Protein 7ASZ (pdb70)

Structure (mmCIF, N/CA/C/O backbone):
data_7ASZ
#
_entry.id   7ASZ
#
_cell.length_a   59.716
_cell.length_b   71.655
_cell.length_c   116.009
_cell.angle_alpha   90.000
_cell.angle_beta   90.000
_cell.angle_gamma   90.000
#
_symmetry.space_group_name_H-M   'P 21 21 21'
#
loop_
_entity.id
_entity.type
_entity.pdbx_description
1 polymer '(S)-2-haloacid dehalogenase'
2 non-polymer 'PHOSPHATE ION'
3 non-polymer 'THIOCYANATE ION'
4 water water
#
loop_
_atom_site.group_PDB
_atom_site.id
_atom_site.type_symbol
_atom_site.label_atom_id
_atom_site.label_alt_id
_atom_site.label_comp_id
_atom_site.label_asym_id
_atom_site.label_entity_id
_atom_site.label_seq_id
_atom_site.pdbx_PDB_ins_code
_atom_site.Cartn_x
_atom_site.Cartn_y
_atom_site.Cartn_z
_atom_site.occupancy
_atom_site.B_iso_or_equiv
_atom_site.auth_seq_id
_atom_site.auth_comp_id
_atom_site.auth_asym_id
_atom_site.auth_atom_id
_atom_site.pdbx_PDB_model_num
ATOM 1 N N . LYS A 1 15 ? -2.033 27.344 36.878 1.00 49.91 4 LYS A N 1
ATOM 2 C CA . LYS A 1 15 ? -1.986 27.390 35.416 1.00 53.31 4 LYS A CA 1
ATOM 3 C C . LYS A 1 15 ? -1.550 26.035 34.825 1.00 43.02 4 LYS A C 1
ATOM 4 O O . LYS A 1 15 ? -0.901 25.227 35.479 1.00 38.77 4 LYS A O 1
ATOM 22 N N . VAL A 1 16 ? -1.885 25.851 33.575 1.00 40.06 5 VAL A N 1
ATOM 23 C CA . VAL A 1 16 ? -1.649 24.600 32.870 1.00 39.07 5 VAL A CA 1
ATOM 24 C C . VAL A 1 16 ? -0.311 24.695 32.147 1.00 33.61 5 VAL A C 1
ATOM 25 O O . VAL A 1 16 ? -0.047 25.674 31.476 1.00 32.26 5 VAL A O 1
ATOM 38 N N . LYS A 1 17 ? 0.496 23.663 32.234 1.00 30.46 6 LYS A N 1
ATOM 39 C CA . LYS A 1 17 ? 1.741 23.613 31.482 1.00 29.94 6 LYS A CA 1
ATOM 40 C C . LYS A 1 17 ? 1.491 23.735 29.977 1.00 23.90 6 LYS A C 1
ATOM 41 O O . LYS A 1 17 ? 0.676 23.001 29.406 1.00 27.99 6 LYS A O 1
ATOM 60 N N . LYS A 1 18 ? 2.212 24.618 29.329 1.00 29.96 7 LYS A N 1
ATOM 61 C CA . LYS A 1 18 ? 1.969 24.855 27.925 1.00 28.31 7 LYS A CA 1
ATOM 62 C C . LYS A 1 18 ? 2.586 23.734 27.092 1.00 25.25 7 LYS A C 1
ATOM 63 O O . LYS A 1 18 ? 3.785 23.452 27.226 1.00 25.55 7 LYS A O 1
ATOM 82 N N . PRO A 1 19 ? 1.840 23.128 26.189 1.00 23.87 8 PRO A N 1
ATOM 83 C CA . PRO A 1 19 ? 2.455 22.186 25.242 1.00 25.40 8 PRO A CA 1
ATOM 84 C C . PRO A 1 19 ? 3.297 22.889 24.215 1.00 24.49 8 PRO A C 1
ATOM 85 O O . PRO A 1 19 ? 3.092 24.069 23.882 1.00 24.12 8 PRO A O 1
ATOM 96 N N . GLU A 1 20 ? 4.278 22.171 23.735 1.00 24.12 9 GLU A N 1
ATOM 97 C CA . GLU A 1 20 ? 5.079 22.665 22.608 1.00 25.68 9 GLU A CA 1
ATOM 98 C C . GLU A 1 20 ? 4.363 22.535 21.287 1.00 22.44 9 GLU A C 1
ATOM 99 O O . GLU A 1 20 ? 4.598 23.334 20.377 1.00 20.50 9 GLU A O 1
ATOM 111 N N . LEU A 1 21 ? 3.478 21.544 21.182 1.00 22.34 10 LEU A N 1
ATOM 112 C CA . LEU A 1 21 ? 2.867 21.126 19.929 1.00 21.22 10 LEU A CA 1
ATOM 113 C C . LEU A 1 21 ? 1.431 20.721 20.213 1.00 19.94 10 LEU A C 1
ATOM 114 O O . LEU A 1 21 ? 1.170 19.951 21.144 1.00 19.97 10 LEU A O 1
ATOM 130 N N . LEU A 1 22 ? 0.509 21.242 19.406 1.00 19.70 11 LEU A N 1
ATOM 131 C CA . LEU A 1 22 ? -0.873 20.778 19.362 1.00 19.47 11 LEU A CA 1
ATOM 132 C C . LEU A 1 22 ? -1.161 20.091 18.020 1.00 19.45 11 LEU A C 1
ATOM 133 O O . LEU A 1 22 ? -0.907 20.659 16.939 1.00 19.46 11 LEU A O 1
ATOM 149 N N . ILE A 1 23 ? -1.699 18.890 18.103 1.00 19.44 12 ILE A N 1
ATOM 150 C CA . ILE A 1 23 ? -2.209 18.151 16.964 1.00 19.42 12 ILE A CA 1
ATOM 151 C C . ILE A 1 23 ? -3.749 18.176 17.010 1.00 19.19 12 ILE A C 1
ATOM 152 O O . ILE A 1 23 ? -4.353 17.823 18.035 1.00 19.12 12 ILE A O 1
ATOM 168 N N . PHE A 1 24 ? -4.373 18.557 15.902 1.00 19.11 13 PHE A N 1
ATOM 169 C CA . PHE A 1 24 ? -5.825 18.621 15.804 1.00 18.95 13 PHE A CA 1
ATOM 170 C C . PHE A 1 24 ? -6.342 17.550 14.874 1.00 19.01 13 PHE A C 1
ATOM 171 O O . PHE A 1 24 ? -5.868 17.466 13.732 1.00 19.13 13 PHE A O 1
ATOM 188 N N . ASP A 1 25 ? -7.345 16.792 15.334 1.00 18.95 14 ASP A N 1
ATOM 189 C CA . ASP A 1 25 ? -8.237 16.098 14.431 1.00 18.98 14 ASP A CA 1
ATOM 190 C C . ASP A 1 25 ? -8.997 17.112 13.577 1.00 18.91 14 ASP A C 1
ATOM 191 O O . ASP A 1 25 ? -9.279 18.231 14.001 1.00 18.80 14 ASP A O 1
ATOM 200 N N . VAL A 1 26 ? -9.367 16.725 12.371 1.00 19.44 15 VAL A N 1
ATOM 201 C CA . VAL A 1 26 ? -10.017 17.640 11.425 1.00 22.60 15 VAL A CA 1
ATOM 202 C C . VAL A 1 26 ? -11.520 17.370 11.290 1.00 22.29 15 VAL A C 1
ATOM 203 O O . VAL A 1 26 ? -12.347 18.240 11.604 1.00 23.05 15 VAL A O 1
ATOM 216 N N . ASN A 1 27 ? -11.873 16.149 10.852 1.00 19.13 16 ASN A N 1
ATOM 217 C CA . ASN A 1 27 ? -13.226 15.895 10.392 1.00 20.51 16 ASN A CA 1
ATOM 218 C C . ASN 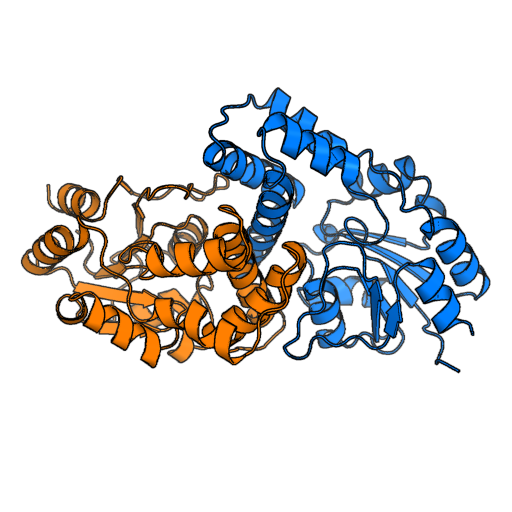A 1 27 ? -14.250 16.119 11.467 1.00 23.90 16 ASN A C 1
ATOM 219 O O . ASN A 1 27 ? -15.332 16.660 11.193 1.00 30.89 16 ASN A O 1
ATOM 230 N N . GLU A 1 28 ? -13.964 15.706 12.699 1.00 22.46 17 GLU A N 1
ATOM 231 C CA . GLU A 1 28 ? -14.986 15.826 13.727 1.00 27.67 17 GLU A CA 1
ATOM 232 C C . GLU A 1 28 ? -14.773 17.029 14.620 1.00 27.15 17 GLU A C 1
ATOM 233 O O . GLU A 1 28 ? -15.707 17.470 15.292 1.00 33.06 17 GLU A O 1
ATOM 245 N N . THR A 1 29 ? -13.572 17.590 14.612 1.00 20.44 18 THR A N 1
ATOM 246 C CA . THR A 1 29 ? -13.109 18.523 15.619 1.00 19.43 18 THR A CA 1
ATOM 247 C C . THR A 1 29 ? -13.057 19.960 15.126 1.00 20.38 18 THR A C 1
ATOM 248 O O . THR A 1 29 ? -13.520 20.841 15.840 1.00 18.78 18 THR A O 1
ATOM 259 N N . LEU A 1 30 ? -12.498 20.197 13.952 1.00 22.72 19 LEU A N 1
ATOM 260 C CA . LEU A 1 30 ? -12.387 21.510 13.348 1.00 22.44 19 LEU A CA 1
ATOM 261 C C . LEU A 1 30 ? -13.519 21.809 12.364 1.00 22.48 19 LEU A C 1
ATOM 262 O O . LEU A 1 30 ? -13.994 22.964 12.266 1.00 20.92 19 LEU A O 1
ATOM 278 N N . LEU A 1 31 ? -13.969 20.796 11.647 1.00 20.41 20 LEU A N 1
ATOM 279 C CA . LEU A 1 31 ? -14.943 20.979 10.593 1.00 22.09 20 LEU A CA 1
ATOM 280 C C . LEU A 1 31 ? -16.324 20.516 11.016 1.00 22.24 20 LEU A C 1
ATOM 281 O O . LEU A 1 31 ? -16.468 19.529 11.750 1.00 27.14 20 LEU A O 1
ATOM 297 N N . ASP A 1 32 ? -17.333 21.232 10.533 1.00 19.55 21 ASP A N 1
ATOM 298 C CA . ASP A 1 32 ? -18.745 20.888 10.685 1.00 21.81 21 ASP A CA 1
ATOM 299 C C . ASP A 1 32 ? -19.163 19.984 9.524 1.00 23.35 21 ASP A C 1
ATOM 300 O O . ASP A 1 32 ? -19.229 20.422 8.369 1.00 23.22 21 ASP A O 1
ATOM 309 N N . MET A 1 33 ? -19.427 18.705 9.829 1.00 24.38 22 MET A N 1
ATOM 310 C CA . MET A 1 33 ? -19.798 17.749 8.799 1.00 25.51 22 MET A CA 1
ATOM 311 C C . MET A 1 33 ? -21.277 17.867 8.359 1.00 22.79 22 MET A C 1
ATOM 312 O O . MET A 1 33 ? -21.684 17.083 7.499 1.00 23.60 22 MET A O 1
ATOM 326 N N . GLY A 1 34 ? -22.010 18.881 8.839 1.00 23.38 23 GLY A N 1
ATOM 327 C CA . GLY A 1 34 ? -23.381 19.169 8.393 1.00 23.11 23 GLY A CA 1
ATOM 328 C C . GLY A 1 34 ? -23.691 18.900 6.926 1.00 22.24 23 GLY A C 1
ATOM 329 O O . GLY A 1 34 ? -24.607 18.126 6.596 1.00 23.45 23 GLY A O 1
ATOM 333 N N . PRO A 1 35 ? -22.938 19.529 6.004 1.00 22.13 24 PRO A N 1
ATOM 334 C CA . PRO A 1 35 ? -23.248 19.338 4.578 1.00 23.35 24 PRO A CA 1
ATOM 335 C C . PRO A 1 35 ? -23.171 17.890 4.137 1.00 21.88 24 PRO A C 1
ATOM 336 O O . PRO A 1 35 ? -23.953 17.462 3.285 1.00 22.49 24 PRO A O 1
ATOM 347 N N . LEU A 1 36 ? -22.179 17.143 4.627 1.00 18.98 25 LEU A N 1
ATOM 348 C CA . LEU A 1 36 ? -22.079 15.731 4.257 1.00 17.50 25 LEU A CA 1
ATOM 349 C C . LEU A 1 36 ? -23.136 14.912 4.978 1.00 18.36 25 LEU A C 1
ATOM 350 O O . LEU A 1 36 ? -23.805 14.061 4.373 1.00 17.72 25 LEU A O 1
ATOM 366 N N . GLU A 1 37 ? -23.350 15.197 6.254 1.00 19.68 26 GLU A N 1
ATOM 367 C CA . GLU A 1 37 ? -24.415 14.504 6.973 1.00 20.24 26 GLU A CA 1
ATOM 368 C C . GLU A 1 37 ? -25.755 14.697 6.296 1.00 19.95 26 GLU A C 1
ATOM 369 O O . GLU A 1 37 ? -26.509 13.728 6.118 1.00 20.89 26 GLU A O 1
ATOM 381 N N . ASN A 1 38 ? -26.055 15.919 5.855 1.00 19.50 27 ASN A N 1
ATOM 382 C CA . ASN A 1 38 ? -27.340 16.191 5.240 1.00 20.70 27 ASN A CA 1
ATOM 383 C C . ASN A 1 38 ? -27.444 15.510 3.888 1.00 20.68 27 ASN A C 1
ATOM 384 O O . ASN A 1 38 ? -28.517 15.000 3.518 1.00 22.29 27 ASN A O 1
ATOM 395 N N . ALA A 1 39 ? -26.358 15.498 3.118 1.00 19.83 28 ALA A N 1
ATOM 396 C CA . ALA A 1 39 ? -26.386 14.857 1.811 1.00 19.63 28 ALA A CA 1
ATOM 397 C C . ALA A 1 39 ? -26.637 13.353 1.922 1.00 18.32 28 ALA A C 1
ATOM 398 O O . ALA A 1 39 ? -27.372 12.778 1.102 1.00 19.32 28 ALA A O 1
ATOM 405 N N . ILE A 1 40 ? -25.996 12.706 2.875 1.00 17.24 29 ILE A N 1
ATOM 406 C CA . ILE A 1 40 ? -26.164 11.295 3.093 1.00 17.18 29 ILE A CA 1
ATOM 407 C C . ILE A 1 40 ? -27.555 11.019 3.620 1.00 18.31 29 ILE A C 1
ATOM 408 O O . ILE A 1 40 ? -28.270 10.124 3.093 1.00 17.82 29 ILE A O 1
ATOM 424 N N . ASN A 1 41 ? -27.971 11.790 4.668 1.00 19.21 30 ASN A N 1
ATOM 425 C CA . ASN A 1 41 ? -29.286 11.548 5.284 1.00 18.84 30 ASN A CA 1
ATOM 426 C C . ASN A 1 41 ? -30.412 11.812 4.297 1.00 19.51 30 ASN A C 1
ATOM 427 O O . ASN A 1 41 ? -31.380 11.051 4.239 1.00 19.68 30 ASN A O 1
ATOM 438 N N . GLU A 1 42 ? -30.310 12.874 3.486 1.00 19.33 31 GLU A N 1
ATOM 439 C CA . GLU A 1 42 ? -31.331 13.120 2.475 1.00 21.23 31 GLU A CA 1
ATOM 440 C C . GLU A 1 42 ? -31.349 12.044 1.395 1.00 20.34 31 GLU A C 1
ATOM 441 O O . GLU A 1 42 ? -32.429 11.558 1.035 1.00 20.49 31 GLU A O 1
ATOM 453 N N . SER A 1 43 ? -30.165 11.625 0.900 1.00 19.63 32 SER A N 1
ATOM 454 C CA . SER A 1 43 ? -30.140 10.664 -0.194 1.00 19.77 32 SER A CA 1
ATOM 455 C C . SER A 1 43 ? -30.550 9.240 0.225 1.00 20.14 32 SER A C 1
ATOM 456 O O . SER A 1 43 ? -31.008 8.480 -0.640 1.00 21.63 32 SER A O 1
ATOM 464 N N . LEU A 1 44 ? -30.304 8.824 1.470 1.00 19.87 33 LEU A N 1
ATOM 465 C CA . LEU A 1 44 ? -30.743 7.513 1.941 1.00 19.91 33 LEU A CA 1
ATOM 466 C C . LEU A 1 44 ? -32.058 7.651 2.695 1.00 22.27 33 LEU A C 1
ATOM 467 O O . LEU A 1 44 ? -32.557 6.668 3.231 1.00 23.64 33 LEU A O 1
ATOM 483 N N . ASN A 1 45 ? -32.612 8.882 2.756 1.00 21.62 34 ASN A N 1
ATOM 484 C CA . ASN A 1 45 ? -33.916 9.140 3.373 1.00 20.91 34 ASN A CA 1
ATOM 485 C C . ASN A 1 45 ? -34.025 8.693 4.822 1.00 22.84 34 ASN A C 1
ATOM 486 O O . ASN A 1 45 ? -34.998 8.067 5.208 1.00 23.21 34 ASN A O 1
ATOM 497 N N . SER A 1 46 ? -33.047 9.097 5.650 1.00 24.54 35 SER A N 1
ATOM 498 C CA . SER A 1 46 ? -33.084 8.785 7.071 1.00 25.85 35 SER A CA 1
ATOM 499 C C . SER A 1 46 ? -32.114 9.688 7.819 1.00 24.04 35 SER A C 1
ATOM 500 O O . SER A 1 46 ? -30.942 9.852 7.395 1.00 22.35 35 SER A O 1
ATOM 508 N N . GLU A 1 47 ? -32.582 10.222 8.958 1.00 24.61 36 GLU A N 1
ATOM 509 C CA . GLU A 1 47 ? -31.728 11.064 9.772 1.00 28.88 36 GLU A CA 1
ATOM 510 C C . GLU A 1 47 ? -30.646 10.256 10.450 1.00 24.35 36 GLU A C 1
ATOM 511 O O . GLU A 1 47 ? -29.782 10.851 11.100 1.00 23.41 36 GLU A O 1
ATOM 523 N N . HIS A 1 48 ? -30.693 8.924 10.314 1.00 24.26 37 HIS A N 1
ATOM 524 C CA . HIS A 1 48 ? -29.777 8.022 11.017 1.00 26.90 37 HIS A CA 1
ATOM 525 C C . HIS A 1 48 ? -28.686 7.449 10.133 1.00 24.50 37 HIS A C 1
ATOM 526 O O . HIS A 1 48 ? -27.747 6.846 10.673 1.00 22.94 37 HIS A O 1
ATOM 540 N N . ALA A 1 49 ? -28.722 7.740 8.828 1.00 19.82 38 ALA A N 1
ATOM 541 C CA . ALA A 1 49 ? -27.781 7.108 7.926 1.00 18.50 38 ALA A CA 1
ATOM 542 C C . ALA A 1 49 ? -26.357 7.608 8.141 1.00 20.04 38 ALA A C 1
ATOM 543 O O . ALA A 1 49 ? -25.414 6.825 8.084 1.00 21.76 38 ALA A O 1
ATOM 550 N N . PHE A 1 50 ? -26.158 8.898 8.363 1.00 19.53 39 PHE A N 1
ATOM 551 C CA . PHE A 1 50 ? -24.799 9.414 8.426 1.00 17.63 39 PHE A CA 1
ATOM 552 C C . PHE A 1 50 ? -24.030 8.785 9.589 1.00 17.40 39 PHE A C 1
ATOM 553 O O . PHE A 1 50 ? -22.872 8.389 9.433 1.00 19.24 39 PHE A O 1
ATOM 570 N N . SER A 1 51 ? -24.637 8.760 10.778 1.00 18.29 40 SER A N 1
ATOM 571 C CA . SER A 1 51 ? -23.957 8.258 11.954 1.00 20.47 40 SER A CA 1
ATOM 572 C C . SER A 1 51 ? -23.544 6.812 11.772 1.00 18.52 40 SER A C 1
ATOM 573 O O . SER A 1 51 ? -22.439 6.429 12.161 1.00 17.97 40 SER A O 1
ATOM 581 N N . LEU A 1 52 ? -24.436 5.998 11.211 1.00 17.29 41 LEU A N 1
ATOM 582 C CA . LEU A 1 52 ? -24.113 4.604 10.980 1.00 18.64 41 LEU A CA 1
ATOM 583 C C . LEU A 1 52 ? -23.033 4.464 9.929 1.00 19.71 41 LEU A C 1
ATOM 584 O O . LEU A 1 52 ? -22.098 3.683 10.127 1.00 19.59 41 LEU A O 1
ATOM 600 N N . TRP A 1 53 ? -23.131 5.220 8.821 1.00 19.05 42 TRP A N 1
ATOM 601 C CA . TRP A 1 53 ? -22.106 5.159 7.785 1.00 16.66 42 TRP A CA 1
ATOM 602 C C . TRP A 1 53 ? -20.734 5.510 8.376 1.00 16.56 42 TRP A C 1
ATOM 603 O O . TRP A 1 53 ? -19.740 4.786 8.185 1.00 17.33 42 TRP A O 1
ATOM 624 N N . PHE A 1 54 ? -20.659 6.630 9.117 1.00 17.38 43 PHE A N 1
ATOM 625 C CA . PHE A 1 54 ? -19.341 7.068 9.593 1.00 16.82 43 PHE A CA 1
ATOM 626 C C . PHE A 1 54 ? -18.713 6.018 10.515 1.00 16.43 43 PHE A C 1
ATOM 627 O O . PHE A 1 54 ? -17.487 5.791 10.481 1.00 15.43 43 PHE A O 1
ATOM 644 N N . ARG A 1 55 ? -19.526 5.413 11.379 1.00 17.04 44 ARG A N 1
ATOM 645 C CA . ARG A 1 55 ? -19.002 4.402 12.304 1.00 18.04 44 ARG A CA 1
ATOM 646 C C . ARG A 1 55 ? -18.591 3.147 11.542 1.00 18.27 44 ARG A C 1
ATOM 647 O O . ARG A 1 55 ? -17.599 2.530 11.887 1.00 17.08 44 ARG A O 1
ATOM 668 N N . THR A 1 56 ? -19.302 2.798 10.459 1.00 19.06 45 THR A N 1
ATOM 669 C CA . THR A 1 56 ? -18.904 1.673 9.625 1.00 18.73 45 THR A CA 1
ATOM 670 C C . THR A 1 56 ? -17.587 1.928 8.903 1.00 18.88 45 THR A C 1
ATOM 671 O O . THR A 1 56 ? -16.737 1.025 8.854 1.00 18.92 45 THR A O 1
ATOM 682 N N . LEU A 1 57 ? -17.407 3.146 8.344 1.00 16.27 46 LEU A N 1
ATOM 683 C CA . LEU A 1 57 ? -16.152 3.571 7.773 1.00 16.42 46 LEU A CA 1
ATOM 684 C C . LEU A 1 57 ? -15.005 3.374 8.763 1.00 15.70 46 LEU A C 1
ATOM 685 O O . LEU A 1 57 ? -13.993 2.727 8.444 1.00 16.33 46 LEU A O 1
ATOM 701 N N . LEU A 1 58 ? -15.162 3.890 9.969 1.00 15.12 47 LEU A N 1
ATOM 702 C CA . LEU A 1 58 ? -14.110 3.772 10.960 1.00 16.46 47 LEU A CA 1
ATOM 703 C C . LEU A 1 58 ? -13.840 2.312 11.296 1.00 15.91 47 LEU A C 1
ATOM 704 O O . LEU A 1 58 ? -12.701 1.893 11.407 1.00 15.30 47 LEU A O 1
ATOM 720 N N . HIS A 1 59 ? -14.890 1.529 11.463 1.00 15.52 48 HIS A N 1
ATOM 721 C CA . HIS A 1 59 ? -14.686 0.130 11.787 1.00 16.84 48 HIS A CA 1
ATOM 722 C C . HIS A 1 59 ? -13.945 -0.621 10.673 1.00 16.15 48 HIS A C 1
ATOM 723 O O . HIS A 1 59 ? -13.067 -1.439 10.959 1.00 16.22 48 HIS A O 1
ATOM 737 N N . TYR A 1 60 ? -14.321 -0.409 9.405 1.00 15.48 49 TYR A N 1
ATOM 738 C CA . TYR A 1 60 ? -13.591 -1.067 8.338 1.00 16.42 49 TYR A CA 1
ATOM 739 C C . TYR A 1 60 ? -12.177 -0.530 8.157 1.00 17.55 49 TYR A C 1
ATOM 740 O O . TYR A 1 60 ? -11.326 -1.271 7.725 1.00 17.62 49 TYR A O 1
ATOM 758 N N . SER A 1 61 ? -11.877 0.717 8.470 1.00 18.44 50 SER A N 1
ATOM 759 C CA . SER A 1 61 ? -10.470 1.142 8.444 1.00 17.40 50 SER A CA 1
ATOM 760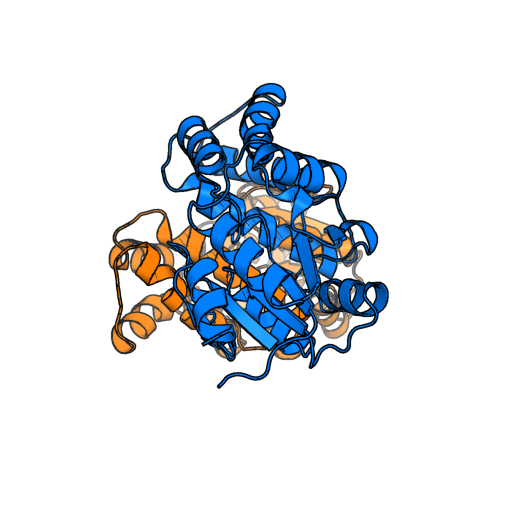 C C . SER A 1 61 ? -9.627 0.333 9.426 1.00 17.29 50 SER A C 1
ATOM 761 O O . SER A 1 61 ? -8.502 -0.088 9.103 1.00 17.47 50 SER A O 1
ATOM 769 N N . LEU A 1 62 ? -10.146 0.086 10.641 1.00 17.52 51 LEU A N 1
ATOM 770 C CA . LEU A 1 62 ? -9.373 -0.711 11.608 1.00 16.72 51 LEU A CA 1
ATOM 771 C C . LEU A 1 62 ? -9.348 -2.200 11.254 1.00 17.09 51 LEU A C 1
ATOM 772 O O . LEU A 1 62 ? -8.331 -2.866 11.500 1.00 19.99 51 LEU A O 1
ATOM 788 N N . THR A 1 63 ? -10.413 -2.717 10.631 1.00 16.05 52 THR A N 1
ATOM 789 C CA . THR A 1 63 ? -10.409 -4.051 10.059 1.00 18.28 52 THR A CA 1
ATOM 790 C C . THR A 1 63 ? -9.351 -4.190 8.979 1.00 18.80 52 THR A C 1
ATOM 791 O O . THR A 1 63 ? -8.609 -5.180 8.948 1.00 21.30 52 THR A O 1
ATOM 802 N N . GLU A 1 64 ? -9.245 -3.218 8.096 1.00 17.01 53 GLU A N 1
ATOM 803 C CA . GLU A 1 64 ? -8.181 -3.256 7.094 1.00 17.48 53 GLU A CA 1
ATOM 804 C C . GLU A 1 64 ? -6.806 -3.323 7.756 1.00 19.04 53 GLU A C 1
ATOM 805 O O . GLU A 1 64 ? -5.981 -4.194 7.426 1.00 22.51 53 GLU A O 1
ATOM 817 N N . THR A 1 65 ? -6.519 -2.416 8.706 1.00 19.59 54 THR A N 1
ATOM 818 C CA . THR A 1 65 ? -5.148 -2.373 9.228 1.00 24.72 54 THR A CA 1
ATOM 819 C C . THR A 1 65 ? -4.837 -3.615 10.065 1.00 25.50 54 THR A C 1
ATOM 820 O O . THR A 1 65 ? -3.709 -4.100 10.038 1.00 26.87 54 THR A O 1
ATOM 831 N N . LEU A 1 66 ? -5.827 -4.176 10.758 1.00 25.60 55 LEU A N 1
ATOM 832 C CA . LEU A 1 66 ? -5.612 -5.361 11.596 1.00 28.88 55 LEU A CA 1
ATOM 833 C C . LEU A 1 66 ? -5.386 -6.586 10.755 1.00 33.65 55 LEU A C 1
ATOM 834 O O . LEU A 1 66 ? -4.696 -7.500 11.196 1.00 37.70 55 LEU A O 1
ATOM 850 N N . THR A 1 67 ? -5.965 -6.641 9.554 1.00 31.86 56 THR A N 1
ATOM 851 C CA . THR A 1 67 ? -5.805 -7.783 8.671 1.00 28.64 56 THR A CA 1
ATOM 852 C C . THR A 1 67 ? -4.714 -7.549 7.638 1.00 32.76 56 THR A C 1
ATOM 853 O O . THR A 1 67 ? -4.688 -8.219 6.618 1.00 33.04 56 THR A O 1
ATOM 864 N N . GLY A 1 68 ? -3.879 -6.545 7.846 1.00 39.45 57 GLY A N 1
ATOM 865 C CA . GLY A 1 68 ? -2.600 -6.435 7.182 1.00 45.94 57 GLY A CA 1
ATOM 866 C C . GLY A 1 68 ? -2.588 -5.513 5.992 1.00 48.17 57 GLY A C 1
ATOM 867 O O . GLY A 1 68 ? -1.744 -5.669 5.106 1.00 54.51 57 GLY A O 1
ATOM 871 N N . ASN A 1 69 ? -3.473 -4.545 5.944 1.00 41.70 58 ASN A N 1
ATOM 872 C CA . ASN A 1 69 ? -3.728 -3.813 4.709 1.00 41.14 58 ASN A CA 1
ATOM 873 C C . ASN A 1 69 ? -3.923 -2.340 5.008 1.00 38.40 58 ASN A C 1
ATOM 874 O O . ASN A 1 69 ? -4.412 -1.987 6.095 1.00 37.34 58 ASN A O 1
ATOM 885 N N . TYR A 1 70 ? -3.399 -1.494 4.101 1.00 35.50 59 TYR A N 1
ATOM 886 C CA . TYR A 1 70 ? -3.718 -0.060 4.082 1.00 33.15 59 TYR A CA 1
ATOM 887 C C . TYR A 1 70 ? -4.504 0.220 2.787 1.00 30.23 59 TYR A C 1
ATOM 888 O O . TYR A 1 70 ? -4.024 -0.075 1.697 1.00 28.69 59 TYR A O 1
ATOM 906 N N . VAL A 1 71 ? -5.688 0.812 2.909 1.00 28.21 60 VAL A N 1
ATOM 907 C CA . VAL A 1 71 ? -6.489 1.267 1.786 1.00 26.69 60 VAL A CA 1
ATOM 908 C C . VAL A 1 71 ? -6.745 2.732 2.029 1.00 24.37 60 VAL A C 1
ATOM 909 O O . VAL A 1 71 ? -7.067 3.129 3.157 1.00 24.53 60 VAL A O 1
ATOM 922 N N . ASP A 1 72 ? -6.674 3.531 0.960 1.00 24.72 61 ASP A N 1
ATOM 923 C CA . ASP A 1 72 ? -7.122 4.927 1.008 1.00 26.20 61 ASP A CA 1
ATOM 924 C C . ASP A 1 72 ? -8.424 5.079 1.779 1.00 24.59 61 ASP A C 1
ATOM 925 O O . ASP A 1 72 ? -9.421 4.401 1.488 1.00 25.41 61 ASP A O 1
ATOM 934 N N . PHE A 1 73 ? -8.432 6.000 2.763 1.00 22.47 62 PHE A N 1
ATOM 935 C CA . PHE A 1 73 ? -9.586 6.124 3.631 1.00 23.40 62 PHE A CA 1
ATOM 936 C C . PHE A 1 73 ? -10.829 6.454 2.826 1.00 22.86 62 PHE A C 1
ATOM 937 O O . PHE A 1 73 ? -11.908 5.952 3.129 1.00 22.12 62 PHE A O 1
ATOM 954 N N . GLY A 1 74 ? -10.720 7.329 1.817 1.00 23.16 63 GLY A N 1
ATOM 955 C CA . GLY A 1 74 ? -11.902 7.709 1.055 1.00 21.25 63 GLY A CA 1
ATOM 956 C C . GLY A 1 74 ? -12.473 6.554 0.253 1.00 19.95 63 GLY A C 1
ATOM 957 O O . GLY A 1 74 ? -13.675 6.517 -0.044 1.00 21.42 63 GLY A O 1
ATOM 961 N N . THR A 1 75 ? -11.619 5.624 -0.160 1.00 18.45 64 THR A N 1
ATOM 962 C CA . THR A 1 75 ? -12.093 4.438 -0.878 1.00 20.58 64 THR A CA 1
ATOM 963 C C . THR A 1 75 ? -12.910 3.539 0.048 1.00 20.01 64 THR A C 1
ATOM 964 O O . THR A 1 75 ? -13.928 2.964 -0.359 1.00 20.52 64 THR A O 1
ATOM 975 N N . ILE A 1 76 ? -12.475 3.422 1.284 1.00 20.36 65 ILE A N 1
ATOM 976 C CA . ILE A 1 76 ? -13.268 2.742 2.311 1.00 19.17 65 ILE A CA 1
ATOM 977 C C . ILE A 1 76 ? -14.567 3.507 2.531 1.00 18.91 65 ILE A C 1
ATOM 978 O O . ILE A 1 76 ? -15.646 2.904 2.673 1.00 16.80 65 ILE A O 1
ATOM 994 N N . GLY A 1 77 ? -14.488 4.866 2.555 1.00 18.67 66 GLY A N 1
ATOM 995 C CA . GLY A 1 77 ? -15.716 5.645 2.715 1.00 17.45 66 GLY A CA 1
ATOM 996 C C . GLY A 1 77 ? -16.747 5.367 1.622 1.00 17.87 66 GLY A C 1
ATOM 997 O O . GLY A 1 77 ? -17.959 5.221 1.886 1.00 17.64 66 GLY A O 1
ATOM 1001 N N . LYS A 1 78 ? -16.294 5.267 0.381 1.00 19.77 67 LYS A N 1
ATOM 1002 C CA . LYS A 1 78 ? -17.217 4.972 -0.717 1.00 23.26 67 LYS A CA 1
ATOM 1003 C C . LYS A 1 78 ? -17.785 3.566 -0.615 1.00 20.35 67 LYS A C 1
ATOM 1004 O O . LYS A 1 78 ? -18.994 3.371 -0.779 1.00 18.49 67 LYS A O 1
ATOM 1023 N N . ALA A 1 79 ? -16.932 2.576 -0.300 1.00 19.44 68 ALA A N 1
ATOM 1024 C CA . ALA A 1 79 ? -17.396 1.199 -0.156 1.00 19.93 68 ALA A CA 1
ATOM 1025 C C . ALA A 1 79 ? -18.405 1.075 0.983 1.00 18.58 68 ALA A C 1
ATOM 1026 O O . ALA A 1 79 ? -19.454 0.416 0.827 1.00 18.13 68 ALA A O 1
ATOM 1033 N N . THR A 1 80 ? -18.102 1.682 2.132 1.00 18.94 69 THR A N 1
ATOM 1034 C CA . THR A 1 80 ? -19.027 1.581 3.248 1.00 17.43 69 THR A CA 1
ATOM 1035 C C . THR A 1 80 ? -20.293 2.426 3.012 1.00 18.74 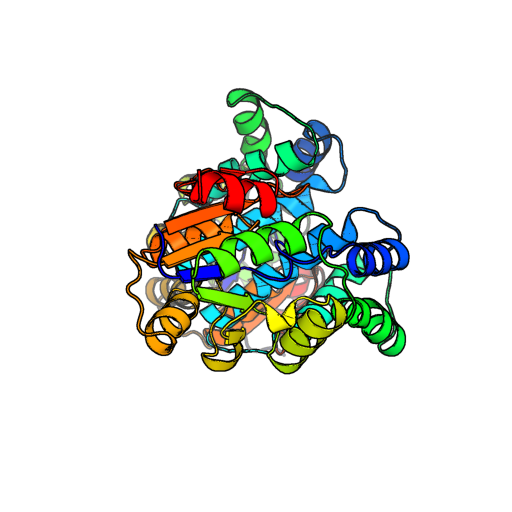69 THR A C 1
ATOM 1036 O O . THR A 1 80 ? -21.364 2.056 3.486 1.00 18.44 69 THR A O 1
ATOM 1047 N N . LEU A 1 81 ? -20.245 3.487 2.199 1.00 19.95 70 LEU A N 1
ATOM 1048 C CA . LEU A 1 81 ? -21.489 4.187 1.829 1.00 18.84 70 LEU A CA 1
ATOM 1049 C C . LEU A 1 81 ? -22.371 3.300 0.949 1.00 18.61 70 LEU A C 1
ATOM 1050 O O . LEU A 1 81 ? -23.600 3.268 1.112 1.00 20.54 70 LEU A O 1
ATOM 1066 N N . LYS A 1 82 ? -21.776 2.494 0.065 1.00 18.99 71 LYS A N 1
ATOM 1067 C CA . LYS A 1 82 ? -22.581 1.574 -0.712 1.00 23.10 71 LYS A CA 1
ATOM 1068 C C . LYS A 1 82 ? -23.234 0.535 0.186 1.00 20.80 71 LYS A C 1
ATOM 1069 O O . LYS A 1 82 ? -24.398 0.151 -0.021 1.00 22.05 71 LYS A O 1
ATOM 1088 N N . MET A 1 83 ? -22.500 0.052 1.188 1.00 20.62 72 MET A N 1
ATOM 1089 C CA . MET A 1 83 ? -23.081 -0.903 2.144 1.00 18.61 72 MET A CA 1
ATOM 1090 C C . MET A 1 83 ? -24.211 -0.289 2.941 1.00 18.93 72 MET A C 1
ATOM 1091 O O . MET A 1 83 ? -25.251 -0.922 3.151 1.00 20.36 72 MET A O 1
ATOM 1105 N N . THR A 1 84 ? -24.035 0.922 3.373 1.00 18.63 73 THR A N 1
ATOM 1106 C CA . THR A 1 84 ? -25.065 1.596 4.150 1.00 20.63 73 THR A CA 1
ATOM 1107 C C . THR A 1 84 ? -26.274 1.934 3.275 1.00 21.64 73 THR A C 1
ATOM 1108 O O . THR A 1 84 ? -27.423 1.777 3.716 1.00 22.17 73 THR A O 1
ATOM 1119 N N . MET A 1 85 ? -26.050 2.390 2.030 1.00 21.85 74 MET A N 1
ATOM 1120 C CA . MET A 1 85 ? -27.209 2.688 1.190 1.00 24.33 74 MET A CA 1
ATOM 1121 C C . MET A 1 85 ? -28.078 1.436 1.030 1.00 23.77 74 MET A C 1
ATOM 1122 O O . MET A 1 85 ? -29.304 1.511 1.093 1.00 22.63 74 MET A O 1
ATOM 1136 N N . ARG A 1 86 ? -27.459 0.263 0.861 1.00 25.73 75 ARG A N 1
ATOM 1137 C CA . ARG A 1 86 ? -28.236 -0.964 0.733 1.00 28.66 75 ARG A CA 1
ATOM 1138 C C . ARG A 1 86 ? -29.032 -1.245 2.015 1.00 27.71 75 ARG A C 1
ATOM 1139 O O . ARG A 1 86 ? -30.172 -1.705 1.944 1.00 26.86 75 ARG A O 1
ATOM 1160 N N . LYS A 1 87 ? -28.451 -0.968 3.208 1.00 29.22 76 LYS A N 1
ATOM 1161 C CA . LYS A 1 87 ? -29.198 -1.180 4.452 1.00 29.92 76 LYS A CA 1
ATOM 1162 C C . LYS A 1 87 ? -30.433 -0.310 4.541 1.00 29.27 76 LYS A C 1
ATOM 1163 O O . LYS A 1 87 ? -31.405 -0.696 5.202 1.00 29.75 76 LYS A O 1
ATOM 1182 N N . PHE A 1 88 ? -30.422 0.869 3.888 1.00 27.78 77 PHE A N 1
ATOM 1183 C CA . PHE A 1 88 ? -31.535 1.794 3.902 1.00 26.90 77 PHE A CA 1
ATOM 1184 C C . PHE A 1 88 ? -32.412 1.679 2.655 1.00 29.95 77 PHE A C 1
ATOM 1185 O O . PHE A 1 88 ? -33.248 2.554 2.415 1.00 32.88 77 PHE A O 1
ATOM 1202 N N . GLY A 1 89 ? -32.276 0.611 1.888 1.00 28.66 78 GLY A N 1
ATOM 1203 C CA . GLY A 1 89 ? -33.179 0.383 0.790 1.00 32.08 78 GLY A CA 1
ATOM 1204 C C . GLY A 1 89 ? -32.890 1.158 -0.461 1.00 32.06 78 GLY A C 1
ATOM 1205 O O . GLY A 1 89 ? -33.737 1.193 -1.332 1.00 31.29 78 GLY A O 1
ATOM 1209 N N . LYS A 1 90 ? -31.719 1.788 -0.578 1.00 29.04 79 LYS A N 1
ATOM 1210 C CA . LYS A 1 90 ? -31.415 2.668 -1.744 1.00 25.77 79 LYS A CA 1
ATOM 1211 C C . LYS A 1 90 ? -30.477 1.969 -2.735 1.00 25.22 79 LYS A C 1
ATOM 1212 O O . LYS A 1 90 ? -29.670 1.126 -2.297 1.00 23.53 79 LYS A O 1
ATOM 1231 N N . ASN A 1 91 ? -30.633 2.278 -4.030 1.00 29.30 80 ASN A N 1
ATOM 1232 C CA . ASN A 1 91 ? -29.804 1.747 -5.090 1.00 30.95 80 ASN A CA 1
ATOM 1233 C C . ASN A 1 91 ? -29.335 2.946 -5.917 1.00 27.51 80 ASN A C 1
ATOM 1234 O O . ASN A 1 91 ? -29.992 3.324 -6.873 1.00 25.56 80 ASN A O 1
ATOM 1245 N N . LEU A 1 92 ? -28.243 3.565 -5.515 1.00 26.85 81 LEU A N 1
ATOM 1246 C CA . LEU A 1 92 ? -27.733 4.791 -6.120 1.00 26.90 81 LEU A CA 1
ATOM 1247 C C . LEU A 1 92 ? -26.607 4.511 -7.112 1.00 27.88 81 LEU A C 1
ATOM 1248 O O . LEU A 1 92 ? -25.811 3.580 -6.932 1.00 27.50 81 LEU A O 1
ATOM 1264 N N . SER A 1 93 ? -26.542 5.330 -8.164 1.00 28.38 82 SER A N 1
ATOM 1265 C CA . SER A 1 93 ? -25.485 5.205 -9.143 1.00 27.45 82 SER A CA 1
ATOM 1266 C C . SER A 1 93 ? -24.148 5.599 -8.541 1.00 24.19 82 SER A C 1
ATOM 1267 O O . SER A 1 93 ? -24.076 6.332 -7.531 1.00 20.93 82 SER A O 1
ATOM 1275 N N . GLU A 1 94 ? -23.076 5.172 -9.236 1.00 25.19 83 GLU A N 1
ATOM 1276 C CA . GLU A 1 94 ? -21.715 5.569 -8.891 1.00 25.75 83 GLU A CA 1
ATOM 1277 C C . GLU A 1 94 ? -21.545 7.095 -8.892 1.00 22.35 83 GLU A C 1
ATOM 1278 O O . GLU A 1 94 ? -20.938 7.656 -7.973 1.00 21.24 83 GLU A O 1
ATOM 1290 N N . ASP A 1 95 ? -22.050 7.772 -9.938 1.00 23.77 84 ASP A N 1
ATOM 1291 C CA . ASP A 1 95 ? -21.978 9.233 -9.991 1.00 26.17 84 ASP A CA 1
ATOM 1292 C C . ASP A 1 95 ? -22.690 9.887 -8.813 1.00 23.46 84 ASP A C 1
ATOM 1293 O O . ASP A 1 95 ? -22.210 10.886 -8.264 1.00 22.99 84 ASP A O 1
ATOM 1302 N N . ARG A 1 96 ? -23.860 9.370 -8.440 1.00 21.63 85 ARG A N 1
ATOM 1303 C CA . ARG A 1 96 ? -24.610 9.919 -7.300 1.00 20.04 85 ARG A CA 1
ATOM 1304 C C . ARG A 1 96 ? -23.846 9.730 -5.972 1.00 19.53 85 ARG A C 1
ATOM 1305 O O . ARG A 1 96 ? -23.747 10.637 -5.133 1.00 18.15 85 ARG A O 1
ATOM 1326 N N . LEU A 1 97 ? -23.243 8.574 -5.799 1.00 20.91 86 LEU A N 1
ATOM 1327 C CA . LEU A 1 97 ? -22.432 8.323 -4.611 1.00 20.99 86 LEU A CA 1
ATOM 1328 C C . LEU A 1 97 ? -21.248 9.244 -4.538 1.00 20.11 86 LEU A C 1
ATOM 1329 O O . LEU A 1 97 ? -20.906 9.750 -3.450 1.00 18.41 86 LEU A O 1
ATOM 1345 N N . ASP A 1 98 ? -20.565 9.458 -5.662 1.00 22.39 87 ASP A N 1
ATOM 1346 C CA . ASP A 1 98 ? -19.424 10.385 -5.655 1.00 26.37 87 ASP A CA 1
ATOM 1347 C C . ASP A 1 98 ? -19.874 11.822 -5.336 1.00 26.43 87 ASP A C 1
ATOM 1348 O O . ASP A 1 98 ? -19.183 12.576 -4.632 1.00 27.78 87 ASP A O 1
ATOM 1357 N N . ALA A 1 99 ? -21.046 12.213 -5.829 1.00 23.58 88 ALA A N 1
ATOM 1358 C CA . ALA A 1 99 ? -21.558 13.558 -5.559 1.00 23.57 88 ALA A CA 1
ATOM 1359 C C . ALA A 1 99 ? -21.882 13.763 -4.077 1.00 23.02 88 ALA A C 1
ATOM 1360 O O . ALA A 1 99 ? -21.574 14.840 -3.488 1.00 23.54 88 ALA A O 1
ATOM 1367 N N . ILE A 1 100 ? -22.517 12.757 -3.475 1.00 22.98 89 ILE A N 1
ATOM 1368 C CA . ILE A 1 100 ? -22.828 12.784 -2.053 1.00 22.21 89 ILE A CA 1
ATOM 1369 C C . ILE A 1 100 ? -21.538 12.896 -1.255 1.00 21.69 89 ILE A C 1
ATOM 1370 O O . ILE A 1 100 ? -21.362 13.802 -0.441 1.00 18.95 89 ILE A O 1
ATOM 1386 N N . LEU A 1 101 ? -20.595 11.987 -1.500 1.00 22.40 90 LEU A N 1
ATOM 1387 C CA . LEU A 1 101 ? -19.366 12.015 -0.724 1.00 23.50 90 LEU A CA 1
ATOM 1388 C C . LEU A 1 101 ? -18.502 13.253 -1.002 1.00 22.49 90 LEU A C 1
ATOM 1389 O O . LEU A 1 101 ? -17.704 13.639 -0.136 1.00 21.62 90 LEU A O 1
ATOM 1405 N N . GLY A 1 102 ? -18.617 13.847 -2.196 1.00 23.44 91 GLY A N 1
ATOM 1406 C CA . GLY A 1 102 ? -17.884 15.055 -2.531 1.00 25.53 91 GLY A CA 1
ATOM 1407 C C . GLY A 1 102 ? -18.135 16.219 -1.609 1.00 23.58 91 GLY A C 1
ATOM 1408 O O . GLY A 1 102 ? -17.312 17.150 -1.555 1.00 22.41 91 GLY A O 1
ATOM 1412 N N . ASN A 1 103 ? -19.226 16.163 -0.834 1.00 22.15 92 ASN A N 1
ATOM 1413 C CA . ASN A 1 103 ? -19.523 17.167 0.167 1.00 20.28 92 ASN A CA 1
ATOM 1414 C C . ASN A 1 103 ? -18.476 17.209 1.284 1.00 21.09 92 ASN A C 1
ATOM 1415 O O . ASN A 1 103 ? -18.388 18.241 1.974 1.00 21.09 92 ASN A O 1
ATOM 1426 N N . ILE A 1 104 ? -17.691 16.134 1.459 1.00 18.30 93 ILE A N 1
ATOM 1427 C CA . ILE A 1 104 ? -16.656 16.115 2.476 1.00 19.16 93 ILE A CA 1
ATOM 1428 C C . ILE A 1 104 ? -15.539 17.172 2.210 1.00 20.04 93 ILE A C 1
ATOM 1429 O O . ILE A 1 104 ? -14.812 17.560 3.146 1.00 19.11 93 ILE A O 1
ATOM 1445 N N . LYS A 1 105 ? -15.411 17.619 0.975 1.00 23.46 94 LYS A N 1
ATOM 1446 C CA . LYS A 1 105 ? -14.483 18.650 0.546 1.00 27.12 94 LYS A CA 1
ATOM 1447 C C . LYS A 1 105 ? -15.029 20.036 0.801 1.00 26.47 94 LYS A C 1
ATOM 1448 O O . LYS A 1 105 ? -14.291 20.971 0.595 1.00 31.30 94 LYS A O 1
ATOM 1467 N N . LYS A 1 106 ? -16.291 20.184 1.237 1.00 26.21 95 LYS A N 1
ATOM 1468 C CA . LYS A 1 106 ? -16.959 21.488 1.330 1.00 28.91 95 LYS A CA 1
ATOM 1469 C C . LYS A 1 106 ? -17.620 21.654 2.696 1.00 25.22 95 LYS A C 1
ATOM 1470 O O . LYS A 1 106 ? -18.780 22.064 2.830 1.00 26.55 95 LYS A O 1
ATOM 1489 N N . LEU A 1 107 ? -16.882 21.407 3.709 1.00 21.18 96 LEU A N 1
ATOM 1490 C CA . LEU A 1 107 ? -17.287 21.578 5.092 1.00 18.99 96 LEU A CA 1
ATOM 1491 C C . LEU A 1 107 ? -16.788 22.899 5.640 1.00 21.49 96 LEU A C 1
ATOM 1492 O O . LEU A 1 107 ? -15.579 23.107 5.658 1.00 23.61 96 LEU A O 1
ATOM 1508 N N . PRO A 1 108 ? -17.647 23.749 6.186 1.00 21.81 97 PRO A N 1
ATOM 1509 C CA . PRO A 1 108 ? -17.148 24.925 6.932 1.00 22.87 97 PRO A CA 1
ATOM 1510 C C . PRO A 1 108 ? -16.514 24.554 8.268 1.00 21.70 97 PRO A C 1
ATOM 1511 O O . PRO A 1 108 ? -16.756 23.463 8.848 1.00 21.65 97 PRO A O 1
ATOM 1522 N N . ALA A 1 109 ? -15.662 25.469 8.734 1.00 21.64 98 ALA A N 1
ATOM 1523 C CA . ALA A 1 109 ? -15.150 25.357 10.094 1.00 21.17 98 ALA A CA 1
ATOM 1524 C C . ALA A 1 109 ? -16.279 25.555 11.073 1.00 20.02 98 ALA A C 1
ATOM 1525 O O . ALA A 1 109 ? -17.213 26.285 10.797 1.00 20.13 98 ALA A O 1
ATOM 1532 N N . HIS A 1 110 ? -16.200 24.896 12.229 1.00 19.60 99 HIS A N 1
ATOM 1533 C CA . HIS A 1 110 ? -17.021 25.300 13.384 1.00 22.35 99 HIS A CA 1
ATOM 1534 C C . HIS A 1 110 ? -16.724 26.758 13.692 1.00 22.43 99 HIS A C 1
ATOM 1535 O O . HIS A 1 110 ? -15.596 27.207 13.531 1.00 22.26 99 HIS A O 1
ATOM 1549 N N . GLU A 1 111 ? -17.738 27.478 14.163 1.00 23.49 100 GLU A N 1
ATOM 1550 C CA . GLU A 1 111 ? -17.649 28.933 14.230 1.00 30.76 100 GLU A CA 1
ATOM 1551 C C . GLU A 1 111 ? -16.575 29.442 15.190 1.00 27.56 100 GLU A C 1
ATOM 1552 O O . GLU A 1 111 ? -16.172 30.611 15.073 1.00 27.08 100 GLU A O 1
ATOM 1564 N N . ASP A 1 112 ? -16.142 28.612 16.154 1.00 25.25 101 ASP A N 1
ATOM 1565 C CA . ASP A 1 112 ? -15.169 29.009 17.170 1.00 27.03 101 ASP A CA 1
ATOM 1566 C C . ASP A 1 112 ? -13.714 28.782 16.774 1.00 26.41 101 ASP A C 1
ATOM 1567 O O . ASP A 1 112 ? -12.785 29.276 17.458 1.00 25.83 101 ASP A O 1
ATOM 1576 N N . VAL A 1 113 ? -13.485 28.011 15.734 1.00 22.69 102 VAL A N 1
ATOM 1577 C CA . VAL A 1 113 ? -12.170 27.436 15.492 1.00 19.17 102 VAL A CA 1
ATOM 1578 C C . VAL A 1 113 ? -11.138 28.495 15.178 1.00 19.15 102 VAL A C 1
ATOM 1579 O O . VAL A 1 113 ? -10.037 28.476 15.751 1.00 19.41 102 VAL A O 1
ATOM 1592 N N . LYS A 1 114 ? -11.473 29.440 14.274 1.00 21.23 103 LYS A N 1
ATOM 1593 C CA . LYS A 1 114 ? -10.463 30.415 13.827 1.00 23.23 103 LYS A CA 1
ATOM 1594 C C . LYS A 1 114 ? -9.944 31.270 14.983 1.00 23.70 103 LYS A C 1
ATOM 1595 O O . LYS A 1 114 ? -8.730 31.489 15.121 1.00 21.88 103 LYS A O 1
ATOM 1614 N N . GLU A 1 115 ? -10.827 31.732 15.850 1.00 23.90 104 GLU A N 1
ATOM 1615 C CA . GLU A 1 115 ? -10.375 32.529 16.985 1.00 24.54 104 GLU A CA 1
ATOM 1616 C C . GLU A 1 115 ? -9.476 31.693 17.892 1.00 24.10 104 GLU A C 1
ATOM 1617 O O . GLU A 1 115 ? -8.464 32.176 18.400 1.00 25.17 104 GLU A O 1
ATOM 1629 N N . GLY A 1 116 ? -9.854 30.443 18.125 1.00 22.74 105 GLY A N 1
ATOM 1630 C CA . GLY A 1 116 ? -9.017 29.555 18.922 1.00 21.02 105 GLY A CA 1
ATOM 1631 C C . GLY A 1 116 ? -7.642 29.329 18.329 1.00 21.17 105 GLY A C 1
ATOM 1632 O O . GLY A 1 116 ? -6.620 29.470 19.017 1.00 22.16 105 GLY A O 1
ATOM 1636 N N . LEU A 1 117 ? -7.591 29.012 17.026 1.00 20.65 106 LEU A N 1
ATOM 1637 C CA . LEU A 1 117 ? -6.293 28.761 16.413 1.00 20.07 106 LEU A CA 1
ATOM 1638 C C . LEU A 1 117 ? -5.424 30.002 16.429 1.00 20.67 106 LEU A C 1
ATOM 1639 O O . LEU A 1 117 ? -4.203 29.915 16.692 1.00 20.09 106 LEU A O 1
ATOM 1655 N N . LYS A 1 118 ? -6.033 31.167 16.178 1.00 22.40 107 LYS A N 1
ATOM 1656 C CA . LYS A 1 118 ? -5.290 32.436 16.285 1.00 23.32 107 LYS A CA 1
ATOM 1657 C C . LYS A 1 118 ? -4.691 32.623 17.671 1.00 26.36 107 LYS A C 1
ATOM 1658 O O . LYS A 1 118 ? -3.498 32.903 17.809 1.00 27.19 107 LYS A O 1
ATOM 1677 N N . MET A 1 119 ? -5.503 32.481 18.715 1.00 27.73 108 MET A N 1
ATOM 1678 C CA . MET A 1 119 ? -5.015 32.628 20.092 1.00 31.50 108 MET A CA 1
ATOM 1679 C C . MET A 1 119 ? -3.823 31.697 20.385 1.00 28.47 108 MET A C 1
ATOM 1680 O O . MET A 1 119 ? -2.808 32.140 20.938 1.00 29.41 108 MET A O 1
ATOM 1694 N N . LEU A 1 120 ? -3.923 30.412 19.981 1.00 23.68 109 LEU A N 1
ATOM 1695 C CA . LEU A 1 120 ? -2.891 29.414 20.227 1.00 22.26 109 LEU A CA 1
ATOM 1696 C C . LEU A 1 120 ? -1.612 29.712 19.468 1.00 25.54 109 LEU A C 1
ATOM 1697 O O . LEU A 1 120 ? -0.503 29.542 20.012 1.00 27.60 109 LEU A O 1
ATOM 1713 N N . LYS A 1 121 ? -1.747 30.175 18.211 1.00 25.24 110 LYS A N 1
ATOM 1714 C CA . LYS A 1 121 ? -0.587 30.560 17.417 1.00 28.03 110 LYS A CA 1
ATOM 1715 C C . LYS A 1 121 ? 0.127 31.755 18.046 1.00 28.90 110 LYS A C 1
ATOM 1716 O O . LYS A 1 121 ? 1.366 31.826 18.047 1.00 29.87 110 LYS A O 1
ATOM 1735 N N . GLU A 1 122 ? -0.640 32.703 18.593 1.00 29.31 111 GLU A N 1
ATOM 1736 C CA . GLU A 1 122 ? -0.036 33.852 19.254 1.00 32.34 111 GLU A CA 1
ATOM 1737 C C . GLU A 1 122 ? 0.685 33.455 20.539 1.00 32.08 111 GLU A C 1
ATOM 1738 O O . GLU A 1 122 ? 1.583 34.177 20.998 1.00 32.99 111 GLU A O 1
ATOM 1750 N N . ALA A 1 123 ? 0.285 32.365 21.173 1.00 30.11 112 ALA A N 1
ATOM 1751 C CA . ALA A 1 123 ? 1.019 31.850 22.323 1.00 29.35 112 ALA A CA 1
ATOM 1752 C C . ALA A 1 123 ? 2.263 31.033 21.901 1.00 29.30 112 ALA A C 1
ATOM 1753 O O . ALA A 1 123 ? 2.919 30.450 22.766 1.00 29.75 112 ALA A O 1
ATOM 1760 N N . GLN A 1 124 ? 2.582 31.005 20.602 1.00 28.64 113 GLN A N 1
ATOM 1761 C CA . GLN A 1 124 ? 3.759 30.341 20.058 1.00 32.14 113 GLN A CA 1
ATOM 1762 C C . GLN A 1 124 ? 3.734 28.822 20.305 1.00 28.60 113 GLN A C 1
ATOM 1763 O O . GLN A 1 124 ? 4.739 28.199 20.621 1.00 28.13 113 GLN A O 1
ATOM 1777 N N . ILE A 1 125 ? 2.569 28.236 20.189 1.00 26.72 114 ILE A N 1
ATOM 1778 C CA . ILE A 1 125 ? 2.439 26.784 20.190 1.00 25.09 114 ILE A CA 1
ATOM 1779 C C . ILE A 1 125 ? 2.391 26.344 18.727 1.00 25.17 114 ILE A C 1
ATOM 1780 O O . ILE A 1 125 ? 1.575 26.857 17.950 1.00 25.27 114 ILE A O 1
ATOM 1796 N N . LYS A 1 126 ? 3.215 25.387 18.367 1.00 22.68 115 LYS A N 1
ATOM 1797 C CA . LYS A 1 126 ? 3.136 24.816 17.023 1.00 21.82 115 LYS A CA 1
ATOM 1798 C C . LYS A 1 126 ? 1.809 24.088 16.824 1.00 19.76 115 LYS A C 1
ATOM 1799 O O . LYS A 1 126 ? 1.327 23.363 17.715 1.00 21.18 115 LYS A O 1
ATOM 1818 N N . LEU A 1 127 ? 1.198 24.290 15.647 1.00 17.79 116 LEU A N 1
ATOM 1819 C CA . LEU A 1 127 ? -0.121 23.723 15.334 1.00 18.24 116 LEU A CA 1
ATOM 1820 C C . LEU A 1 127 ? -0.048 22.873 14.088 1.00 15.67 116 LEU A C 1
ATOM 1821 O O . LEU A 1 127 ? 0.431 23.339 13.043 1.00 17.17 116 LEU A O 1
ATOM 1837 N N . VAL A 1 128 ? -0.547 21.646 14.172 1.00 16.98 117 VAL A N 1
ATOM 1838 C CA . VAL A 1 128 ? -0.574 20.731 13.033 1.00 17.31 117 VAL A CA 1
ATOM 1839 C C . VAL A 1 128 ? -1.925 20.011 13.008 1.00 17.32 117 VAL A C 1
ATOM 1840 O O . VAL A 1 128 ? -2.609 19.851 14.029 1.00 17.99 117 VAL A O 1
ATOM 1853 N N . ALA A 1 129 ? -2.304 19.570 11.817 1.00 16.37 118 ALA A N 1
ATOM 1854 C CA . ALA A 1 129 ? -3.535 18.794 11.611 1.00 17.12 118 ALA A CA 1
ATOM 1855 C C . ALA A 1 129 ? -3.136 17.339 11.340 1.00 16.52 118 ALA A C 1
ATOM 1856 O O . ALA A 1 129 ? -2.083 17.081 10.744 1.00 18.75 118 ALA A O 1
ATOM 1863 N N . LEU A 1 130 ? -3.916 16.386 11.860 1.00 15.13 119 LEU A N 1
ATOM 1864 C CA . LEU A 1 130 ? -3.707 14.983 11.543 1.00 15.56 119 LEU A CA 1
ATOM 1865 C C . LEU A 1 130 ? -5.051 14.317 11.250 1.00 16.74 119 LEU A C 1
ATOM 1866 O O . LEU A 1 130 ? -5.919 14.291 12.129 1.00 20.61 119 LEU A O 1
ATOM 1882 N N . SER A 1 131 ? -5.214 13.813 10.033 1.00 16.08 120 SER A N 1
ATOM 1883 C CA . SER A 1 131 ? -6.452 13.243 9.588 1.00 17.55 120 SER A CA 1
ATOM 1884 C C . SER A 1 131 ? -6.246 11.898 8.904 1.00 17.28 120 SER A C 1
ATOM 1885 O O . SER A 1 131 ? -5.219 11.649 8.248 1.00 17.20 120 SER A O 1
ATOM 1893 N N . ASN A 1 132 ? -7.274 11.024 9.038 1.00 16.89 121 ASN A N 1
ATOM 1894 C CA . ASN A 1 132 ? -7.237 9.800 8.238 1.00 18.30 121 ASN A CA 1
ATOM 1895 C C . ASN A 1 132 ? -7.462 10.075 6.750 1.00 18.68 121 ASN A C 1
ATOM 1896 O O . ASN A 1 132 ? -7.162 9.237 5.917 1.00 19.55 121 ASN A O 1
ATOM 1907 N N . SER A 1 133 ? -8.121 11.177 6.410 1.00 20.54 122 SER A N 1
ATOM 1908 C CA . SER A 1 133 ? -8.381 11.508 5.015 1.00 22.62 122 SER A CA 1
ATOM 1909 C C . SER A 1 133 ? -7.038 11.686 4.299 1.00 21.11 122 SER A C 1
ATOM 1910 O O . SER A 1 133 ? -6.032 11.979 4.930 1.00 19.02 122 SER A O 1
ATOM 1918 N N . ASN A 1 134 ? -7.028 11.425 2.990 1.00 22.97 123 ASN A N 1
ATOM 1919 C CA . ASN A 1 134 ? -5.788 11.453 2.225 1.00 23.69 123 ASN A CA 1
ATOM 1920 C C . ASN A 1 134 ? -5.304 12.904 2.063 1.00 21.75 123 ASN A C 1
ATOM 1921 O O . ASN A 1 134 ? -6.050 13.858 2.290 1.00 18.86 123 ASN A O 1
ATOM 1932 N N . GLY A 1 135 ? -4.007 13.067 1.716 1.00 21.41 124 GLY A N 1
ATOM 1933 C CA . GLY A 1 135 ? -3.408 14.414 1.779 1.00 22.41 124 GLY A CA 1
ATOM 1934 C C . GLY A 1 135 ? -4.037 15.456 0.858 1.00 22.66 124 GLY A C 1
ATOM 1935 O O . GLY A 1 135 ? -4.196 16.663 1.219 1.00 20.62 124 GLY A O 1
ATOM 1939 N N . LYS A 1 136 ? -4.366 15.045 -0.361 1.00 24.55 125 LYS A N 1
ATOM 1940 C CA . LYS A 1 136 ? -4.966 15.969 -1.314 1.00 26.46 125 LYS A CA 1
ATOM 1941 C C . LYS A 1 136 ? -6.349 16.426 -0.833 1.00 22.15 125 LYS A C 1
ATOM 1942 O O . LYS A 1 136 ? -6.712 17.616 -0.911 1.00 21.28 125 LYS A O 1
ATOM 1961 N N . LEU A 1 137 ? -7.140 15.487 -0.380 1.00 22.11 126 LEU A N 1
ATOM 1962 C CA . LEU A 1 137 ? -8.453 15.816 0.149 1.00 22.96 126 LEU A CA 1
ATOM 1963 C C . LEU A 1 137 ? -8.349 16.709 1.390 1.00 21.12 126 LEU A C 1
ATOM 1964 O O . LEU A 1 137 ? -9.113 17.658 1.525 1.00 20.50 126 LEU A O 1
ATOM 1980 N N . LEU A 1 138 ? -7.463 16.368 2.321 1.00 20.01 127 LEU A N 1
ATOM 1981 C CA . LEU A 1 138 ? -7.286 17.125 3.560 1.00 19.30 127 LEU A CA 1
ATOM 1982 C C . LEU A 1 138 ? -6.894 18.550 3.259 1.00 19.65 127 LEU A C 1
ATOM 1983 O O . LEU A 1 138 ? -7.427 19.484 3.842 1.00 18.53 127 LEU A O 1
ATOM 1999 N N . ASN A 1 139 ? -5.958 18.742 2.349 1.00 20.24 128 ASN A N 1
ATOM 2000 C CA . ASN A 1 139 ? -5.678 20.114 1.939 1.00 19.95 128 ASN A CA 1
ATOM 2001 C C . ASN A 1 139 ? -6.892 20.834 1.337 1.00 18.61 128 ASN A C 1
ATOM 2002 O O . ASN A 1 139 ? -7.162 21.996 1.679 1.00 20.79 128 ASN A O 1
ATOM 2013 N N . ALA A 1 140 ? -7.634 20.182 0.447 1.00 18.76 129 ALA A N 1
ATOM 2014 C CA . ALA A 1 140 ? -8.804 20.809 -0.142 1.00 21.49 129 ALA A CA 1
ATOM 2015 C C . ALA A 1 140 ? -9.841 21.175 0.931 1.00 21.37 129 ALA A C 1
ATOM 2016 O O . ALA A 1 140 ? -10.445 22.260 0.895 1.00 20.15 129 ALA A O 1
ATOM 2023 N N . GLN A 1 141 ? -10.003 20.326 1.929 1.00 21.21 130 GLN A N 1
ATOM 2024 C CA . GLN A 1 141 ? -10.933 20.646 3.007 1.00 21.15 130 GLN A CA 1
ATOM 2025 C C . GLN A 1 141 ? -10.506 21.880 3.755 1.00 20.47 130 GLN A C 1
ATOM 2026 O O . GLN A 1 141 ? -11.302 22.766 4.016 1.00 21.11 130 GLN A O 1
ATOM 2040 N N . LEU A 1 142 ? -9.245 21.920 4.162 1.00 17.29 131 LEU A N 1
ATOM 2041 C CA . LEU A 1 142 ? -8.763 23.018 4.981 1.00 17.91 131 LEU A CA 1
ATOM 2042 C C . LEU A 1 142 ? -8.722 24.330 4.202 1.00 19.23 131 LEU A C 1
ATOM 2043 O O . LEU A 1 142 ? -8.993 25.411 4.796 1.00 19.58 131 LEU A O 1
ATOM 2059 N N . GLN A 1 143 ? -8.419 24.266 2.884 1.00 20.14 132 GLN A N 1
ATOM 2060 C CA . GLN A 1 143 ? -8.498 25.466 2.058 1.00 22.35 132 GLN A CA 1
ATOM 2061 C C . GLN A 1 143 ? -9.944 25.987 1.994 1.00 22.67 132 GLN A C 1
ATOM 2062 O O . GLN A 1 143 ? -10.210 27.183 2.176 1.00 19.88 132 GLN A O 1
ATOM 2076 N N . PHE A 1 144 ? -10.890 25.086 1.710 1.00 22.22 133 PHE A N 1
ATOM 2077 C CA . PHE A 1 144 ? -12.294 25.479 1.628 1.00 22.19 133 PHE A CA 1
ATOM 2078 C C . PHE A 1 144 ? -12.788 26.141 2.918 1.00 21.29 133 PHE A C 1
ATOM 2079 O O . PHE A 1 144 ? -13.558 27.108 2.868 1.00 19.89 133 PHE A O 1
ATOM 2096 N N . ALA A 1 145 ? -12.423 25.572 4.076 1.00 20.69 134 ALA A N 1
ATOM 2097 C CA . ALA A 1 145 ? -12.852 26.072 5.365 1.00 19.18 134 ALA A CA 1
ATOM 2098 C C . ALA A 1 145 ? -12.079 27.316 5.795 1.00 19.38 134 ALA A C 1
ATOM 2099 O O . ALA A 1 145 ? -12.419 27.897 6.826 1.00 19.14 134 ALA A O 1
ATOM 2106 N N . GLY A 1 146 ? -11.060 27.724 5.053 1.00 21.36 135 GLY A N 1
ATOM 2107 C CA . GLY A 1 146 ? -10.241 28.886 5.439 1.00 24.75 135 GLY A CA 1
ATOM 2108 C C . GLY A 1 146 ? -9.351 28.648 6.649 1.00 23.02 135 GLY A C 1
ATOM 2109 O O . GLY A 1 146 ? -9.098 29.559 7.428 1.00 21.94 135 GLY A O 1
ATOM 2113 N N . LEU A 1 147 ? -8.935 27.397 6.868 1.00 19.67 136 LEU A N 1
ATOM 2114 C CA . LEU A 1 147 ? -8.134 27.023 8.014 1.00 19.28 136 LEU A CA 1
ATOM 2115 C C . LEU A 1 147 ? -6.695 26.646 7.670 1.00 20.03 136 LEU A C 1
ATOM 2116 O O . LEU A 1 147 ? -5.879 26.489 8.600 1.00 18.70 136 LEU A O 1
ATOM 2132 N N . ALA A 1 148 ? -6.361 26.484 6.381 1.00 20.68 137 ALA A N 1
ATOM 2133 C CA . ALA A 1 148 ? -5.089 25.845 6.031 1.00 19.28 137 ALA A CA 1
ATOM 2134 C C . ALA A 1 148 ? -3.902 26.642 6.530 1.00 19.74 137 ALA A C 1
ATOM 2135 O O . ALA A 1 148 ? -2.896 26.061 6.964 1.00 19.78 137 ALA A O 1
ATOM 2142 N N . ASP A 1 149 ? -4.036 27.971 6.516 1.00 20.93 138 ASP A N 1
ATOM 2143 C CA . ASP A 1 149 ? -2.904 28.913 6.793 1.00 22.30 138 ASP A CA 1
ATOM 2144 C C . ASP A 1 149 ? -2.538 28.956 8.293 1.00 22.31 138 ASP A C 1
ATOM 2145 O O . ASP A 1 149 ? -1.510 29.604 8.649 1.00 22.06 138 ASP A O 1
ATOM 2154 N N . TYR A 1 150 ? -3.359 28.387 9.180 1.00 21.40 139 TYR A N 1
ATOM 2155 C CA . TYR A 1 150 ? -3.063 28.418 10.614 1.00 21.81 139 TYR A CA 1
ATOM 2156 C C . TYR A 1 150 ? -2.040 27.380 11.020 1.00 20.87 139 TYR A C 1
ATOM 2157 O O . TYR A 1 150 ? -1.445 27.496 12.095 1.00 20.54 139 TYR A O 1
ATOM 2175 N N . PHE A 1 151 ? -1.795 26.386 10.179 1.00 19.83 140 PHE A N 1
ATOM 2176 C CA . PHE A 1 151 ? -1.024 25.214 10.555 1.00 18.32 140 PHE A CA 1
ATOM 2177 C C . PHE A 1 151 ? 0.423 25.334 10.135 1.00 17.84 140 PHE A C 1
ATOM 2178 O O . PHE A 1 151 ? 0.730 25.822 9.068 1.00 19.19 140 PHE A O 1
ATOM 2195 N N . ASP A 1 152 ? 1.311 24.933 11.012 1.00 19.34 141 ASP A N 1
ATOM 2196 C CA . ASP A 1 152 ? 2.729 24.778 10.670 1.00 21.05 141 ASP A CA 1
ATOM 2197 C C . ASP A 1 152 ? 2.995 23.561 9.825 1.00 20.32 141 ASP A C 1
ATOM 2198 O O . ASP A 1 152 ? 4.048 23.502 9.213 1.00 21.33 141 ASP A O 1
ATOM 2207 N N . ALA A 1 153 ? 2.094 22.561 9.841 1.00 19.72 142 ALA A N 1
ATOM 2208 C CA . ALA A 1 153 ? 2.155 21.395 8.983 1.00 21.27 142 ALA A CA 1
ATOM 2209 C C . ALA A 1 153 ? 0.791 20.711 9.001 1.00 20.81 142 ALA A C 1
ATOM 2210 O O . ALA A 1 153 ? 0.033 20.818 9.997 1.00 22.27 142 ALA A O 1
ATOM 2217 N N . ILE A 1 154 ? 0.504 19.991 7.904 1.00 19.15 143 ILE A N 1
ATOM 2218 C CA . ILE A 1 154 ? -0.767 19.312 7.690 1.00 19.56 143 ILE A CA 1
ATOM 2219 C C . ILE A 1 154 ? -0.423 17.867 7.366 1.00 19.48 143 ILE A C 1
ATOM 2220 O O . ILE A 1 154 ? 0.327 17.601 6.415 1.00 20.70 143 ILE A O 1
ATOM 2236 N N . PHE A 1 155 ? -0.951 16.946 8.164 1.00 19.00 144 PHE A N 1
ATOM 2237 C CA . PHE A 1 155 ? -0.571 15.544 8.037 1.00 19.19 144 PHE A CA 1
ATOM 2238 C C . PHE A 1 155 ? -1.752 14.656 7.736 1.00 19.85 144 PHE A C 1
ATOM 2239 O O . PHE A 1 155 ? -2.763 14.707 8.433 1.00 18.90 144 PHE A O 1
ATOM 2256 N N . SER A 1 156 ? -1.586 13.796 6.737 1.00 22.37 145 SER A N 1
ATOM 2257 C CA . SER A 1 156 ? -2.483 12.676 6.492 1.00 21.70 145 SER A CA 1
ATOM 2258 C C . SER A 1 156 ? -1.791 11.394 6.955 1.00 19.99 145 SER A C 1
ATOM 2259 O O . SER A 1 156 ? -0.601 11.196 6.737 1.00 19.95 145 SER A O 1
ATOM 2267 N N . VAL A 1 157 ? -2.568 10.477 7.511 1.00 19.82 146 VAL A N 1
ATOM 2268 C CA . VAL A 1 157 ? -2.036 9.143 7.831 1.00 20.31 146 VAL A CA 1
ATOM 2269 C C . VAL A 1 157 ? -1.610 8.363 6.596 1.00 22.07 146 VAL A C 1
ATOM 2270 O O . VAL A 1 157 ? -0.878 7.378 6.711 1.00 21.83 146 VAL A O 1
ATOM 2283 N N . GLU A 1 158 ? -2.096 8.749 5.423 1.00 24.79 147 GLU A N 1
ATOM 2284 C CA . GLU A 1 158 ? -1.662 8.134 4.161 1.00 31.07 147 GLU A CA 1
ATOM 2285 C C . GLU A 1 158 ? -0.139 7.999 4.081 1.00 31.87 147 GLU A C 1
ATOM 2286 O O . GLU A 1 158 ? 0.394 7.019 3.544 1.00 30.28 147 GLU A O 1
ATOM 2298 N N . ALA A 1 159 ? 0.576 8.996 4.565 1.00 33.68 148 ALA A N 1
ATOM 2299 C CA . ALA A 1 159 ? 2.029 9.016 4.437 1.00 36.18 148 ALA A CA 1
ATOM 2300 C C . ALA A 1 159 ? 2.687 7.841 5.154 1.00 39.39 148 ALA A C 1
ATOM 2301 O O . ALA A 1 159 ? 3.749 7.382 4.731 1.00 47.23 148 ALA A O 1
ATOM 2308 N N . VAL A 1 160 ? 2.101 7.337 6.241 1.00 33.30 149 VAL A N 1
ATOM 2309 C CA . VAL A 1 160 ? 2.654 6.167 6.933 1.00 32.19 149 VAL A CA 1
ATOM 2310 C C . VAL A 1 160 ? 1.849 4.901 6.697 1.00 31.20 149 VAL A C 1
ATOM 2311 O O . VAL A 1 160 ? 2.263 3.832 7.159 1.00 33.56 149 VAL A O 1
ATOM 2324 N N . GLY A 1 161 ? 0.711 4.984 6.027 1.00 29.82 150 GLY A N 1
ATOM 2325 C CA . GLY A 1 161 ? -0.111 3.817 5.778 1.00 30.57 150 GLY A CA 1
ATOM 2326 C C . GLY A 1 161 ? -0.719 3.222 7.029 1.00 28.83 150 GLY A C 1
ATOM 2327 O O . GLY A 1 161 ? -0.834 1.993 7.108 1.00 28.48 150 GLY A O 1
ATOM 2331 N N . ARG A 1 162 ? -1.021 4.044 8.055 1.00 27.20 151 ARG A N 1
ATOM 2332 C CA . ARG A 1 162 ? -1.579 3.547 9.309 1.00 29.63 151 ARG A CA 1
ATOM 2333 C C . ARG A 1 162 ? -2.621 4.533 9.808 1.00 31.86 151 ARG A C 1
ATOM 2334 O O . ARG A 1 162 ? -2.303 5.716 9.982 1.00 42.82 151 ARG A O 1
ATOM 2355 N N . TYR A 1 163 ? -3.821 4.057 10.112 1.00 24.31 152 TYR A N 1
ATOM 2356 C CA . TYR A 1 163 ? -4.874 4.985 10.517 1.00 21.66 152 TYR A CA 1
ATOM 2357 C C . TYR A 1 163 ? -4.763 5.367 11.994 1.00 21.97 152 TYR A C 1
ATOM 2358 O O . TYR A 1 163 ? -4.241 4.604 12.812 1.00 21.32 152 TYR A O 1
ATOM 2376 N N . LYS A 1 164 ? -5.288 6.549 12.346 1.00 19.97 153 LYS A N 1
ATOM 2377 C CA . LYS A 1 164 ? -5.614 6.773 13.745 1.00 18.62 153 LYS A CA 1
ATOM 2378 C C . LYS A 1 164 ? -6.655 5.729 14.149 1.00 18.64 153 LYS A C 1
ATOM 2379 O O . LYS A 1 164 ? -7.591 5.476 13.378 1.00 19.75 153 LYS A O 1
ATOM 2398 N N . PRO A 1 165 ? -6.623 5.199 15.368 1.00 20.57 154 PRO A N 1
ATOM 2399 C CA . PRO A 1 165 ? -5.793 5.524 16.539 1.00 19.03 154 PRO A CA 1
ATOM 2400 C C . PRO A 1 165 ? -4.534 4.673 16.710 1.00 19.43 154 PRO A C 1
ATOM 2401 O O . PRO A 1 165 ? -4.032 4.559 17.858 1.00 19.28 154 PRO A O 1
ATOM 2412 N N . GLU A 1 166 ? -4.053 4.081 15.626 1.00 21.06 155 GLU A N 1
ATOM 2413 C CA . GLU A 1 166 ? -2.840 3.271 15.722 1.00 24.00 155 GLU A CA 1
ATOM 2414 C C . GLU A 1 166 ? -1.716 4.156 16.281 1.00 23.55 155 GLU A C 1
ATOM 2415 O O . GLU A 1 166 ? -1.552 5.324 15.891 1.00 21.29 155 GLU A O 1
ATOM 2427 N N . LEU A 1 167 ? -0.856 3.562 17.112 1.00 24.69 156 LEU A N 1
ATOM 2428 C CA . LEU A 1 167 ? 0.199 4.372 17.744 1.00 26.39 156 LEU A CA 1
ATOM 2429 C C . LEU A 1 167 ? 1.145 4.996 16.717 1.00 25.24 156 LEU A C 1
ATOM 2430 O O . LEU A 1 167 ? 1.543 6.172 16.877 1.00 25.26 156 LEU A O 1
ATOM 2446 N N . ALA A 1 168 ? 1.410 4.301 15.609 1.00 24.99 157 ALA A N 1
ATOM 2447 C CA . ALA A 1 168 ? 2.322 4.852 14.622 1.00 24.42 157 ALA A CA 1
ATOM 2448 C C . ALA A 1 168 ? 1.803 6.132 13.968 1.00 21.91 157 ALA A C 1
ATOM 2449 O O . ALA A 1 168 ? 2.601 6.872 13.391 1.00 21.83 157 ALA A O 1
ATOM 2456 N N . SER A 1 169 ? 0.491 6.360 13.954 1.00 19.96 158 SER A N 1
ATOM 2457 C CA . SER A 1 169 ? -0.021 7.585 13.343 1.00 21.96 158 SER A CA 1
ATOM 2458 C C . SER A 1 169 ? 0.443 8.811 14.120 1.00 23.97 158 SER A C 1
ATOM 2459 O O . SER A 1 169 ? 1.013 9.746 13.540 1.00 24.10 158 SER A O 1
ATOM 2467 N N . TYR A 1 170 ? 0.220 8.821 15.441 1.00 21.87 159 TYR A N 1
ATOM 2468 C CA . TYR A 1 170 ? 0.660 9.969 16.242 1.00 19.81 159 TYR A CA 1
ATOM 2469 C C . TYR A 1 170 ? 2.179 10.096 16.237 1.00 20.19 159 TYR A C 1
ATOM 2470 O O . TYR A 1 170 ? 2.723 11.215 16.163 1.00 20.61 159 TYR A O 1
ATOM 2488 N N . ARG A 1 171 ? 2.884 8.958 16.311 1.00 20.99 160 ARG A N 1
ATOM 2489 C CA . ARG A 1 171 ? 4.338 8.979 16.385 1.00 24.67 160 ARG A CA 1
ATOM 2490 C C . ARG A 1 171 ? 4.986 9.538 15.146 1.00 22.30 160 ARG A C 1
ATOM 2491 O O . ARG A 1 171 ? 6.016 10.199 15.225 1.00 23.28 160 ARG A O 1
ATOM 2512 N N . ALA A 1 172 ? 4.385 9.332 13.993 1.00 22.50 161 ALA A N 1
ATOM 2513 C CA . ALA A 1 172 ? 4.936 9.903 12.767 1.00 26.98 161 ALA A CA 1
ATOM 2514 C C . ALA A 1 172 ? 4.945 11.430 12.821 1.00 26.23 161 ALA A C 1
ATOM 2515 O O . ALA A 1 172 ? 5.910 12.078 12.362 1.00 25.32 161 ALA A O 1
ATOM 2522 N N . VAL A 1 173 ? 3.895 12.032 13.391 1.00 24.69 162 VAL A N 1
ATOM 2523 C CA . VAL A 1 173 ? 3.878 13.485 13.552 1.00 22.86 162 VAL A CA 1
ATOM 2524 C C . VAL A 1 173 ? 4.984 13.918 14.487 1.00 22.67 162 VAL A C 1
ATOM 2525 O O . VAL A 1 173 ? 5.674 14.936 14.235 1.00 22.21 162 VAL A O 1
ATOM 2538 N N . LEU A 1 174 ? 5.132 13.191 15.614 1.00 21.88 163 LEU A N 1
ATOM 2539 C CA . LEU A 1 174 ? 6.117 13.553 16.628 1.00 22.70 163 LEU A CA 1
ATOM 2540 C C . LEU A 1 174 ? 7.513 13.535 16.069 1.00 23.42 163 LEU A C 1
ATOM 2541 O O . LEU A 1 174 ? 8.309 14.449 16.322 1.00 24.52 163 LEU A O 1
ATOM 2557 N N . GLU A 1 175 ? 7.809 12.508 15.249 1.00 25.07 164 GLU A N 1
ATOM 2558 C CA . GLU A 1 175 ? 9.125 12.360 14.664 1.00 30.25 164 GLU A CA 1
ATOM 2559 C C . GLU A 1 175 ? 9.372 13.429 13.622 1.00 28.59 164 GLU A C 1
ATOM 2560 O O . GLU A 1 175 ? 10.473 13.970 13.549 1.00 29.86 164 GLU A O 1
ATOM 2572 N N . THR A 1 176 ? 8.354 13.771 12.840 1.00 25.11 165 THR A N 1
ATOM 2573 C CA . THR A 1 176 ? 8.512 14.792 11.809 1.00 24.74 165 THR A CA 1
ATOM 2574 C C . THR A 1 176 ? 8.715 16.153 12.452 1.00 24.27 165 THR A C 1
ATOM 2575 O O . THR A 1 176 ? 9.598 16.901 12.060 1.00 24.02 165 THR A O 1
ATOM 2586 N N . MET A 1 177 ? 7.891 16.492 13.445 1.00 22.93 166 MET A N 1
ATOM 2587 C CA . MET A 1 177 ? 8.006 17.775 14.100 1.00 24.20 166 MET A CA 1
ATOM 2588 C C . MET A 1 177 ? 9.158 17.842 15.076 1.00 26.73 166 MET A C 1
ATOM 2589 O O . MET A 1 177 ? 9.466 18.936 15.541 1.00 27.65 166 MET A O 1
ATOM 2603 N N . LYS A 1 178 ? 9.761 16.689 15.414 1.00 28.64 167 LYS A N 1
ATOM 2604 C CA . LYS A 1 178 ? 10.807 16.549 16.406 1.00 33.94 167 LYS A CA 1
ATOM 2605 C C . LYS A 1 178 ? 10.389 17.115 17.761 1.00 31.91 167 LYS A C 1
ATOM 2606 O O . LYS A 1 178 ? 11.125 17.885 18.396 1.00 32.10 167 LYS A O 1
ATOM 2625 N N . VAL A 1 179 ? 9.229 16.659 18.236 1.00 27.63 168 VAL A N 1
ATOM 2626 C CA . VAL A 1 179 ? 8.731 17.022 19.547 1.00 26.45 168 VAL A CA 1
ATOM 2627 C C . VAL A 1 179 ? 8.451 15.738 20.303 1.00 28.37 168 VAL A C 1
ATOM 2628 O O . VAL A 1 179 ? 7.808 14.844 19.749 1.00 28.76 168 VAL A O 1
ATOM 2641 N N . PRO A 1 180 ? 8.830 15.649 21.570 1.00 29.48 169 PRO A N 1
ATOM 2642 C CA . PRO A 1 180 ? 8.460 14.474 22.375 1.00 30.47 169 PRO A CA 1
ATOM 2643 C C . PRO A 1 180 ? 6.965 14.370 22.634 1.00 26.02 169 PRO A C 1
ATOM 2644 O O . PRO A 1 180 ? 6.234 15.361 22.727 1.00 22.83 169 PRO A O 1
ATOM 2655 N N . ALA A 1 181 ? 6.518 13.126 22.792 1.00 25.58 170 ALA A N 1
ATOM 2656 C CA . ALA A 1 181 ? 5.105 12.884 23.060 1.00 25.03 170 ALA A CA 1
ATOM 2657 C C . ALA A 1 181 ? 4.606 13.715 24.235 1.00 24.26 170 ALA A C 1
ATOM 2658 O O . ALA A 1 181 ? 3.482 14.231 24.216 1.00 23.36 170 ALA A O 1
ATOM 2665 N N . GLU A 1 182 ? 5.394 13.755 25.316 1.00 24.70 171 GLU A N 1
ATOM 2666 C CA . GLU A 1 182 ? 4.912 14.351 26.552 1.00 27.22 171 GLU A CA 1
ATOM 2667 C C . GLU A 1 182 ? 4.823 15.868 26.440 1.00 26.50 171 GLU A C 1
ATOM 2668 O O . GLU A 1 182 ? 4.204 16.499 27.304 1.00 26.45 171 GLU A O 1
ATOM 2680 N N . ASN A 1 183 ? 5.372 16.442 25.387 1.00 26.27 172 ASN A N 1
ATOM 2681 C CA . ASN A 1 183 ? 5.216 17.869 25.101 1.00 28.06 172 ASN A CA 1
ATOM 2682 C C . ASN A 1 183 ? 4.171 18.149 24.016 1.00 24.47 172 ASN A C 1
ATOM 2683 O O . ASN A 1 183 ? 4.096 19.283 23.514 1.00 23.11 172 ASN A O 1
ATOM 2694 N N . THR A 1 184 ? 3.362 17.147 23.652 1.00 20.67 173 THR A N 1
ATOM 2695 C CA . THR A 1 184 ? 2.406 17.294 22.569 1.00 19.18 173 THR A CA 1
ATOM 2696 C C . THR A 1 184 ? 1.002 17.035 23.125 1.00 20.71 173 THR A C 1
ATOM 2697 O O . THR A 1 184 ? 0.812 16.144 23.942 1.00 22.17 173 THR A O 1
ATOM 2708 N N . MET A 1 185 ? 0.014 17.795 22.661 1.00 20.44 174 MET A N 1
ATOM 2709 C CA . MET A 1 185 ? -1.354 17.597 23.075 1.00 20.09 174 MET A CA 1
ATOM 2710 C C . MET A 1 185 ? -2.203 17.369 21.844 1.00 18.24 174 MET A C 1
ATOM 2711 O O . MET A 1 185 ? -2.174 18.158 20.886 1.00 19.09 174 MET A O 1
ATOM 2725 N N . MET A 1 186 ? -2.957 16.297 21.878 1.00 17.37 175 MET A N 1
ATOM 2726 C CA . MET A 1 186 ? -3.916 15.961 20.833 1.00 17.20 175 MET A CA 1
ATOM 2727 C C . MET A 1 186 ? -5.269 16.553 21.194 1.00 18.08 175 MET A C 1
ATOM 2728 O O . MET A 1 186 ? -5.722 16.415 22.341 1.00 20.81 175 MET A O 1
ATOM 2742 N N . VAL A 1 187 ? -5.881 17.251 20.241 1.00 16.01 176 VAL A N 1
ATOM 2743 C CA . VAL A 1 187 ? -7.182 17.914 20.410 1.00 15.71 176 VAL A CA 1
ATOM 2744 C C . VAL A 1 187 ? -8.138 17.221 19.465 1.00 15.55 176 VAL A C 1
ATOM 2745 O O . VAL A 1 187 ? -7.915 17.223 18.233 1.00 16.96 176 VAL A O 1
ATOM 2758 N N . ALA A 1 188 ? -9.172 16.624 20.034 1.00 16.67 177 ALA A N 1
ATOM 2759 C CA . ALA A 1 188 ? -10.021 15.700 19.303 1.00 19.78 177 ALA A CA 1
ATOM 2760 C C . ALA A 1 188 ? -11.402 15.645 19.931 1.00 20.53 177 ALA A C 1
ATOM 2761 O O . ALA A 1 188 ? -11.542 15.713 21.143 1.00 21.16 177 ALA A O 1
ATOM 2768 N N . ALA A 1 189 ? -12.420 15.467 19.066 1.00 20.45 178 ALA A N 1
ATOM 2769 C CA . ALA A 1 189 ? -13.789 15.238 19.496 1.00 20.76 178 ALA A CA 1
ATOM 2770 C C . ALA A 1 189 ? -14.193 13.746 19.556 1.00 22.86 178 ALA A C 1
ATOM 2771 O O . ALA A 1 189 ? -15.282 13.437 20.036 1.00 26.60 178 ALA A O 1
ATOM 2778 N N . ALA A 1 190 ? -13.318 12.822 19.194 1.00 22.68 179 ALA A N 1
ATOM 2779 C CA . ALA A 1 190 ? -13.667 11.412 19.217 1.00 23.65 179 ALA A CA 1
ATOM 2780 C C . ALA A 1 190 ? -12.992 10.743 20.407 1.00 22.86 179 ALA A C 1
ATOM 2781 O O . ALA A 1 190 ? -11.766 10.856 20.581 1.00 23.37 179 ALA A O 1
ATOM 2788 N N . GLY A 1 191 ? -13.789 9.983 21.168 1.00 19.05 180 GLY A N 1
ATOM 2789 C CA . GLY A 1 191 ? -13.241 9.232 22.304 1.00 17.55 180 GLY A CA 1
ATOM 2790 C C . GLY A 1 191 ? -12.114 8.290 21.919 1.00 17.13 180 GLY A C 1
ATOM 2791 O O . GLY A 1 191 ? -11.150 8.130 22.651 1.00 16.98 180 GLY A O 1
ATOM 2795 N N . TRP A 1 192 ? -12.231 7.646 20.750 1.00 16.96 181 TRP A N 1
ATOM 2796 C CA . TRP A 1 192 ? -11.205 6.727 20.292 1.00 17.69 181 TRP A CA 1
ATOM 2797 C C . TRP A 1 192 ? -9.908 7.419 19.862 1.00 16.36 181 TRP A C 1
ATOM 2798 O O . TRP A 1 192 ? -8.824 6.804 19.945 1.00 15.70 181 TRP A O 1
ATOM 2819 N N . ASP A 1 193 ? -10.043 8.681 19.411 1.00 16.79 182 ASP A N 1
ATOM 2820 C CA . ASP A 1 193 ? -8.898 9.561 18.992 1.00 18.36 182 ASP A CA 1
ATOM 2821 C C . ASP A 1 193 ? -8.110 9.981 20.266 1.00 17.53 182 ASP A C 1
ATOM 2822 O O . ASP A 1 193 ? -6.831 9.929 20.321 1.00 17.46 182 ASP A O 1
ATOM 2831 N N . ILE A 1 194 ? -8.848 10.420 21.297 1.00 18.61 183 ILE A N 1
ATOM 2832 C CA . ILE A 1 194 ? -8.310 10.689 22.627 1.00 17.73 183 ILE A CA 1
ATOM 2833 C C . ILE A 1 194 ? -7.601 9.453 23.183 1.00 17.08 183 ILE A C 1
ATOM 2834 O O . ILE A 1 194 ? -6.470 9.526 23.690 1.00 17.68 183 ILE A O 1
ATOM 2850 N N . LEU A 1 195 ? -8.258 8.273 23.073 1.00 16.76 184 LEU A N 1
ATOM 2851 C CA . LEU A 1 195 ? -7.673 7.044 23.621 1.00 17.84 184 LEU A CA 1
ATOM 2852 C C . LEU A 1 195 ? -6.341 6.713 22.943 1.00 17.54 184 LEU A C 1
ATOM 2853 O O . LEU A 1 195 ? -5.354 6.350 23.610 1.00 18.95 184 LEU A O 1
ATOM 2869 N N . GLY A 1 196 ? -6.332 6.759 21.606 1.00 15.85 185 GLY A N 1
ATOM 2870 C CA . GLY A 1 196 ? -5.124 6.468 20.840 1.00 16.11 185 GLY A CA 1
ATOM 2871 C C . GLY A 1 196 ? -3.971 7.387 21.198 1.00 16.73 185 GLY A C 1
ATOM 2872 O O . GLY A 1 196 ? -2.866 6.940 21.458 1.00 17.96 185 GLY A O 1
ATOM 2876 N N . ALA A 1 197 ? -4.244 8.688 21.267 1.00 16.08 186 ALA A N 1
ATOM 2877 C CA . ALA A 1 197 ? -3.230 9.666 21.626 1.00 16.21 186 ALA A CA 1
ATOM 2878 C C . ALA A 1 197 ? -2.708 9.431 23.029 1.00 17.83 186 ALA A C 1
ATOM 2879 O O . ALA A 1 197 ? -1.497 9.460 23.253 1.00 17.03 186 ALA A O 1
ATOM 2886 N N . LYS A 1 198 ? -3.608 9.172 23.987 1.00 20.30 187 LYS A N 1
ATOM 2887 C CA . LYS A 1 198 ? -3.192 8.910 25.356 1.00 21.08 187 LYS A CA 1
ATOM 2888 C C . LYS A 1 198 ? -2.237 7.731 25.412 1.00 19.11 187 LYS A C 1
ATOM 2889 O O . LYS A 1 198 ? -1.235 7.736 26.139 1.00 17.95 187 LYS A O 1
ATOM 2908 N N . ARG A 1 199 ? -2.585 6.653 24.724 1.00 20.03 188 ARG A N 1
ATOM 2909 C CA . ARG A 1 199 ? -1.724 5.469 24.797 1.00 21.65 188 ARG A CA 1
ATOM 2910 C C . ARG A 1 199 ? -0.437 5.623 23.998 1.00 23.73 188 ARG A C 1
ATOM 2911 O O . ARG A 1 199 ? 0.490 4.817 24.178 1.00 25.39 188 ARG A O 1
ATOM 2932 N N . ALA A 1 200 ? -0.376 6.585 23.091 1.00 22.71 189 ALA A N 1
ATOM 2933 C CA . ALA A 1 200 ? 0.881 6.955 22.438 1.00 22.60 189 ALA A CA 1
ATOM 2934 C C . ALA A 1 200 ? 1.702 7.947 23.269 1.00 23.08 189 ALA A C 1
ATOM 2935 O O . ALA A 1 200 ? 2.763 8.379 22.827 1.00 26.13 189 ALA A O 1
ATOM 2942 N N . GLY A 1 201 ? 1.245 8.305 24.449 1.00 19.87 190 GLY A N 1
ATOM 2943 C CA . GLY A 1 201 ? 1.955 9.091 25.397 1.00 19.42 190 GLY A CA 1
ATOM 2944 C C . GLY A 1 201 ? 1.670 10.558 25.340 1.00 20.53 190 GLY A C 1
ATOM 2945 O O . GLY A 1 201 ? 2.360 11.332 26.048 1.00 21.99 190 GLY A O 1
ATOM 2949 N N . LEU A 1 202 ? 0.727 10.981 24.507 1.00 21.66 191 LEU A N 1
ATOM 2950 C CA . LEU A 1 202 ? 0.486 12.384 24.333 1.00 22.77 191 LEU A CA 1
ATOM 2951 C C . LEU A 1 202 ? -0.466 12.886 25.413 1.00 23.66 191 LEU A C 1
ATOM 2952 O O . LEU A 1 202 ? -1.242 12.120 25.990 1.00 23.83 191 LEU A O 1
ATOM 2968 N N . ARG A 1 203 ? -0.394 14.195 25.683 1.00 21.70 192 ARG A N 1
ATOM 2969 C CA . ARG A 1 203 ? -1.461 14.873 26.422 1.00 20.00 192 ARG A CA 1
ATOM 2970 C C . ARG A 1 203 ? -2.692 14.999 25.533 1.00 19.12 192 ARG A C 1
ATOM 2971 O O . ARG A 1 203 ? -2.601 14.928 24.290 1.00 18.32 192 ARG A O 1
ATOM 2992 N N . THR A 1 204 ? -3.860 15.213 26.160 1.00 19.12 193 THR A N 1
ATOM 2993 C CA . THR A 1 204 ? -5.076 15.226 25.353 1.00 20.34 193 THR A CA 1
ATOM 2994 C C . THR A 1 204 ? -6.111 16.252 25.817 1.00 19.30 193 THR A C 1
ATOM 2995 O O . THR A 1 204 ? -6.291 16.468 27.019 1.00 21.18 193 THR A O 1
ATOM 3006 N N . ALA A 1 205 ? -6.803 16.847 24.851 1.00 18.55 194 ALA A N 1
ATOM 3007 C CA . ALA A 1 205 ? -7.938 17.735 25.101 1.00 20.75 194 ALA A CA 1
ATOM 3008 C C . ALA A 1 205 ? -9.128 17.240 24.274 1.00 19.47 194 ALA A C 1
ATOM 3009 O O . ALA A 1 205 ? -9.035 17.136 23.045 1.00 19.11 194 ALA A O 1
ATOM 3016 N N . PHE A 1 206 ? -10.239 16.967 24.940 1.00 18.03 195 PHE A N 1
ATOM 3017 C CA . PHE A 1 206 ? -11.479 16.538 24.278 1.00 19.05 195 PHE A CA 1
ATOM 3018 C C . PHE A 1 206 ? -12.333 17.748 24.022 1.00 20.77 195 PHE A C 1
ATOM 3019 O O . PHE A 1 206 ? -12.548 18.542 24.937 1.00 22.34 195 PHE A O 1
ATOM 3036 N N . VAL A 1 207 ? -12.784 17.908 22.766 1.00 19.59 196 VAL A N 1
ATOM 3037 C CA . VAL A 1 207 ? -13.755 18.917 22.387 1.00 20.60 196 VAL A CA 1
ATOM 3038 C C . VAL A 1 207 ? -15.123 18.244 22.333 1.00 21.87 196 VAL A C 1
ATOM 3039 O O . VAL A 1 207 ? -15.369 17.402 21.463 1.00 19.26 196 VAL A O 1
ATOM 3052 N N . ALA A 1 208 ? -16.025 18.621 23.246 1.00 25.52 197 ALA A N 1
ATOM 3053 C CA . ALA A 1 208 ? -17.294 17.891 23.368 1.00 29.23 197 ALA A CA 1
ATOM 3054 C C . ALA A 1 208 ? -18.271 18.451 22.330 1.00 29.76 197 ALA A C 1
ATOM 3055 O O . ALA A 1 208 ? -19.268 19.078 22.648 1.00 29.23 197 ALA A O 1
ATOM 3062 N N . ARG A 1 209 ? -17.936 18.256 21.058 1.00 30.99 198 ARG A N 1
ATOM 3063 C CA . ARG A 1 209 ? -18.872 18.564 19.978 1.00 31.06 198 ARG A CA 1
ATOM 3064 C C . ARG A 1 209 ? -20.130 17.719 20.171 1.00 30.72 198 ARG A C 1
ATOM 3065 O O . ARG A 1 209 ? -20.104 16.628 20.774 1.00 30.25 198 ARG A O 1
ATOM 3086 N N . GLU A 1 210 ? -21.216 18.204 19.611 1.00 32.11 199 GLU A N 1
ATOM 3087 C CA . GLU A 1 210 ? -22.519 17.550 19.782 1.00 37.50 199 GLU A CA 1
ATOM 3088 C C . GLU A 1 210 ? -22.437 16.109 19.293 1.00 35.16 199 GLU A C 1
ATOM 3089 O O . GLU A 1 210 ? -21.938 15.848 18.185 1.00 34.47 199 GLU A O 1
ATOM 3101 N N . GLY A 1 211 ? -22.933 15.183 20.099 1.00 37.59 200 GLY A N 1
ATOM 3102 C CA . GLY A 1 211 ? -23.007 13.802 19.649 1.00 43.07 200 GLY A CA 1
ATOM 3103 C C . GLY A 1 211 ? -21.734 12.985 19.819 1.00 41.39 200 GLY A C 1
ATOM 3104 O O . GLY A 1 211 ? -21.603 11.911 19.201 1.00 40.12 200 GLY A O 1
ATOM 3108 N N . HIS A 1 212 ? -20.802 13.472 20.645 1.00 37.76 201 HIS A N 1
ATOM 3109 C CA . HIS A 1 212 ? -19.568 12.776 20.911 1.00 34.33 201 HIS A CA 1
ATOM 3110 C C . HIS A 1 212 ? -19.387 12.595 22.403 1.00 33.06 201 HIS A C 1
ATOM 3111 O O . HIS A 1 212 ? -19.551 13.547 23.171 1.00 31.35 201 HIS A O 1
ATOM 3125 N N . ALA A 1 213 ? -18.953 11.375 22.798 1.00 31.66 202 ALA A N 1
ATOM 3126 C CA . ALA A 1 213 ? -18.714 11.074 24.202 1.00 28.27 202 ALA A CA 1
ATOM 3127 C C . ALA A 1 213 ? -17.284 10.645 24.403 1.00 24.05 202 ALA A C 1
ATOM 3128 O O . ALA A 1 213 ? -16.615 10.160 23.475 1.00 21.76 202 ALA A O 1
ATOM 3135 N N . ILE A 1 214 ? -16.815 10.844 25.630 1.00 22.54 203 ILE A N 1
ATOM 3136 C CA . ILE A 1 214 ? -15.572 10.236 26.075 1.00 22.54 203 ILE A CA 1
ATOM 3137 C C . ILE A 1 214 ? -15.781 8.733 26.232 1.00 20.24 203 ILE A C 1
ATOM 3138 O O . ILE A 1 214 ? -16.870 8.262 26.644 1.00 20.12 203 ILE A O 1
ATOM 3154 N N . TYR A 1 215 ? -14.756 7.982 25.923 1.00 18.74 204 TYR A N 1
ATOM 3155 C CA . TYR A 1 215 ? -14.790 6.513 26.155 1.00 19.00 204 TYR A CA 1
ATOM 3156 C C . TYR A 1 215 ? -14.545 6.261 27.624 1.00 19.75 204 TYR A C 1
ATOM 3157 O O . TYR A 1 215 ? -13.482 6.589 28.136 1.00 19.95 204 TYR A O 1
ATOM 3175 N N . PRO A 1 216 ? -15.470 5.650 28.356 1.00 22.17 205 PRO A N 1
ATOM 3176 C CA . PRO A 1 216 ? -15.317 5.576 29.806 1.00 28.30 205 PRO A CA 1
ATOM 3177 C C . PRO A 1 216 ? -14.324 4.519 30.280 1.00 27.59 205 PRO A C 1
ATOM 3178 O O . PRO A 1 216 ? -14.086 4.404 31.494 1.00 29.31 205 PRO A O 1
ATOM 3189 N N . LEU A 1 217 ? -13.755 3.694 29.404 1.00 24.63 206 LEU A N 1
ATOM 3190 C CA . LEU A 1 217 ? -12.793 2.653 29.892 1.00 23.15 206 LEU A CA 1
ATOM 3191 C C . LEU A 1 217 ? -11.388 3.221 29.734 1.00 23.15 206 LEU A C 1
ATOM 3192 O O . LEU A 1 217 ? -10.722 2.999 28.764 1.00 22.87 206 LEU A O 1
ATOM 3208 N N . ASP A 1 218 ? -10.994 4.039 30.690 1.00 23.36 207 ASP A N 1
ATOM 3209 C CA . ASP A 1 218 ? -9.661 4.702 30.727 1.00 25.84 207 ASP A CA 1
ATOM 3210 C C . ASP A 1 218 ? -9.399 5.673 29.577 1.00 23.58 207 ASP A C 1
ATOM 3211 O O . ASP A 1 218 ? -8.232 5.899 29.176 1.00 24.09 207 ASP A O 1
ATOM 3220 N N . GLY A 1 219 ? -10.459 6.282 29.052 1.00 21.92 208 GLY A N 1
ATOM 3221 C CA . GLY A 1 219 ? -10.334 7.286 28.026 1.00 21.49 208 GLY A CA 1
ATOM 3222 C C . GLY A 1 219 ? -10.414 8.727 28.507 1.00 21.02 208 GLY A C 1
ATOM 3223 O O . GLY A 1 219 ? -10.661 9.609 27.682 1.00 22.40 208 GLY A O 1
ATOM 3227 N N . THR A 1 220 ? -10.330 8.983 29.807 1.00 20.91 209 THR A N 1
ATOM 3228 C CA . THR A 1 220 ? -10.469 10.334 30.309 1.00 24.30 209 THR A CA 1
ATOM 3229 C C . THR A 1 220 ? -9.330 11.232 29.809 1.00 23.28 209 THR A C 1
ATOM 3230 O O . THR A 1 220 ? -8.167 10.868 29.908 1.00 22.21 209 THR A O 1
ATOM 3241 N N . PRO A 1 221 ? -9.642 12.359 29.224 1.00 22.63 210 PRO A N 1
ATOM 3242 C CA . PRO A 1 221 ? -8.618 13.281 28.726 1.00 20.20 210 PRO A CA 1
ATOM 3243 C C . PRO A 1 221 ? -8.024 14.139 29.815 1.00 23.16 210 PRO A C 1
ATOM 3244 O O . PRO A 1 221 ? -8.574 14.272 30.879 1.00 27.10 210 PRO A O 1
ATOM 3255 N N . GLU A 1 222 ? -6.924 14.790 29.485 1.00 22.64 211 GLU A N 1
ATOM 3256 C CA . GLU A 1 222 ? -6.350 15.731 30.447 1.00 23.40 211 GLU A CA 1
ATOM 3257 C C . GLU A 1 222 ? -7.306 16.899 30.667 1.00 25.08 211 GLU A C 1
ATOM 3258 O O . GLU A 1 222 ? -7.568 17.302 31.804 1.00 25.84 211 GLU A O 1
ATOM 3270 N N . LEU A 1 223 ? -7.827 17.456 29.565 1.00 26.98 212 LEU A N 1
ATOM 3271 C CA . LEU A 1 223 ? -8.649 18.676 29.549 1.00 26.93 212 LEU A CA 1
ATOM 3272 C C . LEU A 1 223 ? -9.925 18.354 28.768 1.00 24.63 212 LEU A C 1
ATOM 3273 O O . LEU A 1 223 ? -9.887 17.539 27.854 1.00 22.71 212 LEU A O 1
ATOM 3289 N N . GLU A 1 224 ? -11.028 19.015 29.105 1.00 25.78 213 GLU A N 1
ATOM 3290 C CA . GLU A 1 224 ? -12.267 18.926 28.340 1.00 27.50 213 GLU A CA 1
ATOM 3291 C C . GLU A 1 224 ? -12.843 20.329 28.157 1.00 24.90 213 GLU A C 1
ATOM 3292 O O . GLU A 1 224 ? -12.885 21.088 29.112 1.00 25.59 213 GLU A O 1
ATOM 3304 N N . ALA A 1 225 ? -13.358 20.640 26.966 1.00 24.47 214 ALA A N 1
ATOM 3305 C CA . ALA A 1 225 ? -14.095 21.882 26.749 1.00 26.35 214 ALA A CA 1
ATOM 3306 C C . ALA A 1 225 ? -15.099 21.686 25.635 1.00 26.31 214 ALA A C 1
ATOM 3307 O O . ALA A 1 225 ? -15.008 20.734 24.867 1.00 25.02 214 ALA A O 1
ATOM 3314 N N . LYS A 1 226 ? -16.032 22.645 25.511 1.00 28.11 215 LYS A N 1
ATOM 3315 C CA . LYS A 1 226 ? -17.103 22.480 24.519 1.00 32.73 215 LYS A CA 1
ATOM 3316 C C . LYS A 1 226 ? -16.681 22.860 23.104 1.00 28.92 215 LYS A C 1
ATOM 3317 O O . LYS A 1 226 ? -17.272 22.355 22.132 1.00 28.01 215 LYS A O 1
ATOM 3336 N N . THR A 1 227 ? -15.641 23.685 22.962 1.00 25.90 216 THR A N 1
ATOM 3337 C CA . THR A 1 227 ? -15.200 24.170 21.679 1.00 24.99 216 THR A CA 1
ATOM 3338 C C . THR A 1 227 ? -13.673 24.224 21.672 1.00 22.82 216 THR A C 1
ATOM 3339 O O . THR A 1 227 ? -13.029 24.240 22.738 1.00 22.59 216 THR A O 1
ATOM 3350 N N . VAL A 1 228 ? -13.131 24.401 20.471 1.00 22.00 217 VAL A N 1
ATOM 3351 C CA . VAL A 1 228 ? -11.701 24.630 20.313 1.00 21.08 217 VAL A CA 1
ATOM 3352 C C . VAL A 1 228 ? -11.291 25.940 20.975 1.00 20.67 217 VAL A C 1
ATOM 3353 O O . VAL A 1 228 ? -10.212 26.046 21.577 1.00 20.11 217 VAL A O 1
ATOM 3366 N N . LEU A 1 229 ? -12.109 26.964 20.837 1.00 22.44 218 LEU A N 1
ATOM 3367 C CA . LEU A 1 229 ? -11.796 28.238 21.489 1.00 23.27 218 LEU A CA 1
ATOM 3368 C C . LEU A 1 229 ? -11.745 28.090 23.017 1.00 22.81 218 LEU A C 1
ATOM 3369 O O . LEU A 1 229 ? -10.902 28.718 23.716 1.00 22.44 218 LEU A O 1
ATOM 3385 N N . GLU A 1 230 ? -12.641 27.268 23.571 1.00 22.59 219 GLU A N 1
ATOM 3386 C CA . GLU A 1 230 ? -12.574 27.071 25.008 1.00 23.35 219 GLU A CA 1
ATOM 3387 C C . GLU A 1 230 ? -11.377 26.220 25.405 1.00 22.62 219 GLU A C 1
ATOM 3388 O O . GLU A 1 230 ? -10.842 26.392 26.502 1.00 24.74 219 GLU A O 1
ATOM 3400 N N . VAL A 1 231 ? -10.921 25.315 24.550 1.00 21.56 220 VAL A N 1
ATOM 3401 C CA . VAL A 1 231 ? -9.676 24.623 24.820 1.00 24.00 220 VAL A CA 1
ATOM 3402 C C . VAL A 1 231 ? -8.533 25.614 24.907 1.00 24.95 220 VAL A C 1
ATOM 3403 O O . VAL A 1 231 ? -7.719 25.575 25.843 1.00 26.52 220 VAL A O 1
ATOM 3416 N N . ALA A 1 232 ? -8.460 26.539 23.940 1.00 24.16 221 ALA A N 1
ATOM 3417 C CA . ALA A 1 232 ? -7.400 27.558 23.960 1.00 22.71 221 ALA A CA 1
ATOM 3418 C C . ALA A 1 232 ? -7.472 28.383 25.247 1.00 25.24 221 ALA A C 1
ATOM 3419 O O . ALA A 1 232 ? -6.458 28.584 25.925 1.00 27.47 221 ALA A O 1
ATOM 3426 N N . ARG A 1 233 ? -8.679 28.815 25.638 1.00 25.10 222 ARG A N 1
ATOM 3427 C CA . ARG A 1 233 ? -8.824 29.629 26.840 1.00 26.36 222 ARG A CA 1
ATOM 3428 C C . ARG A 1 233 ? -8.417 28.860 28.084 1.00 29.74 222 ARG A C 1
ATOM 3429 O O . ARG A 1 233 ? -7.741 29.397 28.963 1.00 30.33 222 ARG A O 1
ATOM 3450 N N . THR A 1 234 ? -8.782 27.572 28.175 1.00 33.07 223 THR A N 1
ATOM 3451 C CA . THR A 1 234 ? -8.305 26.780 29.298 1.00 37.06 223 THR A CA 1
ATOM 3452 C C . THR A 1 234 ? -6.788 26.656 29.309 1.00 37.43 223 THR A C 1
ATOM 3453 O O . THR A 1 234 ? -6.161 26.818 30.362 1.00 40.28 223 THR A O 1
ATOM 3464 N N . LEU A 1 235 ? -6.166 26.397 28.152 1.00 34.80 224 LEU A N 1
ATOM 3465 C CA . LEU A 1 235 ? -4.715 26.187 28.157 1.00 34.46 224 LEU A CA 1
ATOM 3466 C C . LEU A 1 235 ? -3.984 27.461 28.552 1.00 36.96 224 LEU A C 1
ATOM 3467 O O . LEU A 1 235 ? -2.996 27.418 29.286 1.00 38.88 224 LEU A O 1
ATOM 3483 N N . LEU A 1 236 ? -4.459 28.602 28.067 1.00 36.56 225 LEU A N 1
ATOM 3484 C CA . LEU A 1 236 ? -3.762 29.880 28.161 1.00 36.22 225 LEU A CA 1
ATOM 3485 C C . LEU A 1 236 ? -4.213 30.738 29.331 1.00 41.37 225 LEU A C 1
ATOM 3486 O O . LEU A 1 236 ? -3.755 31.869 29.446 1.00 40.63 225 LEU A O 1
ATOM 3502 N N . LYS A 1 237 ? -5.069 30.230 30.207 1.00 47.89 226 LYS A N 1
ATOM 3503 C CA . LYS A 1 237 ? -5.602 31.009 31.323 1.00 54.51 226 LYS A CA 1
ATOM 3504 C C . LYS A 1 237 ? -4.585 31.273 32.425 1.00 54.81 226 LYS A C 1
ATOM 3505 O O . LYS A 1 237 ? -3.893 30.357 32.865 1.00 54.12 226 LYS A O 1
ATOM 3524 N N . LYS B 1 18 ? -16.838 -31.188 1.791 1.00 47.68 7 LYS B N 1
ATOM 3525 C CA . LYS B 1 18 ? -15.500 -30.909 1.271 1.00 41.13 7 LYS B CA 1
ATOM 3526 C C . LYS B 1 18 ? -14.643 -30.182 2.344 1.00 34.73 7 LYS B C 1
ATOM 3527 O O . LYS B 1 18 ? -13.483 -30.564 2.554 1.00 32.01 7 LYS B O 1
ATOM 3545 N N . PRO B 1 19 ? -15.132 -29.174 3.067 1.00 32.97 8 PRO B N 1
ATOM 3546 C CA . PRO B 1 19 ? -14.320 -28.693 4.189 1.00 28.91 8 PRO B CA 1
ATOM 3547 C C . PRO B 1 19 ? -14.268 -29.781 5.232 1.00 25.35 8 PRO B C 1
ATOM 3548 O O . PRO B 1 19 ? -15.266 -30.466 5.473 1.00 25.88 8 PRO B O 1
ATOM 3559 N N . GLU B 1 20 ? -13.125 -29.875 5.900 1.00 24.94 9 GLU B N 1
ATOM 3560 C CA . GLU B 1 20 ? -13.013 -30.708 7.071 1.00 25.06 9 GLU B CA 1
ATOM 3561 C C . GLU B 1 20 ? -13.591 -30.063 8.319 1.00 24.70 9 GLU B C 1
ATOM 3562 O O . GLU B 1 20 ? -13.997 -30.773 9.263 1.00 24.97 9 GLU B O 1
ATOM 3574 N N . LEU B 1 21 ? -13.588 -28.716 8.358 1.00 24.13 10 LEU B N 1
ATOM 3575 C CA . LEU B 1 21 ? -13.916 -27.947 9.536 1.00 23.71 10 LEU B CA 1
ATOM 3576 C C . LEU B 1 21 ? -14.710 -26.720 9.106 1.00 23.54 10 LEU B C 1
ATOM 3577 O O . LEU B 1 21 ? -14.298 -26.019 8.183 1.00 23.31 10 LEU B O 1
ATOM 3593 N N . LEU B 1 22 ? -15.821 -26.474 9.780 1.00 23.68 11 LEU B N 1
ATOM 3594 C CA . LEU B 1 22 ? -16.581 -25.249 9.655 1.00 23.51 11 LEU B CA 1
ATOM 3595 C C . LEU B 1 22 ? -16.498 -24.482 10.955 1.00 23.02 11 LEU B C 1
ATOM 3596 O O . LEU B 1 22 ? -16.703 -25.065 12.014 1.00 23.14 11 LEU B O 1
ATOM 3612 N N . ILE B 1 23 ? -16.152 -23.219 10.842 1.00 22.49 12 ILE B N 1
ATOM 3613 C CA . ILE B 1 23 ? -16.083 -22.317 12.008 1.00 22.04 12 ILE B CA 1
ATOM 3614 C C . ILE B 1 23 ? -17.301 -21.398 11.853 1.00 22.18 12 ILE B C 1
ATOM 3615 O O . ILE B 1 23 ? -17.316 -20.778 10.790 1.00 22.19 12 ILE B O 1
ATOM 3631 N N . PHE B 1 24 ? -18.208 -21.278 12.833 1.00 22.34 13 PHE B N 1
ATOM 3632 C CA . PHE B 1 24 ? -19.451 -20.468 12.801 1.00 22.53 13 PHE B CA 1
ATOM 3633 C C . PHE B 1 24 ? -19.236 -19.209 13.685 1.00 22.03 13 PHE B C 1
ATOM 3634 O O . PHE B 1 24 ? -18.947 -19.367 14.820 1.00 21.83 13 PHE B O 1
ATOM 3651 N N . ASP B 1 25 ? -19.461 -18.010 13.135 1.00 21.91 14 ASP B N 1
ATOM 3652 C CA . ASP B 1 25 ? -19.778 -16.780 13.905 1.00 21.68 14 ASP B CA 1
ATOM 3653 C C . ASP B 1 25 ? -21.115 -17.121 14.649 1.00 22.20 14 ASP B C 1
ATOM 3654 O O . ASP B 1 25 ? -21.977 -17.733 14.014 1.00 22.77 14 ASP B O 1
ATOM 3663 N N . VAL B 1 26 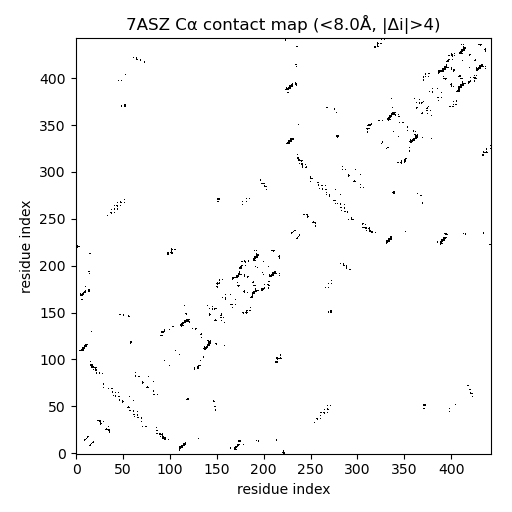? -21.346 -16.668 15.890 1.00 22.03 15 VAL B N 1
ATOM 3664 C CA . VAL B 1 26 ? -22.550 -16.962 16.742 1.00 22.50 15 VAL B CA 1
ATOM 3665 C C . VAL B 1 26 ? -23.560 -15.770 16.724 1.00 22.69 15 VAL B C 1
ATOM 3666 O O . VAL B 1 26 ? -24.698 -15.891 16.282 1.00 23.27 15 VAL B O 1
ATOM 3679 N N . ASN B 1 27 ? -23.124 -14.570 17.111 1.00 22.25 16 ASN B N 1
ATOM 3680 C CA . ASN B 1 27 ? -24.074 -13.444 17.396 1.00 24.47 16 ASN B CA 1
ATOM 3681 C C . ASN B 1 27 ? -24.858 -13.040 16.123 1.00 28.69 16 ASN B C 1
ATOM 3682 O O . ASN B 1 27 ? -26.065 -12.765 16.158 1.00 34.03 16 ASN B O 1
ATOM 3693 N N . GLU B 1 28 ? -24.216 -12.964 14.984 1.00 26.59 17 GLU B N 1
ATOM 3694 C CA . GLU B 1 28 ? -24.971 -12.468 13.832 1.00 32.48 17 GLU B CA 1
ATOM 3695 C C . GLU B 1 28 ? -25.484 -13.592 12.942 1.00 29.81 17 GLU B C 1
ATOM 3696 O O . GLU B 1 28 ? -26.509 -13.432 12.276 1.00 34.39 17 GLU B O 1
ATOM 3708 N N . THR B 1 29 ? -24.899 -14.758 13.054 1.00 23.55 18 THR B N 1
ATOM 3709 C CA . THR B 1 29 ? -25.029 -15.829 12.064 1.00 23.93 18 THR B CA 1
ATOM 3710 C C . THR B 1 29 ? -25.933 -16.948 12.548 1.00 24.48 18 THR B C 1
ATOM 3711 O O . THR B 1 29 ? -26.878 -17.304 11.839 1.00 25.07 18 THR B O 1
ATOM 3722 N N . LEU B 1 30 ? -25.732 -17.425 13.763 1.00 24.32 19 LEU B N 1
ATOM 3723 C CA . LEU B 1 30 ? -26.552 -18.489 14.337 1.00 24.84 19 LEU B CA 1
ATOM 3724 C C . LEU B 1 30 ? -27.702 -17.961 15.177 1.00 25.16 19 LEU B C 1
ATOM 3725 O O . LEU B 1 30 ? -28.775 -18.572 15.240 1.00 25.77 19 LEU B O 1
ATOM 3741 N N . LEU B 1 31 ? -27.489 -16.862 15.867 1.00 24.78 20 LEU B N 1
ATOM 3742 C CA . LEU B 1 31 ? -28.489 -16.360 16.816 1.00 25.07 20 LEU B CA 1
ATOM 3743 C C . LEU B 1 31 ? -29.236 -15.155 16.294 1.00 25.83 20 LEU B C 1
ATOM 3744 O O . LEU B 1 31 ? -28.673 -14.309 15.593 1.00 28.05 20 LEU B O 1
ATOM 3760 N N . ASP B 1 32 ? -30.516 -15.092 16.633 1.00 26.29 21 ASP B N 1
ATOM 3761 C CA . ASP B 1 32 ? -31.384 -13.952 16.316 1.00 28.28 21 ASP B CA 1
ATOM 3762 C C . ASP B 1 32 ? -31.215 -12.936 17.439 1.00 27.37 21 ASP B C 1
ATOM 3763 O O . ASP B 1 32 ? -31.596 -13.205 18.588 1.00 26.01 21 ASP B O 1
ATOM 3772 N N . MET B 1 33 ? -30.581 -11.801 17.143 1.00 26.82 22 MET B N 1
ATOM 3773 C CA . MET B 1 33 ? -30.369 -10.763 18.199 1.00 26.79 22 MET B CA 1
ATOM 3774 C C . MET B 1 33 ? -31.615 -9.943 18.498 1.00 24.29 22 MET B C 1
ATOM 3775 O O . MET B 1 33 ? -31.578 -9.022 19.332 1.00 22.61 22 MET B O 1
ATOM 3789 N N . GLY B 1 34 ? -32.750 -10.320 17.920 1.00 24.20 23 GLY B N 1
ATOM 3790 C CA . GLY B 1 34 ? -34.064 -9.690 18.126 1.00 26.25 23 GLY B CA 1
ATOM 3791 C C . GLY B 1 34 ? -34.378 -9.180 19.529 1.00 28.01 23 GLY B C 1
ATOM 3792 O O . GLY B 1 34 ? -34.660 -7.965 19.743 1.00 28.74 23 GLY B O 1
ATOM 3796 N N . PRO B 1 35 ? -34.308 -10.081 20.523 1.00 28.01 24 PRO B N 1
ATOM 3797 C CA . PRO B 1 35 ? -34.590 -9.657 21.903 1.00 26.97 24 PRO B CA 1
ATOM 3798 C C . PRO B 1 35 ? -33.699 -8.555 22.423 1.00 24.16 24 PRO B C 1
ATOM 3799 O O . PRO B 1 35 ? -34.154 -7.682 23.175 1.00 22.17 24 PRO B O 1
ATOM 3810 N N . LEU B 1 36 ? -32.435 -8.582 22.090 1.00 24.53 25 LEU B N 1
ATOM 3811 C CA . LEU B 1 36 ? -31.531 -7.513 22.495 1.00 21.92 25 LEU B CA 1
ATOM 3812 C C . LEU B 1 36 ? -31.729 -6.243 21.662 1.00 20.52 25 LEU B C 1
ATOM 3813 O O . LEU B 1 36 ? -31.740 -5.134 22.197 1.00 19.29 25 LEU B O 1
ATOM 3829 N N . GLU B 1 37 ? -31.888 -6.374 20.352 1.00 19.95 26 GLU B N 1
ATOM 3830 C CA . GLU B 1 37 ? -32.172 -5.220 19.509 1.00 20.67 26 GLU B CA 1
ATOM 3831 C C . GLU B 1 37 ? -33.455 -4.535 19.953 1.00 21.24 26 GLU B C 1
ATOM 3832 O O . GLU B 1 37 ? -33.530 -3.305 19.997 1.00 22.05 26 GLU B O 1
ATOM 3844 N N . ASN B 1 38 ? -34.476 -5.310 20.318 1.00 21.73 27 ASN B N 1
ATOM 3845 C CA . ASN B 1 38 ? -35.730 -4.699 20.727 1.00 22.90 27 ASN B CA 1
ATOM 3846 C C . ASN B 1 38 ? -35.588 -3.989 22.057 1.00 22.43 27 ASN B C 1
ATOM 3847 O O . ASN B 1 38 ? -36.122 -2.876 22.220 1.00 24.06 27 ASN B O 1
ATOM 3858 N N . ALA B 1 39 ? -34.873 -4.608 23.014 1.00 20.97 28 ALA B N 1
ATOM 3859 C CA . ALA B 1 39 ? -34.667 -4.005 24.316 1.00 22.18 28 ALA B CA 1
ATOM 3860 C C . ALA B 1 39 ? -33.869 -2.709 24.215 1.00 22.58 28 ALA B C 1
ATOM 3861 O O . ALA B 1 39 ? -34.199 -1.732 24.889 1.00 23.07 28 ALA B O 1
ATOM 3868 N N . ILE B 1 40 ? -32.834 -2.674 23.365 1.00 21.69 29 ILE B N 1
ATOM 3869 C CA . ILE B 1 40 ? -32.060 -1.458 23.177 1.00 20.25 29 ILE B CA 1
ATOM 3870 C C . ILE B 1 40 ? -32.901 -0.405 22.471 1.00 21.46 29 ILE B C 1
ATOM 3871 O O . ILE B 1 40 ? -32.971 0.747 22.932 1.00 22.94 29 ILE B O 1
ATOM 3887 N N . ASN B 1 41 ? -33.566 -0.783 21.366 1.00 21.47 30 ASN B N 1
ATOM 3888 C CA . ASN B 1 41 ? -34.306 0.193 20.571 1.00 22.37 30 ASN B CA 1
ATOM 3889 C C . ASN B 1 41 ? -35.470 0.793 21.351 1.00 23.97 30 ASN B C 1
ATOM 3890 O O . ASN B 1 41 ? -35.716 2.007 21.280 1.00 26.76 30 ASN B O 1
ATOM 3901 N N . GLU B 1 42 ? -36.181 -0.036 22.096 1.00 24.84 31 GLU B N 1
ATOM 3902 C CA . GLU B 1 42 ? -37.259 0.419 22.948 1.00 30.09 31 GLU B CA 1
ATOM 3903 C C . GLU B 1 42 ? -36.754 1.330 24.066 1.00 28.24 31 GLU B C 1
ATOM 3904 O O . GLU B 1 42 ? -37.385 2.353 24.363 1.00 28.42 31 GLU B O 1
ATOM 3916 N N . SER B 1 43 ? -35.628 0.987 24.700 1.00 26.90 32 SER B N 1
ATOM 3917 C CA . SER B 1 43 ? -35.166 1.835 25.786 1.00 27.80 32 SER B CA 1
ATOM 3918 C C . SER B 1 43 ? -34.673 3.192 25.294 1.00 27.80 32 SER B C 1
ATOM 3919 O O . SER B 1 43 ? -34.728 4.185 26.035 1.00 26.52 32 SER B O 1
ATOM 3927 N N . LEU B 1 44 ? -34.139 3.247 24.075 1.00 27.37 33 LEU B N 1
ATOM 3928 C CA . LEU B 1 44 ? -33.660 4.480 23.479 1.00 26.36 33 LEU B CA 1
ATOM 3929 C C . LEU B 1 44 ? -34.658 5.126 22.518 1.00 27.27 33 LEU B C 1
ATOM 3930 O O . LEU B 1 44 ? -34.318 6.128 21.879 1.00 24.87 33 LEU B O 1
ATOM 3946 N N . ASN B 1 45 ? -35.844 4.543 22.390 1.00 29.33 34 ASN B N 1
ATOM 3947 C CA . ASN B 1 45 ? -36.953 5.044 21.608 1.00 34.78 34 ASN B CA 1
ATOM 3948 C C . ASN B 1 45 ? -36.578 5.317 20.158 1.00 34.18 34 ASN B C 1
ATOM 3949 O O . ASN B 1 45 ? -36.916 6.366 19.586 1.00 36.01 34 ASN B O 1
ATOM 3960 N N . SER B 1 46 ? -35.909 4.341 19.537 1.00 30.61 35 SER B N 1
ATOM 3961 C CA . SER B 1 46 ? -35.524 4.458 18.152 1.00 28.99 35 SER B CA 1
ATOM 3962 C C . SER B 1 46 ? -35.237 3.087 17.580 1.00 29.03 35 SER B C 1
ATOM 3963 O O . SER B 1 46 ? -34.589 2.294 18.236 1.00 28.10 35 SER B O 1
ATOM 3971 N N . GLU B 1 47 ? -35.738 2.815 16.364 1.00 32.08 36 GLU B N 1
ATOM 3972 C CA . GLU B 1 47 ? -35.449 1.547 15.699 1.00 35.92 36 GLU B CA 1
ATOM 3973 C C . GLU B 1 47 ? -34.005 1.477 15.186 1.00 29.01 36 GLU B C 1
ATOM 3974 O O . GLU B 1 47 ? -33.596 0.450 14.661 1.00 26.50 36 GLU B O 1
ATOM 3986 N N . HIS B 1 48 ? -33.245 2.552 15.281 1.00 26.53 37 HIS B N 1
ATOM 3987 C CA . HIS B 1 48 ? -31.905 2.621 14.732 1.00 25.81 37 HIS B CA 1
ATOM 3988 C C . HIS B 1 48 ? -30.820 2.528 15.789 1.00 24.16 37 HIS B C 1
ATOM 3989 O O . HIS B 1 48 ? -29.636 2.499 15.424 1.00 22.25 37 HIS B O 1
ATOM 4003 N N . ALA B 1 49 ? -31.179 2.497 17.081 1.00 20.38 38 ALA B N 1
ATOM 4004 C CA . ALA B 1 49 ? -30.146 2.574 18.128 1.00 21.95 38 ALA B CA 1
ATOM 4005 C C . ALA B 1 49 ? -29.263 1.322 18.151 1.00 20.92 38 ALA B C 1
ATOM 4006 O O . ALA B 1 49 ? -28.050 1.411 18.350 1.00 20.61 38 ALA B O 1
ATOM 4013 N N . PHE B 1 50 ? -29.860 0.138 18.013 1.00 21.16 39 PHE B N 1
ATOM 4014 C CA . PHE B 1 50 ? -29.084 -1.080 18.141 1.00 20.34 39 PHE B CA 1
ATOM 4015 C C . PHE B 1 50 ? -27.969 -1.141 17.095 1.00 17.62 39 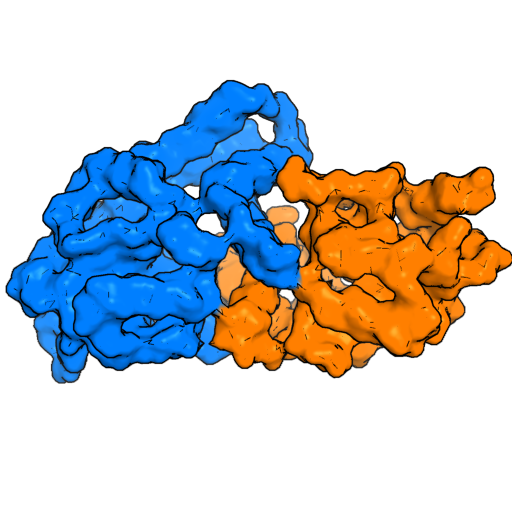PHE B C 1
ATOM 4016 O O . PHE B 1 50 ? -26.805 -1.468 17.410 1.00 17.55 39 PHE B O 1
ATOM 4033 N N . SER B 1 51 ? -28.307 -0.888 15.829 1.00 18.60 40 SER B N 1
ATOM 4034 C CA . SER B 1 51 ? -27.305 -0.963 14.751 1.00 22.82 40 SER B CA 1
ATOM 4035 C C . SER B 1 51 ? -26.124 -0.007 15.005 1.00 20.51 40 SER B C 1
ATOM 4036 O O . SER B 1 51 ? -24.955 -0.378 14.810 1.00 18.16 40 SER B O 1
ATOM 4044 N N . LEU B 1 52 ? -26.410 1.213 15.436 1.00 19.50 41 LEU B N 1
ATOM 4045 C CA . LEU B 1 52 ? -25.332 2.146 15.747 1.00 18.35 41 LEU B CA 1
ATOM 4046 C C . LEU B 1 52 ? -24.518 1.650 16.955 1.00 18.04 41 LEU B C 1
ATOM 4047 O O . LEU B 1 52 ? -23.279 1.705 16.946 1.00 17.90 41 LEU B O 1
ATOM 4063 N N . TRP B 1 53 ? -25.210 1.197 18.003 1.00 17.56 42 TRP B N 1
ATOM 4064 C CA . TRP B 1 53 ? -24.501 0.741 19.184 1.00 19.10 42 TRP B CA 1
ATOM 4065 C C . TRP B 1 53 ? -23.559 -0.395 18.828 1.00 18.46 42 TRP B C 1
ATOM 4066 O O . TRP B 1 53 ? -22.367 -0.384 19.186 1.00 17.68 42 TRP B O 1
ATOM 4087 N N . PHE B 1 54 ? -24.077 -1.379 18.085 1.00 19.10 43 PHE B N 1
ATOM 4088 C CA . PHE B 1 54 ? -23.279 -2.573 17.813 1.00 20.59 43 PHE B CA 1
ATOM 4089 C C . PHE B 1 54 ? -22.036 -2.234 16.994 1.00 18.89 43 PHE B C 1
ATOM 4090 O O . PHE B 1 54 ? -20.940 -2.748 17.274 1.00 16.83 43 PHE B O 1
ATOM 4107 N N . ARG B 1 55 ? -22.173 -1.299 16.016 1.00 17.22 44 ARG B N 1
ATOM 4108 C CA . ARG B 1 55 ? -21.022 -0.914 15.189 1.00 16.44 44 ARG B CA 1
ATOM 4109 C C . ARG B 1 55 ? -20.003 -0.152 16.030 1.00 15.80 44 ARG B C 1
ATOM 4110 O O . ARG B 1 55 ? -18.785 -0.281 15.825 1.00 15.79 44 ARG B O 1
ATOM 4131 N N . THR B 1 56 ? -20.486 0.631 16.986 1.00 16.45 45 THR B N 1
ATOM 4132 C CA . THR B 1 56 ? -19.619 1.315 17.934 1.00 17.10 45 THR B CA 1
ATOM 4133 C C . THR B 1 56 ? -18.887 0.338 18.823 1.00 16.72 45 THR B C 1
ATOM 4134 O O . THR B 1 56 ? -17.674 0.501 19.054 1.00 15.66 45 THR B O 1
ATOM 4145 N N . LEU B 1 57 ? -19.588 -0.671 19.324 1.00 17.19 46 LEU B N 1
ATOM 4146 C CA . LEU B 1 57 ? -18.935 -1.755 20.062 1.00 17.71 46 LEU B CA 1
ATOM 4147 C C . LEU B 1 57 ? -17.817 -2.368 19.234 1.00 17.28 46 LEU B C 1
ATOM 4148 O O . LEU B 1 57 ? -16.670 -2.523 19.701 1.00 18.63 46 LEU B O 1
ATOM 4164 N N . LEU B 1 58 ? -18.127 -2.698 17.969 1.00 15.31 47 LEU B N 1
ATOM 4165 C CA . LEU B 1 58 ? -17.122 -3.347 17.132 1.00 14.78 47 LEU B CA 1
ATOM 4166 C C . LEU B 1 58 ? -15.916 -2.457 16.943 1.00 15.47 47 LEU B C 1
ATOM 4167 O O . LEU B 1 58 ? -14.781 -2.916 17.110 1.00 16.69 47 LEU B O 1
ATOM 4183 N N . HIS B 1 59 ? -16.150 -1.155 16.659 1.00 16.01 48 HIS B N 1
ATOM 4184 C CA . HIS B 1 59 ? -15.072 -0.209 16.453 1.00 16.47 48 HIS B CA 1
ATOM 4185 C C . HIS B 1 59 ? -14.208 -0.042 17.703 1.00 15.88 48 HIS B C 1
ATOM 4186 O O . HIS B 1 59 ? -12.982 0.026 17.606 1.00 14.93 48 HIS B O 1
ATOM 4200 N N . TYR B 1 60 ? -14.818 0.011 18.890 1.00 16.98 49 TYR B N 1
ATOM 4201 C CA . TYR B 1 60 ? -13.994 0.172 20.076 1.00 17.40 49 TYR B CA 1
ATOM 4202 C C . TYR B 1 60 ? -13.224 -1.098 20.412 1.00 17.76 49 TYR B C 1
ATOM 4203 O O . TYR B 1 60 ? -12.131 -1.029 20.977 1.00 19.03 49 TYR B O 1
ATOM 4221 N N . SER B 1 61 ? -13.750 -2.255 20.043 1.00 16.78 50 SER B N 1
ATOM 4222 C CA . SER B 1 61 ? -12.987 -3.491 20.254 1.00 17.60 50 SER B CA 1
ATOM 4223 C C . SER B 1 61 ? -11.695 -3.463 19.431 1.00 17.81 50 SER B C 1
ATOM 4224 O O . SER B 1 61 ? -10.609 -3.762 19.954 1.00 18.16 50 SER B O 1
ATOM 4232 N N . LEU B 1 62 ? -11.766 -2.993 18.178 1.00 18.47 51 LEU B N 1
ATOM 4233 C CA . LEU B 1 62 ? -10.548 -2.942 17.348 1.00 19.07 51 LEU B CA 1
ATOM 4234 C C . LEU B 1 62 ? -9.628 -1.813 17.812 1.00 18.86 51 LEU B C 1
ATOM 4235 O O . LEU B 1 62 ? -8.382 -1.918 17.735 1.00 19.80 51 LEU B O 1
ATOM 4251 N N . THR B 1 63 ? -10.219 -0.732 18.309 1.00 15.58 52 THR B N 1
ATOM 4252 C CA . THR B 1 63 ? -9.435 0.340 18.925 1.00 16.17 52 THR B CA 1
ATOM 4253 C C . THR B 1 63 ? -8.638 -0.166 20.129 1.00 17.37 52 THR B C 1
ATOM 4254 O O . THR B 1 63 ? -7.437 0.149 20.280 1.00 18.34 52 THR B O 1
ATOM 4265 N N . GLU B 1 64 ? -9.263 -0.989 20.966 1.00 17.84 53 GLU B N 1
ATOM 4266 C CA . GLU B 1 64 ? -8.571 -1.538 22.122 1.00 18.15 53 GLU B CA 1
ATOM 4267 C C . GLU B 1 64 ? -7.405 -2.408 21.671 1.00 19.22 53 GLU B C 1
ATOM 4268 O O . GLU B 1 64 ? -6.295 -2.282 22.189 1.00 19.38 53 GLU B O 1
ATOM 4280 N N . THR B 1 65 ? -7.657 -3.357 20.749 1.00 19.31 54 THR B N 1
ATOM 4281 C CA . THR B 1 65 ? -6.610 -4.311 20.386 1.00 20.26 54 THR B CA 1
ATOM 4282 C C . THR B 1 65 ? -5.467 -3.624 19.657 1.00 20.84 54 THR B C 1
ATOM 4283 O O . THR B 1 65 ? -4.314 -4.009 19.864 1.00 22.73 54 THR B O 1
ATOM 4294 N N . LEU B 1 66 ? -5.750 -2.557 18.877 1.00 19.24 55 LEU B N 1
ATOM 4295 C CA . LEU B 1 66 ? -4.690 -1.823 18.183 1.00 22.40 55 LEU B CA 1
ATOM 4296 C C . LEU B 1 66 ? -3.886 -0.945 19.112 1.00 26.24 55 LEU B C 1
ATOM 4297 O O . LEU B 1 66 ? -2.691 -0.767 18.912 1.00 28.32 55 LEU B O 1
ATOM 4313 N N . THR B 1 67 ? -4.489 -0.404 20.164 1.00 26.38 56 THR B N 1
ATOM 4314 C CA . THR B 1 67 ? -3.742 0.474 21.062 1.00 26.53 56 THR B CA 1
ATOM 4315 C C . THR B 1 67 ? -3.218 -0.243 22.287 1.00 32.11 56 THR B C 1
ATOM 4316 O O . THR B 1 67 ? -2.662 0.429 23.160 1.00 31.16 56 THR B O 1
ATOM 4327 N N . GLY B 1 68 ? -3.288 -1.575 22.296 1.00 40.15 57 GLY B N 1
ATOM 4328 C CA . GLY B 1 68 ? -2.491 -2.497 23.098 1.00 46.01 57 GLY B CA 1
ATOM 4329 C C . GLY B 1 68 ? -3.100 -3.173 24.307 1.00 43.48 57 GLY B C 1
ATOM 4330 O O . GLY B 1 68 ? -2.414 -3.503 25.254 1.00 49.42 57 GLY B O 1
ATOM 4334 N N . ASN B 1 69 ? -4.394 -3.374 24.298 1.00 35.26 58 ASN B N 1
ATOM 4335 C CA . ASN B 1 69 ? -5.138 -3.787 25.482 1.00 37.78 58 ASN B CA 1
ATOM 4336 C C . ASN B 1 69 ? -6.206 -4.806 25.060 1.00 35.94 58 ASN B C 1
ATOM 4337 O O . ASN B 1 69 ? -6.862 -4.645 24.018 1.00 39.63 58 ASN B O 1
ATOM 4348 N N . TYR B 1 70 ? -6.397 -5.850 25.838 1.00 30.30 59 TYR B N 1
ATOM 4349 C CA . TYR B 1 70 ? -7.546 -6.731 25.646 1.00 24.60 59 TYR B CA 1
ATOM 4350 C C . TYR B 1 70 ? -8.488 -6.410 26.784 1.00 22.18 59 TYR B C 1
ATOM 4351 O O . TYR B 1 70 ? -8.069 -6.391 27.932 1.00 22.34 59 TYR B O 1
ATOM 4369 N N . VAL B 1 71 ? -9.740 -6.124 26.447 1.00 22.45 60 VAL B N 1
ATOM 4370 C CA . VAL B 1 71 ? -10.832 -5.941 27.387 1.00 22.92 60 VAL B CA 1
ATOM 4371 C C . VAL B 1 71 ? -11.953 -6.908 27.043 1.00 20.86 60 VAL B C 1
ATOM 4372 O O . VAL B 1 71 ? -12.320 -7.033 25.885 1.00 18.79 60 VAL B O 1
ATOM 4385 N N . ASP B 1 72 ? -12.554 -7.504 28.044 1.00 20.65 61 ASP B N 1
ATOM 4386 C CA . ASP B 1 72 ? -13.786 -8.279 27.857 1.00 21.29 61 ASP B CA 1
ATOM 4387 C C . ASP B 1 72 ? -14.789 -7.591 26.946 1.00 19.90 61 ASP B C 1
ATOM 4388 O O . ASP B 1 72 ? -15.150 -6.418 27.151 1.00 19.65 61 ASP B O 1
ATOM 4397 N N . PHE B 1 73 ? -15.235 -8.328 25.921 1.00 18.79 62 PHE B N 1
ATOM 4398 C CA . PHE B 1 73 ? -16.101 -7.729 24.910 1.00 20.65 62 PHE B CA 1
ATOM 4399 C C . PHE B 1 73 ? -17.385 -7.189 25.523 1.00 21.35 62 PHE B C 1
ATOM 4400 O O . PHE B 1 73 ? -17.856 -6.130 25.113 1.00 20.06 62 PHE B O 1
ATOM 4417 N N . GLY B 1 74 ? -17.979 -7.899 26.499 1.00 22.54 63 GLY B N 1
ATOM 4418 C CA . GLY B 1 74 ? -19.210 -7.406 27.116 1.00 22.42 63 GLY B CA 1
ATOM 4419 C C . GLY B 1 74 ? -18.982 -6.139 27.942 1.00 21.08 63 GLY B C 1
ATOM 4420 O O . GLY B 1 74 ? -19.906 -5.304 28.104 1.00 20.57 63 GLY B O 1
ATOM 4424 N N . THR B 1 75 ? -17.760 -5.979 28.479 1.00 20.79 64 THR B N 1
ATOM 4425 C CA . THR B 1 75 ? -17.418 -4.741 29.171 1.00 21.98 64 THR B CA 1
ATOM 4426 C C . THR B 1 75 ? -17.383 -3.573 28.195 1.00 19.73 64 THR B C 1
ATOM 4427 O O . THR B 1 75 ? -17.898 -2.502 28.501 1.00 18.66 64 THR B O 1
ATOM 4438 N N . ILE B 1 76 ? -16.853 -3.787 26.995 1.00 17.67 65 ILE B N 1
ATOM 4439 C CA . ILE B 1 76 ? -16.900 -2.755 25.964 1.00 18.67 65 ILE B CA 1
ATOM 4440 C C . ILE B 1 76 ? -18.349 -2.487 25.575 1.00 19.40 65 ILE B C 1
ATOM 4441 O O . ILE B 1 76 ? -18.728 -1.349 25.320 1.00 17.33 65 ILE B O 1
ATOM 4457 N N . GLY B 1 77 ? -19.150 -3.551 25.447 1.00 19.07 66 GLY B N 1
ATOM 4458 C CA . GLY B 1 77 ? -20.541 -3.386 25.071 1.00 16.85 66 GLY B CA 1
ATOM 4459 C C . GLY B 1 77 ? -21.336 -2.521 26.032 1.00 16.63 66 GLY B C 1
ATOM 4460 O O . GLY B 1 77 ? -22.046 -1.616 25.597 1.00 16.67 66 GLY B O 1
ATOM 4464 N N . LYS B 1 78 ? -21.138 -2.701 27.350 1.00 17.89 67 LYS B N 1
ATOM 4465 C CA . LYS B 1 78 ? -21.825 -1.811 28.277 1.00 20.25 67 LYS B CA 1
ATOM 4466 C C . LYS B 1 78 ? -21.293 -0.390 28.163 1.00 19.25 67 LYS B C 1
ATOM 4467 O O . LYS B 1 78 ? -22.062 0.609 28.161 1.00 18.04 67 LYS B O 1
ATOM 4486 N N . ALA B 1 79 ? -19.969 -0.245 28.046 1.00 17.86 68 ALA B N 1
ATOM 4487 C CA . ALA B 1 79 ? -19.392 1.104 27.906 1.00 17.97 68 ALA B CA 1
ATOM 4488 C C . ALA B 1 79 ? -19.912 1.840 26.679 1.00 18.64 68 ALA B C 1
ATOM 4489 O O . ALA B 1 79 ? -20.217 3.053 26.749 1.00 19.27 68 ALA B O 1
ATOM 4496 N N . THR B 1 80 ? -19.963 1.163 25.534 1.00 17.95 69 THR B N 1
ATOM 4497 C CA . THR B 1 80 ? -20.425 1.819 24.327 1.00 17.38 69 THR B CA 1
ATOM 4498 C C . THR B 1 80 ? -21.933 2.025 24.336 1.00 16.66 69 THR B C 1
ATOM 4499 O O . THR B 1 80 ? -22.435 2.977 23.698 1.00 17.60 69 THR B O 1
ATOM 4510 N N . LEU B 1 81 ? -22.689 1.222 25.079 1.00 15.81 70 LEU B N 1
ATOM 4511 C CA . LEU B 1 81 ? -24.112 1.536 25.236 1.00 16.79 70 LEU B CA 1
ATOM 4512 C C . LEU B 1 81 ? -24.286 2.801 26.070 1.00 18.90 70 LEU B C 1
ATOM 4513 O O . LEU B 1 81 ? -25.121 3.663 25.753 1.00 20.14 70 LEU B O 1
ATOM 4529 N N . LYS B 1 82 ? -23.459 2.994 27.081 1.00 21.03 71 LYS B N 1
ATOM 4530 C CA . LYS B 1 82 ? -23.505 4.232 27.865 1.00 23.60 71 LYS B CA 1
ATOM 4531 C C . LYS B 1 82 ? -23.154 5.464 27.026 1.00 23.83 71 LYS B C 1
ATOM 4532 O O . LYS B 1 82 ? -23.756 6.528 27.206 1.00 22.89 71 LYS B O 1
ATOM 4551 N N . MET B 1 83 ? -22.178 5.334 26.096 1.00 24.35 72 MET B N 1
ATOM 4552 C CA . MET B 1 83 ? -21.901 6.404 25.136 1.00 22.66 72 MET B CA 1
ATOM 4553 C C . MET B 1 83 ? -23.056 6.641 24.176 1.00 21.26 72 MET B C 1
ATOM 4554 O O . MET B 1 83 ? -23.291 7.764 23.750 1.00 22.02 72 MET B O 1
ATOM 4568 N N . THR B 1 84 ? -23.702 5.600 23.724 1.00 20.93 73 THR B N 1
ATOM 4569 C CA . THR B 1 84 ? -24.757 5.740 22.723 1.00 21.77 73 THR B CA 1
ATOM 4570 C C . THR B 1 84 ? -26.048 6.318 23.277 1.00 20.41 73 THR B C 1
ATOM 4571 O O . THR B 1 84 ? -26.705 7.123 22.599 1.00 20.72 73 THR B O 1
ATOM 4582 N N . MET B 1 85 ? -26.425 5.926 24.498 1.00 20.77 74 MET B N 1
ATOM 4583 C CA . MET B 1 85 ? -27.737 6.268 25.033 1.00 20.34 74 MET B CA 1
ATOM 4584 C C . MET B 1 85 ? -28.011 7.753 25.028 1.00 22.65 74 MET B C 1
ATOM 4585 O O . MET B 1 85 ? -29.158 8.164 24.780 1.00 22.01 74 MET B O 1
ATOM 4599 N N . ARG B 1 86 ? -27.008 8.562 25.308 1.00 25.67 75 ARG B N 1
ATOM 4600 C CA . ARG B 1 86 ? -27.176 10.020 25.333 1.00 33.46 75 ARG B CA 1
ATOM 4601 C C . ARG B 1 86 ? -27.482 10.599 23.963 1.00 30.83 75 ARG B C 1
ATOM 4602 O O . ARG B 1 86 ? -28.206 11.603 23.865 1.00 31.60 75 ARG B O 1
ATOM 4623 N N . LYS B 1 87 ? -26.940 10.016 22.900 1.00 28.33 76 LYS B N 1
ATOM 4624 C CA . LYS B 1 87 ? -27.286 10.411 21.548 1.00 27.39 76 LYS B CA 1
ATOM 4625 C C . LYS B 1 87 ? -28.778 10.270 21.292 1.00 27.47 76 LYS B C 1
ATOM 4626 O O . LYS B 1 87 ? -29.326 10.900 20.361 1.00 31.33 76 LYS B O 1
ATOM 4645 N N . PHE B 1 88 ? -29.468 9.470 22.079 1.00 26.74 77 PHE B N 1
ATOM 4646 C CA . PHE B 1 88 ? -30.905 9.316 21.913 1.00 24.95 77 PHE B CA 1
ATOM 4647 C C . PHE B 1 88 ? -31.681 9.965 23.050 1.00 27.66 77 PHE B C 1
ATOM 4648 O O . PHE B 1 88 ? -32.851 9.669 23.234 1.00 29.72 77 PHE B O 1
ATOM 4665 N N . GLY B 1 89 ? -31.025 10.813 23.832 1.00 26.37 78 GLY B N 1
ATOM 4666 C CA . GLY B 1 89 ? -31.684 11.599 24.881 1.00 28.15 78 GLY B CA 1
ATOM 4667 C C . GLY B 1 89 ? -31.960 10.838 26.163 1.00 28.47 78 GLY B C 1
ATOM 4668 O O . GLY B 1 89 ? -32.804 11.259 26.969 1.00 28.37 78 GLY B O 1
ATOM 4672 N N . LYS B 1 90 ? -31.302 9.693 26.351 1.00 27.24 79 LYS B N 1
ATOM 4673 C CA . LYS B 1 90 ? -31.522 8.861 27.511 1.00 26.47 79 LYS B CA 1
ATOM 4674 C C . LYS B 1 90 ? -30.262 8.700 28.334 1.00 27.26 79 LYS B C 1
ATOM 4675 O O . LYS B 1 90 ? -29.155 8.579 27.800 1.00 32.81 79 LYS B O 1
ATOM 4694 N N . ASN B 1 91 ? -30.471 8.567 29.634 1.00 25.52 80 ASN B N 1
ATOM 4695 C CA . ASN B 1 91 ? -29.398 8.300 30.592 1.00 26.03 80 ASN B CA 1
ATOM 4696 C C . ASN B 1 91 ? -29.883 7.144 31.462 1.00 25.24 80 ASN B C 1
ATOM 4697 O O . ASN B 1 91 ? -30.463 7.336 32.518 1.00 25.40 80 ASN B O 1
ATOM 4708 N N . LEU B 1 92 ? -29.591 5.940 31.043 1.00 24.16 81 LEU B N 1
ATOM 4709 C CA . LEU B 1 92 ? -30.130 4.760 31.699 1.00 26.26 81 LEU B CA 1
ATOM 4710 C C . LEU B 1 92 ? -29.285 4.395 32.905 1.00 28.02 81 LEU B C 1
ATOM 4711 O O . LEU B 1 92 ? -28.050 4.442 32.840 1.00 27.80 81 LEU B O 1
ATOM 4727 N N . SER B 1 93 ? -29.956 3.954 33.973 1.00 29.61 82 SER B N 1
ATOM 4728 C CA . SER B 1 93 ? -29.297 3.521 35.193 1.00 30.59 82 SER B CA 1
ATOM 4729 C C . SER B 1 93 ? -28.513 2.236 34.971 1.00 29.91 82 SER B C 1
ATOM 4730 O O . SER B 1 93 ? -28.746 1.483 34.006 1.00 27.65 82 SER B O 1
ATOM 4738 N N . GLU B 1 94 ? -27.582 1.965 35.895 1.00 32.34 83 GLU B N 1
ATOM 4739 C CA . GLU B 1 94 ? -26.818 0.723 35.832 1.00 35.63 83 GLU B CA 1
ATOM 4740 C C . GLU B 1 94 ? -27.716 -0.504 35.833 1.00 30.33 83 GLU B C 1
ATOM 4741 O O . GLU B 1 94 ? -27.478 -1.453 35.082 1.00 27.53 83 GLU B O 1
ATOM 4753 N N . ASP B 1 95 ? -28.741 -0.493 36.691 1.00 30.80 84 ASP B N 1
ATOM 4754 C CA . ASP B 1 95 ? -29.720 -1.605 36.835 1.00 33.78 84 ASP B CA 1
ATOM 4755 C C . ASP B 1 95 ? -30.466 -1.785 35.509 1.00 30.04 84 ASP B C 1
ATOM 4756 O O . ASP B 1 95 ? -30.753 -2.942 35.143 1.00 29.79 84 ASP B O 1
ATOM 4765 N N . ARG B 1 96 ? -30.761 -0.675 34.826 1.00 27.26 85 ARG B N 1
ATOM 4766 C CA . ARG B 1 96 ? -31.482 -0.651 33.526 1.00 30.02 85 ARG B CA 1
ATOM 4767 C C . ARG B 1 96 ? -30.578 -1.229 32.431 1.00 26.63 85 ARG B C 1
ATOM 4768 O O . ARG B 1 96 ? -31.074 -2.046 31.631 1.00 25.01 85 ARG B O 1
ATOM 4789 N N . LEU B 1 97 ? -29.305 -0.818 32.400 1.00 25.54 86 LEU B N 1
ATOM 4790 C CA . LEU B 1 97 ? -28.343 -1.259 31.419 1.00 23.95 86 LEU B CA 1
ATOM 4791 C C . LEU B 1 97 ? -28.088 -2.750 31.506 1.00 24.45 86 LEU B C 1
ATOM 4792 O O . LEU B 1 97 ? -27.989 -3.441 30.462 1.00 23.16 86 LEU B O 1
ATOM 4808 N N . ASP B 1 98 ? -27.928 -3.262 32.731 1.00 27.84 87 ASP B N 1
ATOM 4809 C CA . ASP B 1 98 ? -27.659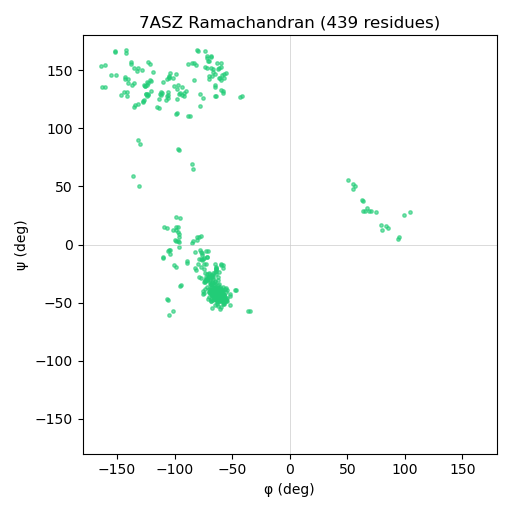 -4.702 32.907 1.00 28.91 87 ASP B CA 1
ATOM 4810 C C . ASP B 1 98 ? -28.834 -5.535 32.445 1.00 27.69 87 ASP B C 1
ATOM 4811 O O . ASP B 1 98 ? -28.650 -6.602 31.883 1.00 27.66 87 ASP B O 1
ATOM 4820 N N . ALA B 1 99 ? -30.061 -5.065 32.693 1.00 26.92 88 ALA B N 1
ATOM 4821 C CA . ALA B 1 99 ? -31.237 -5.802 32.261 1.00 29.44 88 ALA B CA 1
ATOM 4822 C C . ALA B 1 99 ? -31.366 -5.802 30.742 1.00 27.37 88 ALA B C 1
ATOM 4823 O O . ALA B 1 99 ? -31.749 -6.808 30.159 1.00 25.75 88 ALA B O 1
ATOM 4830 N N . ILE B 1 100 ? -31.118 -4.658 30.104 1.00 27.13 89 ILE B N 1
ATOM 4831 C CA . ILE B 1 100 ? -31.153 -4.565 28.653 1.00 25.80 89 ILE B CA 1
ATOM 4832 C C . ILE B 1 100 ? -30.114 -5.496 28.038 1.00 25.66 89 ILE B C 1
ATOM 4833 O O . ILE B 1 100 ? -30.429 -6.361 27.212 1.00 23.12 89 ILE B O 1
ATOM 4849 N N . LEU B 1 101 ? -28.858 -5.343 28.447 1.00 26.04 90 LEU B N 1
ATOM 4850 C CA . LEU B 1 101 ? -27.774 -6.131 27.882 1.00 25.46 90 LEU B CA 1
ATOM 4851 C C . LEU B 1 101 ? -27.890 -7.605 28.230 1.00 25.68 90 LEU B C 1
ATOM 4852 O O . LEU B 1 101 ? -27.392 -8.442 27.463 1.00 26.79 90 LEU B O 1
ATOM 4868 N N . GLY B 1 102 ? -28.516 -7.938 29.378 1.00 25.82 91 GLY B N 1
ATOM 4869 C CA . GLY B 1 102 ? -28.680 -9.323 29.744 1.00 25.79 91 GLY B CA 1
ATOM 4870 C C . GLY B 1 102 ? -29.461 -10.147 28.761 1.00 25.25 91 GLY B C 1
ATOM 4871 O O . GLY B 1 102 ? -29.397 -11.373 28.819 1.00 23.37 91 GLY B O 1
ATOM 4875 N N . ASN B 1 103 ? -30.195 -9.491 27.865 1.00 27.23 92 ASN B N 1
ATOM 4876 C CA . ASN B 1 103 ? -30.906 -10.183 26.807 1.00 28.05 92 ASN B CA 1
ATOM 4877 C C . ASN B 1 103 ? -29.971 -10.924 25.889 1.00 26.26 92 ASN B C 1
ATOM 4878 O O . ASN B 1 103 ? -30.396 -11.911 25.272 1.00 28.90 92 ASN B O 1
ATOM 4889 N N . ILE B 1 104 ? -28.704 -10.508 25.806 1.00 23.54 93 ILE B N 1
ATOM 4890 C CA . ILE B 1 104 ? -27.798 -11.195 24.926 1.00 22.69 93 ILE B CA 1
ATOM 4891 C C . ILE B 1 104 ? -27.556 -12.646 25.368 1.00 22.25 93 ILE B C 1
ATOM 4892 O O . ILE B 1 104 ? -27.017 -13.433 24.592 1.00 21.05 93 ILE B O 1
ATOM 4908 N N . LYS B 1 105 ? -27.886 -12.993 26.608 1.00 23.35 94 LYS B N 1
ATOM 4909 C CA . LYS B 1 105 ? -27.702 -14.360 27.114 1.00 25.74 94 LYS B CA 1
ATOM 4910 C C . LYS B 1 105 ? -28.792 -15.323 26.661 1.00 24.82 94 LYS B C 1
ATOM 4911 O O . LYS B 1 105 ? -28.618 -16.561 26.789 1.00 26.42 94 LYS B O 1
ATOM 4930 N N . LYS B 1 106 ? -29.871 -14.794 26.112 1.00 23.43 95 LYS B N 1
ATOM 4931 C CA . LYS B 1 106 ? -31.102 -15.540 25.865 1.00 28.92 95 LYS B CA 1
ATOM 4932 C C . LYS B 1 106 ? -31.645 -15.203 24.484 1.00 24.26 95 LYS B C 1
ATOM 4933 O O . LYS B 1 106 ? -32.742 -14.701 24.340 1.00 24.19 95 LYS B O 1
ATOM 4952 N N . LEU B 1 107 ? -30.856 -15.454 23.485 1.00 22.52 96 LEU B N 1
ATOM 4953 C CA . LEU B 1 107 ? -31.248 -15.308 22.089 1.00 23.55 96 LEU B CA 1
ATOM 4954 C C . LEU B 1 107 ? -31.668 -16.630 21.463 1.00 24.91 96 LEU B C 1
ATOM 4955 O O . LEU B 1 107 ? -30.907 -17.593 21.497 1.00 24.85 96 LEU B O 1
ATOM 4971 N N . PRO B 1 108 ? -32.770 -16.653 20.757 1.00 24.84 97 PRO B N 1
ATOM 4972 C CA . PRO B 1 108 ? -33.115 -17.866 19.988 1.00 28.36 97 PRO B CA 1
ATOM 4973 C C . PRO B 1 108 ? -32.230 -17.998 18.759 1.00 28.00 97 PRO B C 1
ATOM 4974 O O . PRO B 1 108 ? -31.727 -17.005 18.229 1.00 26.87 97 PRO B O 1
ATOM 4985 N N . ALA B 1 109 ? -32.039 -19.252 18.326 1.00 27.96 98 ALA B N 1
ATOM 4986 C CA . ALA B 1 109 ? -31.423 -19.525 17.035 1.00 28.03 98 ALA B CA 1
ATOM 4987 C C . ALA B 1 109 ? -32.328 -19.011 15.925 1.00 27.36 98 ALA B C 1
ATOM 4988 O O . ALA B 1 109 ? -33.559 -19.075 16.028 1.00 26.64 98 ALA B O 1
ATOM 4995 N N . HIS B 1 110 ? -31.728 -18.545 14.841 1.00 25.91 99 HIS B N 1
ATOM 4996 C CA . HIS B 1 110 ? -32.498 -18.397 13.618 1.00 27.80 99 HIS B CA 1
ATOM 4997 C C . HIS B 1 110 ? -33.149 -19.717 13.249 1.00 29.60 99 HIS B C 1
ATOM 4998 O O . HIS B 1 110 ? -32.590 -20.804 13.477 1.00 31.33 99 HIS B O 1
ATOM 5012 N N . GLU B 1 111 ? -34.342 -19.622 12.624 1.00 32.16 100 GLU B N 1
ATOM 5013 C CA . GLU B 1 111 ? -35.219 -20.769 12.446 1.00 40.77 100 GLU B CA 1
ATOM 5014 C C . GLU B 1 111 ? -34.623 -21.850 11.563 1.00 36.48 100 GLU B C 1
ATOM 5015 O O . GLU B 1 111 ? -35.041 -23.000 11.674 1.00 38.02 100 GLU B O 1
ATOM 5027 N N . ASP B 1 112 ? -33.669 -21.513 10.702 1.00 32.68 101 ASP B N 1
ATOM 5028 C CA . ASP B 1 112 ? -33.061 -22.473 9.782 1.00 35.44 101 ASP B CA 1
ATOM 5029 C C . ASP B 1 112 ? -31.840 -23.195 10.368 1.00 31.89 101 ASP B C 1
ATOM 5030 O O . ASP B 1 112 ? -31.459 -24.264 9.871 1.00 32.88 101 ASP B O 1
ATOM 5039 N N . VAL B 1 113 ? -31.279 -22.683 11.455 1.00 26.38 102 VAL B N 1
ATOM 5040 C CA . VAL B 1 113 ? -29.939 -23.074 11.887 1.00 25.22 102 VAL B CA 1
ATOM 5041 C C . VAL B 1 113 ? -29.881 -24.529 12.285 1.00 26.20 102 VAL B C 1
ATOM 5042 O O . VAL B 1 113 ? -28.956 -25.260 11.893 1.00 26.79 102 VAL B O 1
ATOM 5055 N N . LYS B 1 114 ? -30.851 -24.980 13.093 1.00 27.87 103 LYS B N 1
ATOM 5056 C CA . LYS B 1 114 ? -30.734 -26.335 13.629 1.00 29.77 103 LYS B CA 1
ATOM 5057 C C . LYS B 1 114 ? -30.714 -27.407 12.528 1.00 31.31 103 LYS B C 1
ATOM 5058 O O . LYS B 1 114 ? -29.915 -28.356 12.590 1.00 31.57 103 LYS B O 1
ATOM 5077 N N . GLU B 1 115 ? -31.579 -27.294 11.525 1.00 32.85 104 GLU B N 1
ATOM 5078 C CA . GLU B 1 115 ? -31.611 -28.295 10.459 1.00 35.81 104 GLU B CA 1
ATOM 5079 C C . GLU B 1 115 ? -30.299 -28.282 9.682 1.00 31.01 104 GLU B C 1
ATOM 5080 O O . GLU B 1 115 ? -29.760 -29.331 9.331 1.00 30.27 104 GLU B O 1
ATOM 5092 N N . GLY B 1 116 ? -29.765 -27.102 9.404 1.00 29.90 105 GLY B N 1
ATOM 5093 C CA . GLY B 1 116 ? -28.473 -27.010 8.717 1.00 31.55 105 GLY B CA 1
ATOM 5094 C C . GLY B 1 116 ? -27.323 -27.667 9.467 1.00 31.51 105 GLY B C 1
ATOM 5095 O O . GLY B 1 116 ? -26.540 -28.439 8.892 1.00 32.21 105 GLY B O 1
ATOM 5099 N N . LEU B 1 117 ? -27.212 -27.369 10.762 1.00 28.51 106 LEU B N 1
ATOM 5100 C CA . LEU B 1 117 ? -26.163 -27.951 11.574 1.00 26.53 106 LEU B CA 1
ATOM 5101 C C . LEU B 1 117 ? -26.290 -29.458 11.682 1.00 28.95 106 LEU B C 1
ATOM 5102 O O . LEU B 1 117 ? -25.272 -30.164 11.653 1.00 29.61 106 LEU B O 1
ATOM 5118 N N . LYS B 1 118 ? -27.521 -29.968 11.849 1.00 30.94 107 LYS B N 1
ATOM 5119 C CA . LYS B 1 118 ? -27.742 -31.398 11.882 1.00 33.99 107 LYS B CA 1
ATOM 5120 C C . LYS B 1 118 ? -27.229 -32.045 10.615 1.00 34.23 107 LYS B C 1
ATOM 5121 O O . LYS B 1 118 ? -26.555 -33.067 10.669 1.00 36.42 107 LYS B O 1
ATOM 5140 N N . MET B 1 119 ? -27.621 -31.502 9.454 1.00 35.14 108 MET B N 1
ATOM 5141 C CA . MET B 1 119 ? -27.192 -32.020 8.148 1.00 39.20 108 MET B CA 1
ATOM 5142 C C . MET B 1 119 ? -25.673 -32.045 8.048 1.00 37.52 108 MET B C 1
ATOM 5143 O O . MET B 1 119 ? -25.078 -33.021 7.600 1.00 38.83 108 MET B O 1
ATOM 5157 N N . LEU B 1 120 ? -25.024 -30.961 8.464 1.00 35.77 109 LEU B N 1
ATOM 5158 C CA . LEU B 1 120 ? -23.571 -30.895 8.407 1.00 34.20 109 LEU B CA 1
ATOM 5159 C C . LEU B 1 120 ? -22.914 -31.888 9.363 1.00 34.39 109 LEU B C 1
ATOM 5160 O O . LEU B 1 120 ? -21.906 -32.511 9.022 1.00 34.88 109 LEU B O 1
ATOM 51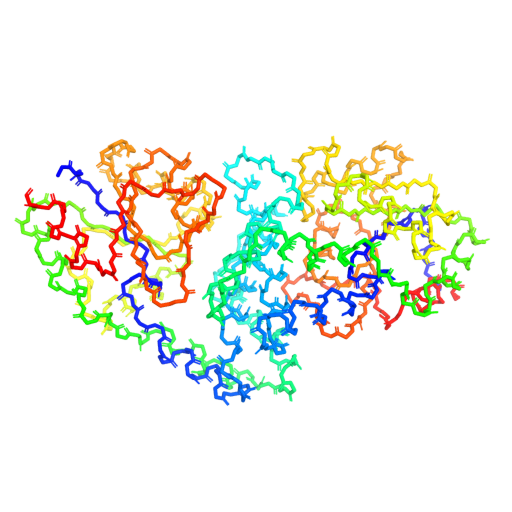76 N N . LYS B 1 121 ? -23.477 -32.044 10.553 1.00 34.01 110 LYS B N 1
ATOM 5177 C CA . LYS B 1 121 ? -22.922 -32.951 11.534 1.00 36.47 110 LYS B CA 1
ATOM 5178 C C . LYS B 1 121 ? -23.048 -34.387 11.045 1.00 41.86 110 LYS B C 1
ATOM 5179 O O . LYS B 1 121 ? -22.108 -35.183 11.182 1.00 43.50 110 LYS B O 1
ATOM 5198 N N . GLU B 1 122 ? -24.180 -34.711 10.415 1.00 46.00 111 GLU B N 1
ATOM 5199 C CA . GLU B 1 122 ? -24.370 -36.052 9.865 1.00 50.94 111 GLU B CA 1
ATOM 5200 C C . GLU B 1 122 ? -23.431 -36.328 8.712 1.00 49.35 111 GLU B C 1
ATOM 5201 O O . GLU B 1 122 ? -23.185 -37.488 8.406 1.00 50.28 111 GLU B O 1
ATOM 5213 N N . ALA B 1 123 ? -22.958 -35.290 8.027 1.00 44.20 112 ALA B N 1
ATOM 5214 C CA . ALA B 1 123 ? -21.933 -35.475 7.009 1.00 41.76 112 ALA B CA 1
ATOM 5215 C C . ALA B 1 123 ? -20.533 -35.598 7.607 1.00 39.94 112 ALA B C 1
ATOM 5216 O O . ALA B 1 123 ? -19.556 -35.640 6.851 1.00 38.92 112 ALA B O 1
ATOM 5223 N N . GLN B 1 124 ? -20.417 -35.612 8.943 1.00 39.61 113 GLN B N 1
ATOM 5224 C CA . GLN B 1 124 ? -19.137 -35.770 9.614 1.00 44.26 113 GLN B CA 1
ATOM 5225 C C . GLN B 1 124 ? -18.181 -34.617 9.320 1.00 39.14 113 GLN B C 1
ATOM 5226 O O . GLN B 1 124 ? -16.965 -34.783 9.228 1.00 37.72 113 GLN B O 1
ATOM 5240 N N . ILE B 1 125 ? -18.710 -33.414 9.228 1.00 34.68 114 ILE B N 1
ATOM 5241 C CA . ILE B 1 125 ? -17.861 -32.217 9.181 1.00 31.23 114 ILE B CA 1
ATOM 5242 C C . ILE B 1 125 ? -17.762 -31.697 10.613 1.00 29.44 114 ILE B C 1
ATOM 5243 O O . ILE B 1 125 ? -18.772 -31.625 11.335 1.00 30.90 114 ILE B O 1
ATOM 5259 N N . LYS B 1 126 ? -16.543 -31.439 11.059 1.00 26.17 115 LYS B N 1
ATOM 5260 C CA . LYS B 1 126 ? -16.327 -30.851 12.379 1.00 25.05 115 LYS B CA 1
ATOM 5261 C C . LYS B 1 126 ? -16.901 -29.455 12.426 1.00 24.50 115 LYS B C 1
ATOM 5262 O O . LYS B 1 126 ? -16.690 -28.668 11.512 1.00 24.90 115 LYS B O 1
ATOM 5281 N N . LEU B 1 127 ? -17.603 -29.146 13.505 1.00 23.65 116 LEU B N 1
ATOM 5282 C CA . LEU B 1 127 ? -18.302 -27.869 13.648 1.00 22.15 116 LEU B CA 1
ATOM 5283 C C . LEU B 1 127 ? -17.839 -27.211 14.926 1.00 22.01 116 LEU B C 1
ATOM 5284 O O . LEU B 1 127 ? -17.826 -27.827 15.987 1.00 23.63 116 LEU B O 1
ATOM 5300 N N . VAL B 1 128 ? -17.447 -25.963 14.825 1.00 21.21 117 VAL B N 1
ATOM 5301 C CA . VAL B 1 128 ? -16.997 -25.214 15.988 1.00 20.61 117 VAL B CA 1
ATOM 5302 C C . VAL B 1 128 ? -17.582 -23.837 15.887 1.00 21.88 117 VAL B C 1
ATOM 5303 O O . VAL B 1 128 ? -17.985 -23.389 14.819 1.00 23.25 117 VAL B O 1
ATOM 5316 N N . ALA B 1 129 ? -17.685 -23.189 17.043 1.00 21.97 118 ALA B N 1
ATOM 5317 C CA . ALA B 1 129 ? -18.159 -21.822 17.182 1.00 20.41 118 ALA B CA 1
ATOM 5318 C C . ALA B 1 129 ? -17.000 -20.896 17.571 1.00 19.86 118 ALA B C 1
ATOM 5319 O O . ALA B 1 129 ? -16.125 -21.275 18.344 1.00 21.23 118 ALA B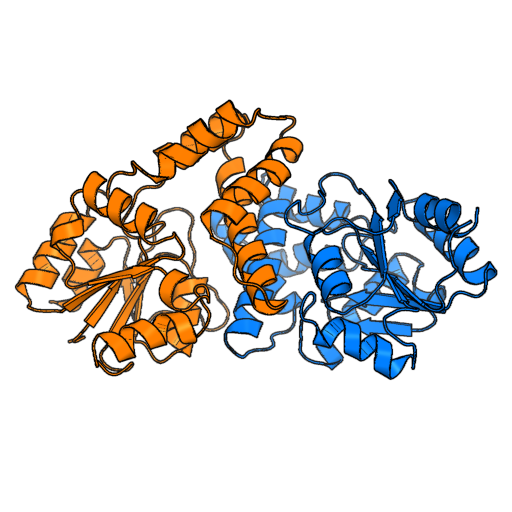 O 1
ATOM 5326 N N . LEU B 1 130 ? -16.961 -19.681 16.975 1.00 19.55 119 LEU B N 1
ATOM 5327 C CA . LEU B 1 130 ? -15.974 -18.680 17.357 1.00 17.74 119 LEU B CA 1
ATOM 5328 C C . LEU B 1 130 ? -16.678 -17.344 17.505 1.00 17.86 119 LEU B C 1
ATOM 5329 O O . LEU B 1 130 ? -17.271 -16.863 16.524 1.00 20.59 119 LEU B O 1
ATOM 5345 N N . SER B 1 131 ? -16.623 -16.742 18.714 1.00 17.00 120 SER B N 1
ATOM 5346 C CA . SER B 1 131 ? -17.281 -15.484 19.003 1.00 16.74 120 SER B CA 1
ATOM 5347 C C . SER B 1 131 ? -16.381 -14.534 19.778 1.00 16.86 120 SER B C 1
ATOM 5348 O O . SER B 1 131 ? -15.506 -14.954 20.536 1.00 16.69 120 SER B O 1
ATOM 5356 N N . ASN B 1 132 ? -16.618 -13.224 19.585 1.00 17.69 121 ASN B N 1
ATOM 5357 C CA . ASN B 1 132 ? -15.935 -12.252 20.427 1.00 16.55 121 ASN B CA 1
ATOM 5358 C C . ASN B 1 132 ? -16.455 -12.278 21.851 1.00 17.27 121 ASN B C 1
ATOM 5359 O O . ASN B 1 132 ? -15.784 -11.729 22.728 1.00 19.48 121 ASN B O 1
ATOM 5370 N N . SER B 1 133 ? -17.712 -12.724 22.061 1.00 18.73 122 SER B N 1
ATOM 5371 C CA . SER B 1 133 ? -18.282 -12.766 23.396 1.00 22.33 122 SER B CA 1
ATOM 5372 C C . SER B 1 133 ? -17.424 -13.674 24.281 1.00 21.48 122 SER B C 1
ATOM 5373 O O . SER B 1 133 ? -16.734 -14.597 23.803 1.00 20.14 122 SER B O 1
ATOM 5381 N N . ASN B 1 134 ? -17.445 -13.405 25.582 1.00 19.46 123 ASN B N 1
ATOM 5382 C CA . ASN B 1 134 ? -16.555 -14.194 26.448 1.00 21.78 123 ASN B CA 1
ATOM 5383 C C . ASN B 1 134 ? -17.117 -15.621 26.599 1.00 22.84 123 ASN B C 1
ATOM 5384 O O . ASN B 1 134 ? -18.252 -15.942 26.217 1.00 22.05 123 ASN B O 1
ATOM 5395 N N . GLY B 1 135 ? -16.274 -16.500 27.121 1.00 23.00 124 GLY B N 1
ATOM 5396 C CA . GLY B 1 135 ? -16.600 -17.911 27.116 1.00 22.98 124 GLY B CA 1
ATOM 5397 C C . GLY B 1 135 ? -17.806 -18.262 27.962 1.00 24.13 124 GLY B C 1
ATOM 5398 O O . GLY B 1 135 ? -18.629 -19.127 27.593 1.00 23.28 124 GLY B O 1
ATOM 5402 N N . LYS B 1 136 ? -17.927 -17.625 29.129 1.00 26.57 125 LYS B N 1
ATOM 5403 C CA . LYS B 1 136 ? -19.097 -17.871 29.981 1.00 28.19 125 LYS B CA 1
ATOM 5404 C C . LYS B 1 136 ? -20.380 -17.482 29.260 1.00 25.25 125 LYS B C 1
ATOM 5405 O O . LYS B 1 136 ? -21.344 -18.246 29.217 1.00 24.23 125 LYS B O 1
ATOM 5424 N N . LEU B 1 137 ? -20.393 -16.325 28.648 1.00 23.28 126 LEU B N 1
ATOM 5425 C CA . LEU B 1 137 ? -21.565 -15.902 27.893 1.00 21.49 126 LEU B CA 1
ATOM 5426 C C . LEU B 1 137 ? -21.790 -16.809 26.693 1.00 21.34 126 LEU B C 1
ATOM 5427 O O . LEU B 1 137 ? -22.920 -17.183 26.405 1.00 19.77 126 LEU B O 1
ATOM 5443 N N . LEU B 1 138 ? -20.738 -17.094 25.922 1.00 23.32 127 LEU B N 1
ATOM 5444 C CA . LEU B 1 138 ? -20.935 -17.859 24.699 1.00 22.11 127 LEU B CA 1
ATOM 5445 C C . LEU B 1 138 ? -21.583 -19.203 24.991 1.00 22.68 127 LEU B C 1
ATOM 5446 O O . LEU B 1 138 ? -22.521 -19.629 24.300 1.00 21.22 127 LEU B O 1
ATOM 5462 N N . ASN B 1 139 ? -21.066 -19.905 25.992 1.00 23.10 128 ASN B N 1
ATOM 5463 C CA . ASN B 1 139 ? -21.631 -21.172 26.390 1.00 23.09 128 ASN B CA 1
ATOM 5464 C C . ASN B 1 139 ? -23.068 -21.040 26.872 1.00 22.21 128 ASN B C 1
ATOM 5465 O O . ASN B 1 139 ? -23.929 -21.848 26.479 1.00 21.66 128 ASN B O 1
ATOM 5476 N N . ALA B 1 140 ? -23.357 -20.033 27.707 1.00 23.31 129 ALA B N 1
ATOM 5477 C CA . ALA B 1 140 ? -24.741 -19.836 28.130 1.00 25.77 129 ALA B CA 1
ATOM 5478 C C . ALA B 1 140 ? -25.651 -19.566 26.926 1.00 24.02 129 ALA B C 1
ATOM 5479 O O . ALA B 1 140 ? -26.783 -20.085 26.861 1.00 24.91 129 ALA B O 1
ATOM 5486 N N . GLN B 1 141 ? -25.158 -18.789 25.945 1.00 21.35 130 GLN B N 1
ATOM 5487 C CA . GLN B 1 141 ? -25.970 -18.528 24.770 1.00 21.36 130 GLN B CA 1
ATOM 5488 C C . GLN B 1 141 ? -26.271 -19.807 24.008 1.00 22.07 130 GLN B C 1
ATOM 5489 O O . GLN B 1 141 ? -27.412 -20.032 23.556 1.00 23.13 130 GLN B O 1
ATOM 5503 N N . LEU B 1 142 ? -25.231 -20.603 23.752 1.00 22.81 131 LEU B N 1
ATOM 5504 C CA . LEU B 1 142 ? -25.429 -21.804 22.937 1.00 25.53 131 LEU B CA 1
ATOM 5505 C C . LEU B 1 142 ? -26.334 -22.804 23.639 1.00 26.11 131 LEU B C 1
ATOM 5506 O O . LEU B 1 142 ? -27.170 -23.443 22.988 1.00 26.54 131 LEU B O 1
ATOM 5522 N N . GLN B 1 143 ? -26.238 -22.891 24.966 1.00 23.67 132 GLN B N 1
ATOM 5523 C CA . GLN B 1 143 ? -27.189 -23.696 25.722 1.00 23.68 132 GLN B CA 1
ATOM 5524 C C . GLN B 1 143 ? -28.605 -23.157 25.565 1.00 24.02 132 GLN B C 1
ATOM 5525 O O . GLN B 1 143 ? -29.521 -23.886 25.152 1.00 24.50 132 GLN B O 1
ATOM 5539 N N . PHE B 1 144 ? -28.805 -21.862 25.830 1.00 24.54 133 PHE B N 1
ATOM 5540 C CA . PHE B 1 144 ? -30.182 -21.360 25.765 1.00 25.45 133 PHE B CA 1
ATOM 5541 C C . PHE B 1 144 ? -30.812 -21.647 24.402 1.00 25.90 133 PHE B C 1
ATOM 5542 O O . PHE B 1 144 ? -31.999 -21.941 24.301 1.00 29.77 133 PHE B O 1
ATOM 5559 N N . ALA B 1 145 ? -30.041 -21.478 23.337 1.00 22.60 134 ALA B N 1
ATOM 5560 C CA . ALA B 1 145 ? -30.524 -21.629 21.982 1.00 23.55 134 ALA B CA 1
ATOM 5561 C C . ALA B 1 145 ? -30.701 -23.078 21.557 1.00 26.09 134 ALA B C 1
ATOM 5562 O O . ALA B 1 145 ? -31.223 -23.317 20.467 1.00 26.46 134 ALA B O 1
ATOM 5569 N N . GLY B 1 146 ? -30.243 -24.022 22.349 1.00 27.40 135 GLY B N 1
ATOM 5570 C CA . GLY B 1 146 ? -30.335 -25.420 21.957 1.00 29.27 135 GLY B CA 1
ATOM 5571 C C . GLY B 1 146 ? -29.338 -25.801 20.893 1.00 27.04 135 GLY B C 1
ATOM 5572 O O . GLY B 1 146 ? -29.543 -26.758 20.178 1.00 27.38 135 GLY B O 1
ATOM 5576 N N . LEU B 1 147 ? -28.216 -25.117 20.839 1.00 24.34 136 LEU B N 1
ATOM 5577 C CA . LEU B 1 147 ? -27.213 -25.339 19.806 1.00 24.17 136 LEU B CA 1
ATOM 5578 C C . LEU B 1 147 ? -25.932 -25.983 20.307 1.00 23.95 136 LEU B C 1
ATOM 5579 O O . LEU B 1 147 ? -25.139 -26.428 19.493 1.00 24.27 136 LEU B O 1
ATOM 5595 N N . ALA B 1 148 ? -25.719 -26.068 21.621 1.00 23.64 137 ALA B N 1
ATOM 5596 C CA . ALA B 1 148 ? -24.396 -26.424 22.129 1.00 27.19 137 ALA B CA 1
ATOM 5597 C C . ALA B 1 148 ? -23.933 -27.796 21.655 1.00 29.18 137 ALA B C 1
ATOM 5598 O O . ALA B 1 148 ? -22.731 -28.010 21.425 1.00 28.51 137 ALA B O 1
ATOM 5605 N N . ASP B 1 149 ? -24.855 -28.750 21.549 1.00 30.84 138 ASP B N 1
ATOM 5606 C CA . ASP B 1 149 ? -24.467 -30.130 21.260 1.00 33.02 138 ASP B CA 1
ATOM 5607 C C . ASP B 1 149 ? -24.093 -30.387 19.801 1.00 30.31 138 ASP B C 1
ATOM 5608 O O . ASP B 1 149 ? -23.672 -31.517 19.466 1.00 33.42 138 ASP B O 1
ATOM 5617 N N . TYR B 1 150 ? -24.284 -29.418 18.913 1.00 25.81 139 TYR B N 1
ATOM 5618 C CA . TYR B 1 150 ? -23.867 -29.596 17.538 1.00 25.64 139 TYR B CA 1
ATOM 5619 C C . TYR B 1 150 ? -22.381 -29.435 17.367 1.00 24.63 139 TYR B C 1
ATOM 5620 O O . TYR B 1 150 ? -21.825 -29.896 16.372 1.00 26.46 139 TYR B O 1
ATOM 5638 N N . PHE B 1 151 ? -21.715 -28.806 18.307 1.00 23.25 140 PHE B N 1
ATOM 5639 C CA . PHE B 1 151 ? -20.334 -28.366 18.125 1.00 24.77 140 PHE B CA 1
ATOM 5640 C C . PHE B 1 151 ? -19.334 -29.317 18.784 1.00 25.93 140 PHE B C 1
ATOM 5641 O O . PHE B 1 151 ? -19.506 -29.740 19.935 1.00 26.25 140 PHE B O 1
ATOM 5658 N N . ASP B 1 152 ? -18.265 -29.597 18.055 1.00 27.93 141 ASP B N 1
ATOM 5659 C CA . ASP B 1 152 ? -17.124 -30.296 18.625 1.00 31.33 141 ASP B CA 1
ATOM 5660 C C . ASP B 1 152 ? -16.359 -29.433 19.606 1.00 30.60 141 ASP B C 1
ATOM 5661 O O . ASP B 1 152 ? -15.741 -29.949 20.519 1.00 29.61 141 ASP B O 1
ATOM 5670 N N . ALA B 1 153 ? -16.382 -28.120 19.437 1.00 26.29 142 ALA B N 1
ATOM 5671 C CA . ALA B 1 153 ? -15.715 -27.232 20.354 1.00 24.58 142 ALA B CA 1
ATOM 5672 C C . ALA B 1 153 ? -16.327 -25.849 20.158 1.00 21.57 142 ALA B C 1
ATOM 5673 O O . ALA B 1 153 ? -16.886 -25.557 19.090 1.00 20.73 142 ALA B O 1
ATOM 5680 N N . ILE B 1 154 ? -16.243 -25.049 21.221 1.00 18.87 143 ILE B N 1
ATOM 5681 C CA . ILE B 1 154 ? -16.803 -23.692 21.307 1.00 22.09 143 ILE B CA 1
ATOM 5682 C C . ILE B 1 154 ? -15.658 -22.764 21.738 1.00 21.97 143 ILE B C 1
ATOM 5683 O O . ILE B 1 154 ? -15.015 -23.016 22.761 1.00 24.54 143 ILE B O 1
ATOM 5699 N N . PHE B 1 155 ? -15.385 -21.709 20.950 1.00 19.69 144 PHE B N 1
ATOM 5700 C CA . PHE B 1 155 ? -14.219 -20.879 21.184 1.00 18.21 144 PHE B CA 1
ATOM 5701 C C . PHE B 1 155 ? -14.633 -19.441 21.378 1.00 18.70 144 PHE B C 1
ATOM 5702 O O . PHE B 1 155 ? -15.398 -18.933 20.550 1.00 17.77 144 PHE B O 1
ATOM 5719 N N . SER B 1 156 ? -14.154 -18.823 22.454 1.00 21.14 145 SER B N 1
ATOM 5720 C CA . SER B 1 156 ? -14.198 -17.367 22.624 1.00 22.81 145 SER B CA 1
ATOM 5721 C C . SER B 1 156 ? -12.813 -16.782 22.318 1.00 22.39 145 SER B C 1
ATOM 5722 O O . SER B 1 156 ? -11.797 -17.340 22.691 1.00 22.18 145 SER B O 1
ATOM 5730 N N . VAL B 1 157 ? -12.780 -15.613 21.696 1.00 20.94 146 VAL B N 1
ATOM 5731 C CA . VAL B 1 157 ? -11.536 -14.887 21.503 1.00 21.32 146 VAL B CA 1
ATOM 5732 C C . VAL B 1 157 ? -10.855 -14.535 22.831 1.00 21.36 146 VAL B C 1
ATOM 5733 O O . VAL B 1 157 ? -9.655 -14.221 22.821 1.00 22.53 146 VAL B O 1
ATOM 5746 N N . GLU B 1 158 ? -11.581 -14.588 23.948 1.00 21.66 147 GLU B N 1
ATOM 5747 C CA . GLU B 1 158 ? -10.983 -14.451 25.284 1.00 25.68 147 GLU B CA 1
ATOM 5748 C C . GLU B 1 158 ? -9.748 -15.324 25.467 1.00 27.23 147 GLU B C 1
ATOM 5749 O O . GLU B 1 158 ? -8.783 -14.887 26.081 1.00 28.33 147 GLU B O 1
ATOM 5761 N N . ALA B 1 159 ? -9.759 -16.547 24.946 1.00 25.64 148 ALA B N 1
ATOM 5762 C CA . ALA B 1 159 ? -8.652 -17.470 25.153 1.00 26.72 148 ALA B CA 1
ATOM 5763 C C . ALA B 1 159 ? -7.362 -16.970 24.509 1.00 29.21 148 ALA B C 1
ATOM 5764 O O . ALA B 1 159 ? -6.284 -17.215 25.046 1.00 31.64 148 ALA B O 1
ATOM 5771 N N . VAL B 1 160 ? -7.426 -16.229 23.397 1.00 31.25 149 VAL B N 1
ATOM 5772 C CA . VAL B 1 160 ? -6.184 -15.668 22.844 1.00 34.09 149 VAL B CA 1
ATOM 5773 C C . VAL B 1 160 ? -6.021 -14.181 23.125 1.00 29.65 149 VAL B C 1
ATOM 5774 O O . VAL B 1 160 ? -4.936 -13.636 22.905 1.00 33.12 149 VAL B O 1
ATOM 5787 N N . GLY B 1 161 ? -7.028 -13.522 23.666 1.00 24.65 150 GLY B N 1
ATOM 5788 C CA . GLY B 1 161 ? -6.886 -12.117 23.955 1.00 25.81 150 GLY B CA 1
ATOM 5789 C C . GLY B 1 161 ? -6.795 -11.172 22.763 1.00 24.86 150 GLY B C 1
ATOM 5790 O O . GLY B 1 161 ? -6.163 -10.126 22.876 1.00 24.58 150 GLY B O 1
ATOM 5794 N N . ARG B 1 162 ? -7.406 -11.543 21.644 1.00 24.00 151 ARG B N 1
ATOM 5795 C CA . ARG B 1 162 ? -7.423 -10.852 20.367 1.00 28.52 151 ARG B CA 1
ATOM 5796 C C . ARG B 1 162 ? -8.784 -11.089 19.696 1.00 29.86 151 ARG B C 1
ATOM 5797 O O . ARG B 1 162 ? -9.182 -12.250 19.476 1.00 38.28 151 ARG B O 1
ATOM 5818 N N . TYR B 1 163 ? -9.435 -10.031 19.268 1.00 23.71 152 TYR B N 1
ATOM 5819 C CA . TYR B 1 163 ? -10.779 -10.147 18.698 1.00 21.40 152 TYR B CA 1
ATOM 5820 C C . TYR B 1 163 ? -10.756 -10.545 17.215 1.00 21.74 152 TYR B C 1
ATOM 5821 O O . TYR B 1 163 ? -9.783 -10.316 16.478 1.00 22.21 152 TYR B O 1
ATOM 5839 N N . LYS B 1 164 ? -11.856 -11.143 16.756 1.00 19.14 153 LYS B N 1
ATOM 5840 C CA . LYS B 1 164 ? -12.078 -11.180 15.335 1.00 17.56 153 LYS B CA 1
ATOM 5841 C C . LYS B 1 164 ? -12.134 -9.729 14.885 1.00 17.51 153 LYS B C 1
ATOM 5842 O O . LYS B 1 164 ? -12.677 -8.889 15.612 1.00 18.65 153 LYS B O 1
ATOM 5861 N N . PRO B 1 165 ? -11.577 -9.375 13.710 1.00 17.31 154 PRO B N 1
ATOM 5862 C CA . PRO B 1 165 ? -11.010 -10.201 12.640 1.00 18.68 154 PRO B CA 1
ATOM 5863 C C . PRO B 1 165 ? -9.499 -10.351 12.613 1.00 19.56 154 PRO B C 1
ATOM 5864 O O . PRO B 1 165 ? -8.926 -10.668 11.578 1.00 20.50 154 PRO B O 1
ATOM 5875 N N . GLU B 1 166 ? -8.851 -10.168 13.747 1.00 20.46 155 GLU B N 1
ATOM 5876 C CA . GLU B 1 166 ? -7.416 -10.375 13.817 1.00 23.63 155 GLU B CA 1
ATOM 5877 C C . GLU B 1 166 ? -7.051 -11.807 13.423 1.00 23.13 155 GLU B C 1
ATOM 5878 O O . GLU B 1 166 ? -7.750 -12.752 13.760 1.00 22.08 155 GLU B O 1
ATOM 5890 N N . LEU B 1 167 ? -5.902 -11.956 12.784 1.00 24.97 156 LEU B N 1
ATOM 5891 C CA . LEU B 1 167 ? -5.498 -13.276 12.289 1.00 26.81 156 LEU B CA 1
ATOM 5892 C C . LEU B 1 167 ? -5.417 -14.294 13.415 1.00 25.33 156 LEU B C 1
ATOM 5893 O O . LEU B 1 167 ? -5.776 -15.471 13.235 1.00 26.61 156 LEU B O 1
ATOM 5909 N N . ALA B 1 168 ? -4.971 -13.868 14.588 1.00 25.98 157 ALA B N 1
ATOM 5910 C CA . ALA B 1 168 ? -4.730 -14.817 15.665 1.00 30.26 157 ALA B CA 1
ATOM 5911 C C . ALA B 1 168 ? -5.998 -15.499 16.114 1.00 26.86 157 ALA B C 1
ATOM 5912 O O . ALA B 1 168 ? -5.928 -16.610 16.665 1.00 24.83 157 ALA B O 1
ATOM 5919 N N . SER B 1 169 ? -7.165 -14.853 15.907 1.00 24.57 158 SER B N 1
ATOM 5920 C CA . SER B 1 169 ? -8.399 -15.480 16.388 1.00 23.45 158 SER B CA 1
ATOM 5921 C C . SER B 1 169 ? -8.712 -16.756 15.607 1.00 23.28 158 SER B C 1
ATOM 5922 O O . SER B 1 169 ? -8.855 -17.827 16.192 1.00 23.57 158 SER B O 1
ATOM 5930 N N . TYR B 1 170 ? -8.778 -16.644 14.289 1.00 21.56 159 TYR B N 1
ATOM 5931 C CA . TYR B 1 170 ? -8.982 -17.798 13.427 1.00 21.27 159 TYR B CA 1
ATOM 5932 C C . TYR B 1 170 ? -7.862 -18.807 13.596 1.00 21.27 159 TYR B C 1
ATOM 5933 O O . TYR B 1 170 ? -8.096 -20.018 13.680 1.00 21.34 159 TYR B O 1
ATOM 5951 N N . ARG B 1 171 ? -6.642 -18.332 13.698 1.00 22.47 160 ARG B N 1
ATOM 5952 C CA . ARG B 1 171 ? -5.491 -19.229 13.777 1.00 27.42 160 ARG B CA 1
ATOM 5953 C C . ARG B 1 171 ? -5.500 -20.073 15.045 1.00 27.85 160 ARG B C 1
ATOM 5954 O O . ARG B 1 171 ? -5.016 -21.211 15.025 1.00 25.73 160 ARG B O 1
ATOM 5975 N N . ALA B 1 172 ? -5.999 -19.536 16.159 1.00 28.68 161 ALA B N 1
ATOM 5976 C CA . ALA B 1 172 ? -6.083 -20.320 17.385 1.00 28.82 161 ALA B CA 1
ATOM 5977 C C . ALA B 1 172 ? -7.002 -21.522 17.195 1.00 26.62 161 ALA B C 1
ATOM 5978 O O . ALA B 1 172 ? -6.711 -22.616 17.681 1.00 27.14 161 ALA B O 1
ATOM 5985 N N . VAL B 1 173 ? -8.106 -21.334 16.478 1.00 24.88 162 VAL B N 1
ATOM 5986 C CA . VAL B 1 173 ? -9.020 -22.431 16.203 1.00 24.36 162 VAL B CA 1
ATOM 5987 C C . VAL B 1 173 ? -8.335 -23.517 15.367 1.00 24.84 162 VAL B C 1
ATOM 5988 O O . VAL B 1 173 ? -8.420 -24.733 15.683 1.00 24.21 162 VAL B O 1
ATOM 6001 N N . LEU B 1 174 ? -7.649 -23.095 14.290 1.00 23.07 163 LEU B N 1
ATOM 6002 C CA . LEU B 1 174 ? -6.951 -24.044 13.411 1.00 24.71 163 LEU B CA 1
ATOM 6003 C C . LEU B 1 174 ? -5.929 -24.859 14.165 1.00 26.46 163 LEU B C 1
ATOM 6004 O O . LEU B 1 174 ? -5.781 -26.086 13.927 1.00 25.64 163 LEU B O 1
ATOM 6020 N N . GLU B 1 175 ? -5.162 -24.184 15.045 1.00 28.27 164 GLU B N 1
ATOM 6021 C CA . GLU B 1 175 ? -4.110 -24.849 15.813 1.00 32.40 164 GLU B CA 1
ATOM 6022 C C . GLU B 1 175 ? -4.693 -25.756 16.876 1.00 30.67 164 GLU B C 1
ATOM 6023 O O . GLU B 1 175 ? -4.165 -26.845 17.134 1.00 30.04 164 GLU B O 1
ATOM 6035 N N . THR B 1 176 ? -5.807 -25.349 17.490 1.00 31.31 165 THR B N 1
ATOM 6036 C CA . THR B 1 176 ? -6.436 -26.225 18.476 1.00 32.96 165 THR B CA 1
ATOM 6037 C C . THR B 1 176 ? -6.997 -27.482 17.829 1.00 31.05 165 THR B C 1
ATOM 6038 O O . THR B 1 176 ? -6.806 -28.595 18.346 1.00 29.90 165 THR B O 1
ATOM 6049 N N . MET B 1 177 ? -7.747 -27.316 16.727 1.00 29.00 166 MET B N 1
ATOM 6050 C CA . MET B 1 177 ? -8.353 -28.452 16.043 1.00 30.30 166 MET B CA 1
ATOM 6051 C C . MET B 1 177 ? -7.348 -29.237 15.208 1.00 29.25 166 MET B C 1
ATOM 6052 O O . MET B 1 177 ? -7.685 -30.327 14.737 1.00 27.24 166 MET B O 1
ATOM 6066 N N . LYS B 1 178 ? -6.165 -28.658 14.985 1.00 27.97 167 LYS B N 1
ATOM 6067 C CA . LYS B 1 178 ? -5.146 -29.185 14.088 1.00 29.62 167 LYS B CA 1
ATOM 6068 C C . LYS B 1 178 ? -5.749 -29.516 12.719 1.00 29.51 167 LYS B C 1
ATOM 6069 O O . LYS B 1 178 ? -5.702 -30.641 12.252 1.00 29.22 167 LYS B O 1
ATOM 6088 N N . VAL B 1 179 ? -6.374 -28.520 12.114 1.00 29.23 168 VAL B N 1
ATOM 6089 C CA . VAL B 1 179 ? -6.854 -28.579 10.736 1.00 30.43 168 VAL B CA 1
ATOM 6090 C C . VAL B 1 179 ? -6.216 -27.401 9.980 1.00 31.89 168 VAL B C 1
ATOM 6091 O O . VAL B 1 179 ? -6.193 -26.274 10.505 1.00 33.03 168 VAL B O 1
ATOM 6104 N N . PRO B 1 180 ? -5.734 -27.606 8.743 1.00 32.03 169 PRO B N 1
ATOM 6105 C CA . PRO B 1 180 ? -5.172 -26.497 7.964 1.00 30.30 169 PRO B CA 1
ATOM 6106 C C . PRO B 1 180 ? -6.205 -25.460 7.532 1.00 27.83 169 PRO B C 1
ATOM 6107 O O . PRO B 1 180 ? -7.373 -25.763 7.268 1.00 26.39 169 PRO B O 1
ATOM 6118 N N . ALA B 1 181 ? -5.732 -24.225 7.372 1.00 28.25 170 ALA B N 1
ATOM 6119 C CA . ALA B 1 181 ? -6.598 -23.161 6.909 1.00 29.13 170 ALA B CA 1
ATOM 6120 C C . ALA B 1 181 ? -7.333 -23.546 5.623 1.00 28.97 170 ALA B C 1
ATOM 6121 O O . ALA B 1 181 ? -8.529 -23.254 5.478 1.00 24.93 170 ALA B O 1
ATOM 6128 N N . GLU B 1 182 ? -6.640 -24.181 4.680 1.00 31.74 171 GLU B N 1
ATOM 6129 C CA . GLU B 1 182 ? -7.260 -24.429 3.369 1.00 34.15 171 GLU B CA 1
ATOM 6130 C C . GLU B 1 182 ? -8.347 -25.504 3.396 1.00 30.92 171 GLU B C 1
ATOM 6131 O O . GLU B 1 182 ? -9.110 -25.627 2.421 1.00 32.31 171 GLU B O 1
ATOM 6143 N N . ASN B 1 183 ? -8.471 -26.247 4.487 1.00 27.85 172 ASN B N 1
ATOM 6144 C CA . ASN B 1 183 ? -9.554 -27.214 4.668 1.00 28.62 172 ASN B CA 1
ATOM 6145 C C . ASN B 1 183 ? -10.605 -26.734 5.666 1.00 26.15 172 ASN B C 1
ATOM 6146 O O . ASN B 1 183 ? -11.410 -27.537 6.154 1.00 23.46 172 ASN B O 1
ATOM 6157 N N . THR B 1 184 ? -10.591 -25.431 6.011 1.00 24.49 173 THR B N 1
ATOM 6158 C CA . THR B 1 184 ? -11.497 -24.867 7.002 1.00 23.18 173 THR B CA 1
ATOM 6159 C C . THR B 1 184 ? -12.325 -23.767 6.350 1.00 21.66 173 THR B C 1
ATOM 6160 O O . THR B 1 184 ? -11.813 -23.013 5.505 1.00 22.39 173 THR B O 1
ATOM 6171 N N . MET B 1 185 ? -13.608 -23.701 6.699 1.00 22.30 174 MET B N 1
ATOM 6172 C CA . MET B 1 185 ? -14.485 -22.678 6.138 1.00 24.93 174 MET B CA 1
ATOM 6173 C C . MET B 1 185 ? -15.123 -21.914 7.281 1.00 25.01 174 MET B C 1
ATOM 6174 O O . MET B 1 185 ? -15.662 -22.516 8.223 1.00 26.27 174 MET B O 1
ATOM 6188 N N . MET B 1 186 ? -15.038 -20.592 7.197 1.00 21.11 175 MET B N 1
ATOM 6189 C CA . MET B 1 186 ? -15.723 -19.700 8.136 1.00 20.15 175 MET B CA 1
ATOM 6190 C C . MET B 1 186 ? -17.094 -19.382 7.581 1.00 18.67 175 MET B C 1
ATOM 6191 O O . MET B 1 186 ? -17.222 -18.995 6.417 1.00 18.00 175 MET B O 1
ATOM 6205 N N . VAL B 1 187 ? -18.105 -19.505 8.413 1.00 21.22 176 VAL B N 1
ATOM 6206 C CA . VAL B 1 187 ? -19.494 -19.196 8.079 1.00 21.57 176 VAL B CA 1
ATOM 6207 C C . VAL B 1 187 ? -19.905 -17.988 8.911 1.00 19.47 176 VAL B C 1
ATOM 6208 O O . VAL B 1 187 ? -19.959 -18.062 10.150 1.00 18.56 176 VAL B O 1
ATOM 6221 N N . ALA B 1 188 ? -20.233 -16.883 8.234 1.00 19.04 177 ALA B N 1
ATOM 6222 C CA . ALA B 1 188 ? -20.409 -15.621 8.926 1.00 21.91 177 ALA B CA 1
ATOM 6223 C C . ALA B 1 188 ? -21.404 -14.731 8.189 1.00 22.35 177 ALA B C 1
ATOM 6224 O O . ALA B 1 188 ? -21.505 -14.742 6.968 1.00 24.70 177 ALA B O 1
ATOM 6231 N N . ALA B 1 189 ? -22.149 -13.971 8.968 1.00 20.29 178 ALA B N 1
ATOM 6232 C CA . ALA B 1 189 ? -23.049 -12.973 8.392 1.00 22.24 178 ALA B CA 1
ATOM 6233 C C . ALA B 1 189 ? -22.449 -11.579 8.342 1.00 26.25 178 ALA B C 1
ATOM 6234 O O . ALA B 1 189 ? -23.168 -10.648 8.001 1.00 34.00 178 ALA B O 1
ATOM 6241 N N . ALA B 1 190 ? -21.196 -11.381 8.760 1.00 23.07 179 ALA B N 1
ATOM 6242 C CA . ALA B 1 190 ? -20.584 -10.057 8.749 1.00 23.17 179 ALA B CA 1
ATOM 6243 C C . ALA B 1 190 ? -19.464 -9.992 7.712 1.00 22.12 179 ALA B C 1
ATOM 6244 O O . ALA B 1 190 ? -18.555 -10.845 7.705 1.00 20.26 179 ALA B O 1
ATOM 6251 N N . GLY B 1 191 ? -19.522 -8.925 6.887 1.00 21.82 180 GLY B N 1
ATOM 6252 C CA . GLY B 1 191 ? -18.525 -8.668 5.885 1.00 21.65 180 GLY B CA 1
ATOM 6253 C C . GLY B 1 191 ? -17.117 -8.621 6.434 1.00 20.26 180 GLY B C 1
ATOM 6254 O O . GLY B 1 191 ? -16.173 -9.106 5.789 1.00 18.88 180 GLY B O 1
ATOM 6258 N N . TRP B 1 192 ? -16.953 -8.027 7.630 1.00 19.94 181 TRP B N 1
ATOM 6259 C CA . TRP B 1 192 ? -15.625 -7.918 8.230 1.00 18.67 181 TRP B CA 1
ATOM 6260 C C . TRP B 1 192 ? -15.109 -9.249 8.718 1.00 17.23 181 TRP B C 1
ATOM 6261 O O . TRP B 1 192 ? -13.893 -9.444 8.798 1.00 16.95 181 TRP B O 1
ATOM 6282 N N . ASP B 1 193 ? -16.005 -10.125 9.124 1.00 16.71 182 ASP B N 1
ATOM 6283 C CA . ASP B 1 193 ? -15.614 -11.456 9.591 1.00 18.67 182 ASP B CA 1
ATOM 6284 C C . ASP B 1 193 ? -15.226 -12.341 8.391 1.00 18.41 182 ASP B C 1
ATOM 6285 O O . ASP B 1 193 ? -14.192 -13.042 8.429 1.00 19.08 182 ASP B O 1
ATOM 6294 N N . ILE B 1 194 ? -15.974 -12.242 7.293 1.00 19.21 183 ILE B N 1
ATOM 6295 C CA . ILE B 1 194 ? -15.558 -12.867 6.038 1.00 20.14 183 ILE B CA 1
ATOM 6296 C C . ILE B 1 194 ? -14.162 -12.390 5.654 1.00 20.23 183 ILE B C 1
ATOM 6297 O O . ILE B 1 194 ? -13.292 -13.167 5.289 1.00 18.87 183 ILE B O 1
ATOM 6313 N N . LEU B 1 195 ? -13.944 -11.088 5.684 1.00 20.38 184 LEU B N 1
ATOM 6314 C CA . LEU B 1 195 ? -12.647 -10.546 5.273 1.00 20.10 184 LEU B CA 1
ATOM 6315 C C . LEU B 1 195 ? -11.537 -11.075 6.157 1.00 20.41 184 LEU B C 1
ATOM 6316 O O . LEU B 1 195 ? -10.491 -11.479 5.672 1.00 22.73 184 LEU B O 1
ATOM 6332 N N . GLY B 1 196 ? -11.731 -11.064 7.473 1.00 18.02 185 GLY B N 1
ATOM 6333 C CA . GLY B 1 196 ? -10.673 -11.569 8.327 1.00 18.86 185 GLY B CA 1
ATOM 6334 C C . GLY B 1 196 ? -10.346 -13.022 8.037 1.00 19.50 185 GLY B C 1
ATOM 6335 O O . GLY B 1 196 ? -9.166 -13.422 7.974 1.00 19.87 185 GLY B O 1
ATOM 6339 N N . ALA B 1 197 ? -11.384 -13.838 7.897 1.00 20.20 186 ALA B N 1
ATOM 6340 C CA . ALA B 1 197 ? -11.195 -15.265 7.641 1.00 19.95 186 ALA B CA 1
ATOM 6341 C C . ALA B 1 197 ? -10.460 -15.460 6.328 1.00 19.61 186 ALA B C 1
ATOM 6342 O O . ALA B 1 197 ? -9.545 -16.275 6.246 1.00 19.03 186 ALA B O 1
ATOM 6349 N N . LYS B 1 198 ? -10.866 -14.732 5.278 1.00 19.85 187 LYS B N 1
ATOM 6350 C CA . LYS B 1 198 ? -10.182 -14.831 4.010 1.00 25.67 187 LYS B CA 1
ATOM 6351 C C . LYS B 1 198 ? -8.696 -14.534 4.173 1.00 24.95 187 LYS B C 1
ATOM 6352 O O . LYS B 1 198 ? -7.850 -15.216 3.610 1.00 25.05 187 LYS B O 1
ATOM 6371 N N . ARG B 1 199 ? -8.363 -13.445 4.880 1.00 24.07 188 ARG B N 1
ATOM 6372 C CA . ARG B 1 199 ? -6.965 -13.031 4.973 1.00 24.96 188 ARG B CA 1
ATOM 6373 C C . ARG B 1 199 ? -6.167 -13.959 5.884 1.00 23.53 188 ARG B C 1
ATOM 6374 O O . ARG B 1 199 ? -4.952 -13.991 5.796 1.00 22.77 188 ARG B O 1
ATOM 6395 N N . ALA B 1 200 ? -6.825 -14.748 6.703 1.00 23.07 189 ALA B N 1
ATOM 6396 C CA . ALA B 1 200 ? -6.201 -15.819 7.452 1.00 24.44 189 ALA B CA 1
ATOM 6397 C C . ALA B 1 200 ? -6.076 -17.102 6.668 1.00 26.06 189 ALA B C 1
ATOM 6398 O O . ALA B 1 200 ? -5.629 -18.088 7.248 1.00 27.18 189 ALA B O 1
ATOM 6405 N N . GLY B 1 201 ? -6.504 -17.143 5.393 1.00 24.68 190 GLY B N 1
ATOM 6406 C CA . GLY B 1 201 ? -6.324 -18.332 4.538 1.00 26.09 190 GLY B CA 1
ATOM 6407 C C . GLY B 1 201 ? -7.514 -19.289 4.491 1.00 27.15 190 GLY B C 1
ATOM 6408 O O . GLY B 1 201 ? -7.438 -20.352 3.863 1.00 26.46 190 GLY B O 1
ATOM 6412 N N . LEU B 1 202 ? -8.642 -18.920 5.109 1.00 27.31 191 LEU B N 1
ATOM 6413 C CA . LEU B 1 202 ? -9.778 -19.829 5.180 1.00 24.79 191 LEU B CA 1
ATOM 6414 C C . LEU B 1 202 ? -10.684 -19.675 3.970 1.00 24.44 191 LEU B C 1
ATOM 6415 O O . LEU B 1 202 ? -10.759 -18.606 3.360 1.00 24.27 191 LEU B O 1
ATOM 6431 N N . ARG B 1 203 ? -11.416 -20.744 3.668 1.00 23.56 192 ARG B N 1
ATOM 6432 C CA . ARG B 1 203 ? -12.579 -20.676 2.816 1.00 22.92 192 ARG B CA 1
ATOM 6433 C C . ARG B 1 203 ? -13.667 -19.941 3.587 1.00 23.86 192 ARG B C 1
ATOM 6434 O O . ARG B 1 203 ? -13.592 -19.838 4.808 1.00 22.87 192 ARG B O 1
ATOM 6455 N N . THR B 1 204 ? -14.637 -19.365 2.856 1.00 24.93 193 THR B N 1
ATOM 6456 C CA . THR B 1 204 ? -15.640 -18.507 3.470 1.00 25.06 193 THR B CA 1
ATOM 6457 C C . THR B 1 204 ? -17.029 -18.654 2.859 1.00 24.66 193 THR B C 1
ATOM 6458 O O . THR B 1 204 ? -17.204 -18.809 1.657 1.00 24.29 193 THR B O 1
ATOM 6469 N N . ALA B 1 205 ? -18.036 -18.586 3.715 1.00 23.90 194 ALA B N 1
ATOM 6470 C CA . ALA B 1 205 ? -19.432 -18.635 3.293 1.00 21.76 194 ALA B CA 1
ATOM 6471 C C . ALA B 1 205 ? -20.168 -17.491 3.979 1.00 19.79 194 ALA B C 1
ATOM 6472 O O . ALA B 1 205 ? -20.272 -17.471 5.209 1.00 18.68 194 ALA B O 1
ATOM 6479 N N . PHE B 1 206 ? -20.750 -16.607 3.197 1.00 21.62 195 PHE B N 1
ATOM 6480 C CA . PHE B 1 206 ? -21.508 -15.467 3.738 1.00 20.79 195 PHE B CA 1
ATOM 6481 C C . PHE B 1 206 ? -22.961 -15.854 3.869 1.00 22.18 195 PHE B C 1
ATOM 6482 O O . PHE B 1 206 ? -23.555 -16.338 2.919 1.00 22.67 195 PHE B O 1
ATOM 6499 N N . VAL B 1 207 ? -23.530 -15.661 5.057 1.00 24.42 196 VAL B N 1
ATOM 6500 C CA . VAL B 1 207 ? -24.974 -15.823 5.292 1.00 25.75 196 VAL B CA 1
ATOM 6501 C C . VAL B 1 207 ? -25.638 -14.439 5.251 1.00 24.33 196 VAL B C 1
ATOM 6502 O O . VAL B 1 207 ? -25.439 -13.606 6.151 1.00 24.94 196 VAL B O 1
ATOM 6515 N N . ALA B 1 208 ? -26.465 -14.210 4.238 1.00 28.38 197 ALA B N 1
ATOM 6516 C CA . ALA B 1 208 ? -27.008 -12.876 4.001 1.00 30.61 197 ALA B CA 1
ATOM 6517 C C . ALA B 1 208 ? -28.252 -12.656 4.867 1.00 32.92 197 ALA B C 1
ATOM 6518 O O . ALA B 1 208 ? -29.382 -12.662 4.397 1.00 33.43 197 ALA B O 1
ATOM 6525 N N . ARG B 1 209 ? -28.022 -12.561 6.181 1.00 32.99 198 ARG B N 1
ATOM 6526 C CA . ARG B 1 209 ? -29.029 -12.135 7.129 1.00 34.76 198 ARG B CA 1
ATOM 6527 C C . ARG B 1 209 ? -29.439 -10.694 6.838 1.00 36.29 198 ARG B C 1
ATOM 6528 O O . ARG B 1 209 ? -28.681 -9.900 6.282 1.00 33.34 198 ARG B O 1
ATOM 6549 N N . GLU B 1 210 ? -30.646 -10.334 7.267 1.00 42.96 199 GLU B N 1
ATOM 6550 C CA . GLU B 1 210 ? -31.153 -8.988 6.989 1.00 47.22 199 GLU B CA 1
ATOM 6551 C C . GLU B 1 210 ? -30.234 -7.938 7.602 1.00 38.28 199 GLU B C 1
ATOM 6552 O O . GLU B 1 210 ? -29.836 -8.057 8.768 1.00 33.75 199 GLU B O 1
ATOM 6564 N N . GLY B 1 211 ? -29.898 -6.923 6.807 1.00 37.21 200 GLY B N 1
ATOM 6565 C CA . GLY B 1 211 ? -29.154 -5.781 7.273 1.00 37.39 200 GLY B CA 1
ATOM 6566 C C . GLY B 1 211 ? -27.648 -5.920 7.273 1.00 37.22 200 GLY B C 1
ATOM 6567 O O . GLY B 1 211 ? -26.966 -5.091 7.893 1.00 36.74 200 GLY B O 1
ATOM 6571 N N . HIS B 1 212 ? -27.100 -6.933 6.585 1.00 37.48 201 HIS B N 1
ATOM 6572 C CA . HIS B 1 212 ? -25.664 -7.165 6.509 1.00 37.37 201 HIS B CA 1
ATOM 6573 C C . HIS B 1 212 ? -25.253 -7.269 5.056 1.00 37.53 201 HIS B C 1
ATOM 6574 O O . HIS B 1 212 ? -25.933 -7.906 4.268 1.00 37.59 201 HIS B O 1
ATOM 6588 N N . ALA B 1 213 ? -24.128 -6.643 4.710 1.00 37.54 202 ALA B N 1
ATOM 6589 C CA . ALA B 1 213 ? -23.617 -6.683 3.344 1.00 34.06 202 ALA B CA 1
ATOM 6590 C C . ALA B 1 213 ? -22.193 -7.232 3.306 1.00 28.65 202 ALA B C 1
ATOM 6591 O O . ALA B 1 213 ? -21.433 -7.153 4.276 1.00 27.79 202 ALA B O 1
ATOM 6598 N N . ILE B 1 214 ? -21.831 -7.744 2.135 1.00 27.38 203 ILE B N 1
ATOM 6599 C CA . ILE B 1 214 ? -20.434 -8.049 1.814 1.00 27.03 203 ILE B CA 1
ATOM 6600 C C . ILE B 1 214 ? -19.665 -6.755 1.654 1.00 24.67 203 ILE B C 1
ATOM 6601 O O . ILE B 1 214 ? -20.168 -5.782 1.143 1.00 23.79 203 ILE B O 1
ATOM 6617 N N . TYR B 1 215 ? -18.440 -6.748 2.105 1.00 23.34 204 TYR B N 1
ATOM 6618 C CA . TYR B 1 215 ? -17.550 -5.610 1.928 1.00 23.23 204 TYR B CA 1
ATOM 6619 C C . TYR B 1 215 ? -17.040 -5.559 0.491 1.00 22.87 204 TYR B C 1
ATOM 6620 O O . TYR B 1 215 ? -16.500 -6.562 -0.010 1.00 24.39 204 TYR B O 1
ATOM 6638 N N . PRO B 1 216 ? -17.206 -4.430 -0.207 1.00 24.75 205 PRO B N 1
ATOM 6639 C CA . PRO B 1 216 ? -16.887 -4.434 -1.644 1.00 28.16 205 PRO B CA 1
ATOM 6640 C C . PRO B 1 216 ? -15.402 -4.424 -1.963 1.00 28.48 205 PRO B C 1
ATOM 6641 O O . PRO B 1 216 ? -15.036 -4.664 -3.115 1.00 31.57 205 PRO B O 1
ATOM 6652 N N . LEU B 1 217 ? -14.522 -4.170 -1.003 1.00 26.44 206 LEU B N 1
ATOM 6653 C CA . LEU B 1 217 ? -13.080 -4.096 -1.300 1.00 25.44 206 LEU B CA 1
ATOM 6654 C C . LEU B 1 217 ? -12.403 -5.428 -0.976 1.00 24.62 206 LEU B C 1
ATOM 6655 O O . LEU B 1 217 ? -11.833 -5.639 0.091 1.00 24.82 206 LEU B O 1
ATOM 6671 N N . ASP B 1 218 ? -12.516 -6.341 -1.920 1.00 24.48 207 ASP B N 1
ATOM 6672 C CA . ASP B 1 218 ? -11.945 -7.668 -1.875 1.00 26.29 207 ASP B CA 1
ATOM 6673 C C . ASP B 1 218 ? -12.542 -8.547 -0.772 1.00 24.96 207 ASP B C 1
ATOM 6674 O O . ASP B 1 218 ? -11.921 -9.521 -0.345 1.00 27.23 207 ASP B O 1
ATOM 6683 N N . GLY B 1 219 ? -13.786 -8.315 -0.394 1.00 24.24 208 GLY B N 1
ATOM 6684 C CA . GLY B 1 219 ? -14.424 -9.107 0.633 1.00 24.87 208 GLY B CA 1
ATOM 6685 C C . GLY B 1 219 ? -15.291 -10.251 0.141 1.00 24.79 208 GLY B C 1
ATOM 6686 O O . GLY B 1 219 ? -16.030 -10.840 0.947 1.00 24.11 208 GLY B O 1
ATOM 6690 N N . THR B 1 220 ? -15.254 -10.547 -1.139 1.00 25.29 209 THR B N 1
ATOM 6691 C CA . THR B 1 220 ? -16.174 -11.538 -1.719 1.00 27.46 209 THR B CA 1
ATOM 6692 C C . THR B 1 220 ? -15.916 -12.938 -1.165 1.00 26.06 209 THR B C 1
ATOM 6693 O O . THR B 1 220 ? -14.777 -13.433 -1.236 1.00 26.21 209 THR B O 1
ATOM 6704 N N . PRO B 1 221 ? -16.938 -13.612 -0.655 1.00 25.21 210 PRO B N 1
ATOM 6705 C CA . PRO B 1 221 ? -16.751 -14.958 -0.099 1.00 24.52 210 PRO B CA 1
ATOM 6706 C C . PRO B 1 221 ? -16.693 -16.024 -1.190 1.00 25.48 210 PRO B C 1
ATOM 6707 O O . PRO B 1 221 ? -17.057 -15.802 -2.327 1.00 25.74 210 PRO B O 1
ATOM 6718 N N . GLU B 1 222 ? -16.253 -17.228 -0.806 1.00 26.77 211 GLU B N 1
ATOM 6719 C CA . GLU B 1 222 ? -16.327 -18.342 -1.731 1.00 31.00 211 GLU B CA 1
ATOM 6720 C C . GLU B 1 222 ? -17.779 -18.639 -2.086 1.00 30.60 211 GLU B C 1
ATOM 6721 O O . GLU B 1 222 ? -18.112 -18.941 -3.249 1.00 30.20 211 GLU B O 1
ATOM 6733 N N . LEU B 1 223 ? -18.646 -18.620 -1.077 1.00 36.22 212 LEU B N 1
ATOM 6734 C CA . LEU B 1 223 ? -20.035 -19.016 -1.201 1.00 36.91 212 LEU B CA 1
ATOM 6735 C C . LEU B 1 223 ? -20.917 -17.947 -0.568 1.00 32.62 212 LEU B C 1
ATOM 6736 O O . LEU B 1 223 ? -20.550 -17.359 0.428 1.00 31.72 212 LEU B O 1
ATOM 6752 N N . GLU B 1 224 ? -22.131 -17.824 -1.065 1.00 33.16 213 GLU B N 1
ATOM 6753 C CA . GLU B 1 224 ? -23.114 -16.939 -0.441 1.00 37.29 213 GLU B CA 1
ATOM 6754 C C . GLU B 1 224 ? -24.463 -17.642 -0.395 1.00 35.03 213 GLU B C 1
ATOM 6755 O O . GLU B 1 224 ? -24.878 -18.281 -1.357 1.00 35.27 213 GLU B O 1
ATOM 6767 N N . ALA B 1 225 ? -25.154 -17.520 0.722 1.00 32.31 214 ALA B N 1
ATOM 6768 C CA . ALA B 1 225 ? -26.523 -18.003 0.799 1.00 34.05 214 ALA B CA 1
ATOM 6769 C C . ALA B 1 225 ? -27.287 -17.176 1.826 1.00 34.50 214 ALA B C 1
ATOM 6770 O O . ALA B 1 225 ? -26.708 -16.434 2.625 1.00 35.62 214 ALA B O 1
ATOM 6777 N N . LYS B 1 226 ? -28.610 -17.311 1.788 1.00 34.31 215 LYS B N 1
ATOM 6778 C CA . LYS B 1 226 ? -29.465 -16.510 2.649 1.00 37.30 215 LYS B CA 1
ATOM 6779 C C . LYS B 1 226 ? -29.574 -17.100 4.041 1.00 33.27 215 LYS B C 1
ATOM 6780 O O . LYS B 1 226 ? -29.925 -16.393 4.981 1.00 32.26 215 LYS B O 1
ATOM 6799 N N . THR B 1 227 ? -29.286 -18.380 4.210 1.00 33.09 216 THR B N 1
ATOM 6800 C CA . THR B 1 227 ? -29.449 -19.031 5.501 1.00 33.23 216 THR B CA 1
ATOM 6801 C C . THR B 1 227 ? -28.308 -20.033 5.712 1.00 30.25 216 THR B C 1
ATOM 6802 O O . THR B 1 227 ? -27.608 -20.411 4.778 1.00 29.50 216 THR B O 1
ATOM 6813 N N . VAL B 1 228 ? -28.144 -20.472 6.962 1.00 27.66 217 VAL B N 1
ATOM 6814 C CA . VAL B 1 228 ? -27.205 -21.549 7.276 1.00 26.30 217 VAL B CA 1
ATOM 6815 C C . VAL B 1 228 ? -27.648 -22.862 6.644 1.00 27.32 217 VAL B C 1
ATOM 6816 O O . VAL B 1 228 ? -26.821 -23.692 6.195 1.00 28.34 217 VAL B O 1
ATOM 6829 N N . LEU B 1 229 ? -28.949 -23.100 6.624 1.00 28.24 218 LEU B N 1
ATOM 6830 C CA . LEU B 1 229 ? -29.466 -24.303 5.979 1.00 30.16 218 LEU B CA 1
ATOM 6831 C C . LEU B 1 229 ? -29.110 -24.320 4.495 1.00 31.04 218 LEU B C 1
ATOM 6832 O O . LEU B 1 229 ? -28.734 -25.373 3.937 1.00 30.08 218 LEU B O 1
ATOM 6848 N N . GLU B 1 230 ? -29.173 -23.157 3.840 1.00 33.20 219 GLU B N 1
ATOM 6849 C CA . GLU B 1 230 ? -28.814 -23.121 2.422 1.00 38.34 219 GLU B CA 1
ATOM 6850 C C . GLU B 1 230 ? -27.315 -23.242 2.225 1.00 34.74 219 GLU B C 1
ATOM 6851 O O . GLU B 1 230 ? -26.877 -23.741 1.197 1.00 35.32 219 GLU B O 1
ATOM 6863 N N . VAL B 1 231 ? -26.510 -22.761 3.180 1.00 32.05 220 VAL B N 1
ATOM 6864 C CA . VAL B 1 231 ? -25.066 -23.013 3.130 1.00 34.59 220 VAL B CA 1
ATOM 6865 C C . VAL B 1 231 ? -24.791 -24.507 3.224 1.00 33.95 220 VAL B C 1
ATOM 6866 O O . VAL B 1 231 ? -24.005 -25.077 2.444 1.00 34.55 220 VAL B O 1
ATOM 6879 N N . ALA B 1 232 ? -25.451 -25.173 4.174 1.00 32.50 221 ALA B N 1
ATOM 6880 C CA . ALA B 1 232 ? -25.291 -26.622 4.305 1.00 32.85 221 ALA B CA 1
ATOM 6881 C C . ALA B 1 232 ? -25.729 -27.343 3.028 1.00 36.55 221 ALA B C 1
ATOM 6882 O O . ALA B 1 232 ? -24.987 -28.165 2.483 1.00 38.27 221 ALA B O 1
ATOM 6889 N N . ARG B 1 233 ? -26.887 -26.996 2.489 1.00 38.22 222 ARG B N 1
ATOM 6890 C CA . ARG B 1 233 ? -27.369 -27.696 1.294 1.00 39.56 222 ARG B CA 1
ATOM 6891 C C . ARG B 1 233 ? -26.413 -27.523 0.124 1.00 41.73 222 ARG B C 1
ATOM 6892 O O . ARG B 1 233 ? -26.157 -28.476 -0.618 1.00 43.32 222 ARG B O 1
ATOM 6913 N N . THR B 1 234 ? -25.891 -26.313 -0.074 1.00 42.16 223 THR B N 1
ATOM 6914 C CA . THR B 1 234 ? -24.908 -26.090 -1.124 1.00 46.59 223 THR B CA 1
ATOM 6915 C C . THR B 1 234 ? -23.649 -26.935 -0.917 1.00 48.26 223 THR B C 1
ATOM 6916 O O . THR B 1 234 ? -23.105 -27.508 -1.861 1.00 49.96 223 THR B O 1
ATOM 6927 N N . LEU B 1 235 ? -23.172 -27.022 0.307 1.00 47.03 224 LEU B N 1
ATOM 6928 C CA . LEU B 1 235 ? -21.947 -27.747 0.577 1.00 45.32 224 LEU B CA 1
ATOM 6929 C C . LEU B 1 235 ? -22.096 -29.234 0.299 1.00 46.70 224 LEU B C 1
ATOM 6930 O O . LEU B 1 235 ? -21.131 -29.897 -0.083 1.00 47.16 224 LEU B O 1
ATOM 6946 N N . LEU B 1 236 ? -23.254 -29.793 0.602 1.00 49.29 225 LEU B N 1
ATOM 6947 C CA . LEU B 1 236 ? -23.461 -31.230 0.589 1.00 53.46 225 LEU B CA 1
ATOM 6948 C C . LEU B 1 236 ? -24.150 -31.719 -0.669 1.00 61.78 225 LEU B C 1
ATOM 6949 O O . LEU B 1 236 ? -24.438 -32.912 -0.765 1.00 66.16 225 LEU B O 1
ATOM 6965 N N . LYS B 1 237 ? -24.414 -30.844 -1.638 1.00 63.61 226 LYS B N 1
ATOM 6966 C CA . LYS B 1 237 ? -25.110 -31.256 -2.870 1.00 65.42 226 LYS B CA 1
ATOM 6967 C C . LYS B 1 237 ? -24.148 -32.022 -3.773 1.00 65.57 226 LYS B C 1
ATOM 6968 O O . LYS B 1 237 ? -22.950 -31.723 -3.787 1.00 64.15 226 LYS B O 1
#

Radius of gyration: 22.5 Å; Cα contacts (8 Å, |Δi|>4): 876; chains: 2; bounding box: 48×70×47 Å

B-factor: mean 32.56, std 14.39, range [14.78, 108.13]

Secondary structure (DSSP, 8-state):
-PPPPSEEEE--TTTTB--HHHHHHHHHHTT-TTHHHHHHHHHHHHHHHHHHTT----HHHHHHHHHHHHHHHTT----HHHHHHHHGGGGSPPBPTTHHHHHHHHHHTT-EEEEEESS-HHHHHHHHHHTT-GGG-SEEEEGGGTT--TTSHHHHHHHHHHHT--GGGEEEEES-HHHHHHHHHTT-EEEEE--TT----TTT---SEEESSHHHHHHHHH-/--SEEEE-STTTTB--HHHHHHHHHHTT-TTHHHHHHHHHHHHHHHHHHHT----HHHHHHHHHHHHHGGGT----HHHHHHHHGGGGSPPBPTTHHHHHHHHHHTT-EEEEEESS-HHHHHHHHHHHT-GGG-SEEEEGGGTT--TTSHHHHHHHHHHHT--GGGEEEEES-HHHHHHHHHTT-EEEEE--TT----TTT---SEEESSHHHHHHHHH-

InterPro domains:
  IPR006328 L-2-Haloacid dehalogenase [TIGR01428] (9-201)
  IPR006328 L-2-Haloacid dehalogenase [cd02588] (9-222)
  IPR006439 HAD hydrolase, subfamily IA [PR00413] (8-19)
  IPR006439 HAD hydrolase, subfamily IA [PR00413] (46-59)
  IPR006439 HAD hydrolase, subfamily IA [PR00413] (109-122)
  IPR006439 HAD hydrolase, subfamily IA [PR00413] (140-156)
  IPR006439 HAD hydrolase, subfamily IA [PR00413] (158-178)
  IPR006439 HAD hydrolase, subfamily IA [PR00413] (185-198)
  IPR006439 HAD hydrolase, subfamily IA [TIGR01493] (11-188)
  IPR023198 Phosphoglycolate phosphatase-like, domain 2 [G3DSA:1.10.150.240] (23-88)
  IPR023214 HAD superfamily [G3DSA:3.40.50.1000] (89-226)
  IPR036412 HAD-like superfamily [SSF56784] (7-207)
  IPR051540 S-2-haloalkanoic acid dehalogenase [PTHR43316] (4-205)

Organism: Zobellia galactanivorans (strain DSM 12802 / CCUG 47099 / CIP 106680 / NCIMB 13871 / Dsij) (NCBI:txid63186)

Nearest PDB structures (foldseek):
  7asz-assembly1_B  TM=1.003E+00  e=2.096E-41  Zobellia galactanivorans
  7arp-assembly1_B  TM=1.001E+00  e=3.989E-41  Zobellia galactanivorans
  7qnm-assembly6_K  TM=9.937E-01  e=2.009E-39  Zobellia galactanivorans
  2yn4-assembly1_A  TM=9.594E-01  e=3.837E-20  Paracoccaceae
  2ymq-assembly1_A  TM=9.624E-01  e=8.703E-20  Paracoccaceae

Solvent-accessible surface area: 17671 Å² total; per-residue (Å²): 234,39,135,108,1,87,0,0,0,0,7,0,9,14,0,0,1,53,21,19,47,0,58,84,20,0,20,135,16,2,113,22,140,45,0,18,48,17,2,18,35,1,4,3,1,1,0,1,0,0,21,33,20,73,51,69,27,42,9,33,60,0,2,52,2,0,0,58,5,1,4,143,57,40,70,63,117,26,69,86,118,110,0,70,64,7,24,16,27,21,108,105,0,58,20,45,182,15,0,91,91,0,0,121,55,1,96,122,20,166,5,97,0,0,0,3,1,7,2,31,28,178,26,0,66,38,0,0,100,112,8,40,0,10,124,50,20,83,29,60,35,15,1,80,94,65,19,111,0,2,0,11,31,35,1,0,108,22,1,15,131,84,32,179,7,62,20,106,27,0,0,0,0,0,0,3,3,8,0,0,0,0,0,65,61,8,43,9,34,2,0,6,0,41,20,173,45,54,29,40,0,66,49,102,0,88,9,86,24,100,16,154,36,0,19,67,1,0,102,37,7,59,157,188,4,82,0,0,0,0,6,0,10,12,0,0,1,51,21,19,47,0,57,83,20,0,18,135,11,2,127,20,137,48,0,17,48,19,4,16,23,7,5,6,0,2,1,1,0,0,22,37,8,70,63,69,25,46,9,38,60,0,4,50,4,0,0,64,12,2,5,148,76,38,69,86,107,9,66,83,122,125,0,75,71,14,27,13,31,26,113,106,0,59,20,44,181,14,0,94,93,0,0,116,52,0,106,118,44,165,14,93,0,0,0,3,1,6,2,32,18,181,28,0,68,44,0,0,121,115,8,44,0,14,130,45,20,91,29,49,30,14,1,88,93,60,22,111,0,3,1,12,87,8,0,0,101,22,0,18,110,83,36,179,7,63,20,118,48,0,0,0,0,0,0,3,2,6,0,0,0,1,0,66,77,13,45,10,52,2,0,3,0,32,25,176,43,56,22,41,1,60,45,102,0,92,14,91,41,108,15,159,35,0,20,67,1,0,109,71,24,67,219

Foldseek 3Di:
DADAFQAEEEEPQQAWWDCVLLLCLLCVQLVHNCLVVVLVVQLVVVCVVQVVVPHFDQSVVSSLVSSCVSSVVSVHDDDPVSSCVSSVCSLQTATDPQAVVLLVLSVVVVRAYEYEYQHDDVSQVSNCVNNVNPVSHPYYYHCVVVRHHPLALVRVVVVCVVVVHDQDSYEYEEQAQRNLVSSVVNPHAYEHAVEPPHDHDPPPSDGPYYDPHSNVVSVVNVD/DFQEEEEEPQQAWFDCVQLLCLLCVQLVHNCLVVVLVVQLVVVCVVQVVVPHFDASVVSSLVSSCVRSVVSVDHDDPVSSCVSSVCLLATATDPQRPVLLVLCVVVNRAYEYEYQHDPVSQVSNCVNHVNPVSHPYYYHCVVVRHHPLALVRVVVVCVVVVHDQDSYEYEEQAQRNLVSSVVNNHAYEHAPEPPHDHDPPPSDGPYYDPHSNVVSVVVVD

Sequence (443 aa):
KVKKPELLIFDVNETLLDMGPLENAINESLNSEHAFSLWFRTLLHYSLTETLTGNYVDFGTIGKATLKMTMRKFGKNLSEDRLDAILGNIKKLPAHEDVKEGLKMLKEAQIKLVALSNSNGKLLNAQLQFAGLADYFDAIFSVEAVGRYKPELASYRAVLETMKVPAENTMMVAAAGWDILGAKRAGLRTAFVAREGHAIYPLDGTPELEAKTVLEVARTLLKKPELLIFDVNETLLDMGPLENAINESLNSEHAFSLWFRTLLHYSLTETLTGNYVDFGTIGKATLKMTMRKFGKNLSEDRLDAILGNIKKLPAHEDVKEGLKMLKEAQIKLVALSNSNGKLLNAQLQFAGLADYFDAIFSVEAVGRYKPELASYRAVLETMKVPAENTMMVAAAGWDILGAKRAGLRTAFVAREGHAIYPLDGTPELEAKTVLEVARTLLK